Protein AF-A0AAC8QGE7-F1 (afdb_monomer_lite)

Sequence (666 aa):
MPLGLLLVLALAGGTPELRTRLAERAEALLPDEDDAAAVMDLATGELVLAHHPAILTRAFPPGSVLKLATAYAALDTHRLPEEPLRCTGRAEIGGRERTCWLRPGHGRIELTRALALSCNLYFHALGDVLEGEALLRALRDFGLGRPTGALPGEEGGVLPQALSREDRIRVAAGDSERVQTTPLQLLQMAAVVAGRGQARSLGEVGGRQGPRLGNVAAVEVLREAMRQAAESGTLEATRLGTLEGAGKTGTARWDKGWHTHGWFIGFAPFRAPRFAVVAFAREGRGAHQAAQPGTELLSLALGGDAPKATPWERPPGHLRVRVLEKLRPVRATVMTNGERLRCDGKTLDLTGATAEIDQGLLDLGRPDWRCRELHAPGEGVVVRVGATTRRYRGALRATVLDGQIALFNELSVEEYLRGVVGSELAGKPEALKAQAVVSRTYALAGRNRHEKAGYDVCDLTHCQLYRGRQDERAEVDKAVEATRGKVLRGRNAREPLAPAYFHSSCGGATSTAASVFGASEASSAVEDRVGTSGPLCAASPHHRWHFEVSRAELARALGIPAEGPAFEVLRKDSGGRALEVRTFGVPLSGEAFHARVGRVLGYQTLKSLAVSAREAGGKVRFEGRGLGHGVGLCQYGATELERRGYKYEKILKHYFPERTIGEPPP

InterPro domains:
  IPR001460 Penicillin-binding protein, transpeptidase [PF00905] (37-285)
  IPR012338 Beta-lactamase/transpeptidase-like [G3DSA:3.40.710.10] (18-298)
  IPR012338 Beta-lactamase/transpeptidase-like [SSF56601] (25-295)
  IPR013486 Sporulation stage II protein D, amidase enhancer LytB [TIGR02669] (408-661)
  IPR013693 Sporulation stage II protein D, amidase enhancer LytB N-terminal [PF08486] (403-488)
  IPR050515 Class D beta-lactamase/transpeptidase [PTHR30627] (55-293)

Secondary structure (DSSP, 8-state):
--THHHHTTS--SS-HHHHHHHHHHHHHH--STT-EEEEEETTT--EEEEESHHHHTS-B--GGGGHHHHHHHHHHTT---SS-EEE-SEEEETTEEEE-SSTT--EEE-HHHHHHTT-HHHHHHHHHHS-HHHHHHHHHHTTTTS--SSSTT----B--SS--HHHHHHHHHT--SS-BB-HHHHHHHHHHHHTTTEEEPTT-TT--EEEE-S-HHHHHHHHHHHHHHHHHSTTTTSSGGGGT-EEEEEEEE-SSS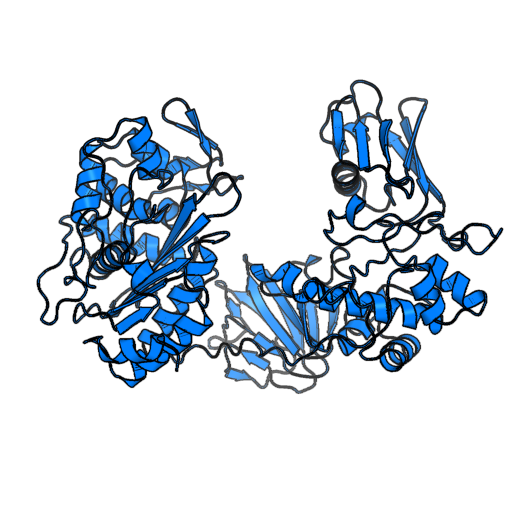S-EEEEEEEEE-SSS--EEEEEEEEEESSTHHHHHHHHHHHHHHTT------------TTEEEEEESGGG--SEEEEE-SSPPEEETTEEE--TTEEEEEETTEEE-SSTT-EESEEEE-SS-EEEEETTEEEEESSEEEEEEETTEEEEEEEEEHHHHHHHHHHHH----HHHHHHHHHHHHHHHHHTTTTBGGGTBSEESSTTT-----TTS--HHHHHHHHHTTT-EEEEEETTEEE----EESB-TTB-B-HHHHH--SS-----BS-STTPPPGGGG-TTSEEEEEEEHHHHHHHHTS---S-S-EEEEE-TTS-EEEEEETTEEEEHHHHHHHHHHHH-TTTS--S-EEEEEETTEEEEEEE-BS--BSEEHHHHHHHHHTT--HHHHHHHH-TT--EEPPP-

Organism: NCBI:txid48

Foldseek 3Di:
DDPLVVCLVVWDDDDSVLLVVLSVLCCVQAVDLLWWKWKAFQVFLTTSYTGNVVQLQDKFLFFQLLLLLLLLLCVVVVPADPFFDAFCQWDQAPNDIDGFPPNRTPGRDDSLQCQLQLGLVRQLNSLQRGAFVSSLVSCVLLVAQQFLPQDPNRDSWADDPGADSVRSSCSSSSADRNTIGRLQSSLSSQSCLLVLFWTFRHNDGPGDTDRGDPDSVSSVSSLSSQLSSCVPHVNVVACQVVQCKGKGWGWYDDDPDQFTKAWMWIFDNSVNTGMIMIIIDRRDNTNVSRSRSRSLSRCSSVVHDSPPPPPVVQDPQKFKAWEPPVLQAQKKKKADPQFWKAASNRTHRDGIFIFGDDSQFTDRPDPVGTGQKIKGAAAWMWMDGPPDIAIAGGMWMWGGDPSGITIIHMDGLLQQQLQQLLVAADFAQQLLLLVLQLLSLQQVLQQCVCVVVPGRYYCDVVRTPGRHPPSGDPSNNVSSVVCPQKYWAADDPVRGGDNRDEFAALLQKFFWCCLQPVDPGTFDIAGQDDDPDGHLLPPPPQSKDKDKDFLVQLCVLLVHPSADAQKDQPDATPSQFRQWMAGNNRIDGLVSSQVSCCVRVNNVHCQGRQWDWDDDDRMIMIMGGGGDDRAFQHSSSSRSVVVVVDGNQVSNCRRGVVIDMDGGDD

Structure (mmCIF, N/CA/C/O backbone):
data_AF-A0AAC8QGE7-F1
#
_entry.id   AF-A0AAC8QGE7-F1
#
loop_
_atom_site.group_PDB
_atom_site.id
_atom_site.type_symbol
_atom_site.label_atom_id
_atom_site.label_alt_id
_atom_site.label_comp_id
_atom_site.label_asym_id
_atom_site.label_entity_id
_atom_site.label_seq_id
_atom_site.pdbx_PDB_ins_code
_atom_site.Cartn_x
_atom_site.Cartn_y
_atom_site.Cartn_z
_atom_site.occupancy
_atom_site.B_iso_or_equiv
_atom_site.auth_seq_id
_atom_site.auth_comp_id
_atom_site.auth_asym_id
_atom_site.auth_atom_id
_atom_site.pdbx_PDB_model_num
ATOM 1 N N . MET A 1 1 ? -8.500 -23.221 25.953 1.00 31.86 1 MET A N 1
ATOM 2 C CA . MET A 1 1 ? -8.977 -21.831 26.122 1.00 31.86 1 MET A CA 1
ATOM 3 C C . MET A 1 1 ? -7.752 -20.935 26.074 1.00 31.86 1 MET A C 1
ATOM 5 O O . MET A 1 1 ? -6.826 -21.242 26.818 1.00 31.86 1 MET A O 1
ATOM 9 N N . PRO A 1 2 ? -7.662 -19.939 25.179 1.00 32.94 2 PRO A N 1
ATOM 10 C CA . PRO A 1 2 ? -6.453 -19.131 25.073 1.00 32.94 2 PRO A CA 1
ATOM 11 C C . PRO A 1 2 ? -6.370 -18.144 26.248 1.00 32.94 2 PRO A C 1
ATOM 13 O O . PRO A 1 2 ? -7.389 -17.624 26.705 1.00 32.94 2 PRO A O 1
ATOM 16 N N . LEU A 1 3 ? -5.151 -17.915 26.746 1.00 37.62 3 LEU A N 1
ATOM 17 C CA . LEU A 1 3 ? -4.840 -17.086 27.920 1.00 37.62 3 LEU A CA 1
ATOM 18 C C . LEU A 1 3 ? -5.368 -15.637 27.831 1.00 37.62 3 LEU A C 1
ATOM 20 O O . LEU A 1 3 ? -5.554 -15.006 28.869 1.00 37.62 3 LEU A O 1
ATOM 24 N N . GLY A 1 4 ? -5.649 -15.120 26.629 1.00 37.03 4 GLY A N 1
ATOM 25 C CA . GLY A 1 4 ? -6.109 -13.741 26.414 1.00 37.03 4 GLY A CA 1
ATOM 26 C C . GLY A 1 4 ? -7.443 -13.395 27.089 1.00 37.03 4 GLY A C 1
ATOM 27 O O . GLY A 1 4 ? -7.626 -12.267 27.541 1.00 37.03 4 GLY A O 1
ATOM 28 N N . LEU A 1 5 ? -8.353 -14.365 27.256 1.00 38.47 5 LEU A N 1
ATOM 29 C CA . LEU A 1 5 ? -9.673 -14.109 27.854 1.00 38.47 5 LEU A CA 1
ATOM 30 C C . LEU A 1 5 ? -9.616 -13.905 29.383 1.00 38.47 5 LEU A C 1
ATOM 32 O O . LEU A 1 5 ? -10.478 -13.239 29.952 1.00 38.47 5 LEU A O 1
ATOM 36 N N . LEU A 1 6 ? -8.591 -14.444 30.055 1.00 37.38 6 LEU A N 1
ATOM 37 C CA . LEU A 1 6 ? -8.421 -14.328 31.511 1.00 37.38 6 LEU A CA 1
ATOM 38 C C . LEU A 1 6 ? -7.972 -12.923 31.947 1.00 37.38 6 LEU A C 1
ATOM 40 O O . LEU A 1 6 ? -8.242 -12.527 33.078 1.00 37.38 6 LEU A O 1
ATOM 44 N N . LEU A 1 7 ? -7.346 -12.144 31.058 1.00 45.81 7 LEU A N 1
ATOM 45 C CA . LEU A 1 7 ? -6.841 -10.803 31.380 1.00 45.81 7 LEU A CA 1
ATOM 46 C C . LEU A 1 7 ? -7.888 -9.687 31.201 1.00 45.81 7 LEU A C 1
ATOM 48 O O . LEU A 1 7 ? -7.759 -8.622 31.802 1.00 45.81 7 LEU A O 1
ATOM 52 N N . VAL A 1 8 ? -8.973 -9.950 30.459 1.00 45.44 8 VAL A N 1
ATOM 53 C CA . VAL A 1 8 ? -10.130 -9.038 30.303 1.00 45.44 8 VAL A CA 1
ATOM 54 C C . VAL A 1 8 ? -10.818 -8.749 31.650 1.00 45.44 8 VAL A C 1
ATOM 56 O O . VAL A 1 8 ? -11.442 -7.700 31.825 1.00 45.44 8 VAL A O 1
ATOM 59 N N . LEU A 1 9 ? -10.663 -9.653 32.625 1.00 40.69 9 LEU A N 1
ATOM 60 C CA . LEU A 1 9 ? -11.236 -9.557 33.971 1.00 40.69 9 LEU A CA 1
ATOM 61 C C . LEU A 1 9 ? -10.368 -8.776 34.977 1.00 40.69 9 LEU A C 1
ATOM 63 O O . LEU A 1 9 ? -10.847 -8.493 36.071 1.00 40.69 9 LEU A O 1
ATOM 67 N N . ALA A 1 10 ? -9.130 -8.401 34.627 1.00 49.47 10 ALA A N 1
ATOM 68 C CA . ALA A 1 10 ? -8.214 -7.674 35.519 1.00 49.47 10 ALA A CA 1
ATOM 69 C C . ALA A 1 10 ? -8.133 -6.155 35.246 1.00 49.47 10 ALA A C 1
ATOM 71 O O . ALA A 1 10 ? -7.487 -5.430 35.999 1.00 49.47 10 ALA A O 1
ATOM 72 N N . LEU A 1 11 ? -8.774 -5.660 34.180 1.00 58.03 11 LEU A N 1
ATOM 73 C CA . LEU A 1 11 ? -8.806 -4.234 33.833 1.00 58.03 11 LEU A CA 1
ATOM 74 C C . LEU A 1 11 ? -9.962 -3.515 34.550 1.00 58.03 11 LEU A C 1
ATOM 76 O O . LEU A 1 11 ? -11.108 -3.958 34.484 1.00 58.03 11 LEU A O 1
ATOM 80 N N . ALA A 1 12 ? -9.666 -2.384 35.200 1.00 56.94 12 ALA A N 1
ATOM 81 C CA . ALA A 1 12 ? -10.630 -1.636 36.016 1.00 56.94 12 ALA A CA 1
ATOM 82 C C . ALA A 1 12 ? -11.574 -0.706 35.217 1.00 56.94 12 ALA A C 1
ATOM 84 O O . ALA A 1 12 ? -12.644 -0.369 35.719 1.00 56.94 12 ALA A O 1
ATOM 85 N N . GLY A 1 13 ? -11.227 -0.327 33.976 1.00 61.00 13 GLY A N 1
ATOM 86 C CA . GLY A 1 13 ? -11.951 0.696 33.203 1.00 61.00 13 GLY A CA 1
ATOM 87 C C . GLY A 1 13 ? -12.885 0.171 32.104 1.00 61.00 13 GLY A C 1
ATOM 88 O O . GLY A 1 13 ? -12.643 -0.879 31.505 1.00 61.00 13 GLY A O 1
ATOM 89 N N . GLY A 1 14 ? -13.938 0.935 31.785 1.00 65.19 14 GLY A N 1
ATOM 90 C CA . GLY A 1 14 ? -14.920 0.631 30.725 1.00 65.19 14 GLY A CA 1
ATOM 91 C C . GLY A 1 14 ? -15.984 -0.410 31.115 1.00 65.19 14 GLY A C 1
ATOM 92 O O . GLY A 1 14 ? -15.939 -0.985 32.203 1.00 65.19 14 GLY A O 1
ATOM 93 N N . THR A 1 15 ? -16.967 -0.668 30.241 1.00 78.94 15 THR A N 1
ATOM 94 C CA . THR A 1 15 ? -17.943 -1.754 30.473 1.00 78.94 15 THR A CA 1
ATOM 95 C C . THR A 1 15 ? -17.353 -3.112 30.062 1.00 78.94 15 THR A C 1
ATOM 97 O O . THR A 1 15 ? -16.510 -3.154 29.157 1.00 78.94 15 THR A O 1
ATOM 100 N N . PRO A 1 16 ? -17.771 -4.236 30.677 1.00 78.06 16 PRO A N 1
ATOM 101 C CA . PRO A 1 16 ? -17.328 -5.575 30.272 1.00 78.06 16 PRO A CA 1
ATOM 102 C C . PRO A 1 16 ? -17.530 -5.862 28.775 1.00 78.06 16 PRO A C 1
ATOM 104 O O . PRO A 1 16 ? -16.671 -6.470 28.132 1.00 78.06 16 PRO A O 1
ATOM 107 N N . GLU A 1 17 ? -18.625 -5.369 28.195 1.00 79.56 17 GLU A N 1
ATOM 108 C CA . GLU A 1 17 ? -18.950 -5.525 26.774 1.00 79.56 17 GLU A CA 1
ATOM 109 C C . GLU A 1 17 ? -17.962 -4.757 25.894 1.00 79.56 17 GLU A C 1
ATOM 111 O O . GLU A 1 17 ? -17.493 -5.279 24.883 1.00 79.56 17 GLU A O 1
ATOM 116 N N . LEU A 1 18 ? -17.611 -3.525 26.284 1.00 82.00 18 LEU A N 1
ATOM 117 C CA . LEU A 1 18 ? -16.625 -2.727 25.562 1.00 82.00 18 LEU A CA 1
ATOM 118 C C . LEU A 1 18 ? -15.245 -3.391 25.597 1.00 82.00 18 LEU A C 1
ATOM 120 O O . LEU A 1 18 ? -14.604 -3.504 24.552 1.00 82.00 18 LEU A O 1
ATOM 124 N N . ARG A 1 19 ? -14.808 -3.862 26.773 1.00 83.88 19 ARG A N 1
ATOM 125 C CA . ARG A 1 19 ? -13.519 -4.555 26.926 1.00 83.88 19 ARG A CA 1
ATOM 126 C C . ARG A 1 19 ? -13.445 -5.804 26.052 1.00 83.88 19 ARG A C 1
ATOM 128 O O . ARG A 1 19 ? -12.449 -6.009 25.366 1.00 83.88 19 ARG A O 1
ATOM 135 N N . THR A 1 20 ? -14.518 -6.593 26.026 1.00 83.56 20 THR A N 1
ATOM 136 C CA . THR A 1 20 ? -14.609 -7.805 25.197 1.00 83.56 20 THR A CA 1
ATOM 137 C C . THR A 1 20 ? -14.507 -7.466 23.709 1.00 83.56 20 THR A C 1
ATOM 139 O O . THR A 1 20 ? -13.656 -8.013 23.014 1.00 83.56 20 THR A O 1
ATOM 142 N N . ARG A 1 21 ? -15.288 -6.486 23.230 1.00 85.06 21 ARG A N 1
ATOM 143 C CA . ARG A 1 21 ? -15.250 -6.037 21.824 1.00 85.06 21 ARG A CA 1
ATOM 144 C C . ARG A 1 21 ? -13.877 -5.511 21.406 1.00 85.06 21 ARG A C 1
ATOM 146 O O . ARG A 1 21 ? -13.443 -5.747 20.280 1.00 85.06 21 ARG A O 1
ATOM 153 N N . LEU A 1 22 ? -13.212 -4.763 22.286 1.00 88.44 22 LEU A N 1
ATOM 154 C CA . LEU A 1 22 ? -11.869 -4.247 22.032 1.00 88.44 22 LEU A CA 1
ATOM 155 C C . LEU A 1 22 ? -10.838 -5.377 21.973 1.00 88.44 22 LEU A C 1
ATOM 157 O O . LEU A 1 22 ? -10.010 -5.364 21.068 1.00 88.44 22 LEU A O 1
ATOM 161 N N . ALA A 1 23 ? -10.908 -6.350 22.884 1.00 87.19 23 ALA A N 1
ATOM 162 C CA . ALA A 1 23 ? -10.002 -7.495 22.907 1.00 87.19 23 ALA A CA 1
ATOM 163 C C . ALA A 1 23 ? -10.150 -8.366 21.649 1.00 87.19 23 ALA A C 1
ATOM 165 O O . ALA A 1 23 ? -9.162 -8.636 20.975 1.00 87.19 23 ALA A O 1
ATOM 166 N N . GLU A 1 24 ? -11.382 -8.722 21.272 1.00 83.88 24 GLU A N 1
ATOM 167 C CA . GLU A 1 24 ? -11.656 -9.491 20.048 1.00 83.88 24 GLU A CA 1
ATOM 168 C C . GLU A 1 24 ? -11.155 -8.770 18.794 1.00 83.88 24 GLU A C 1
ATOM 170 O O . GLU A 1 24 ? -10.590 -9.387 17.888 1.00 83.88 24 GLU A O 1
ATOM 175 N N . ARG A 1 25 ? -11.339 -7.444 18.726 1.00 87.31 25 ARG A N 1
ATOM 176 C CA . ARG A 1 25 ? -10.850 -6.680 17.579 1.00 87.31 25 ARG A CA 1
ATOM 177 C C . ARG A 1 25 ? -9.330 -6.564 17.575 1.00 87.31 25 ARG A C 1
ATOM 179 O O . ARG A 1 25 ? -8.744 -6.630 16.498 1.00 87.31 25 ARG A O 1
ATOM 186 N N . ALA A 1 26 ? -8.704 -6.374 18.732 1.00 87.69 26 ALA A N 1
ATOM 187 C CA . ALA A 1 26 ? -7.254 -6.286 18.843 1.00 87.69 26 ALA A CA 1
ATOM 188 C C . ALA A 1 26 ? -6.586 -7.585 18.383 1.00 87.69 26 ALA A C 1
ATOM 190 O O . ALA A 1 26 ? -5.693 -7.517 17.546 1.00 87.69 26 ALA A O 1
ATOM 191 N N . GLU A 1 27 ? -7.106 -8.739 18.807 1.00 85.62 27 GLU A N 1
ATOM 192 C CA . GLU A 1 27 ? -6.662 -10.063 18.352 1.00 85.62 27 GLU A CA 1
ATOM 193 C C . GLU A 1 27 ? -6.734 -10.196 16.822 1.00 85.62 27 GLU A C 1
ATOM 195 O O . GLU A 1 27 ? -5.793 -10.639 16.173 1.00 85.62 27 GLU A O 1
ATOM 200 N N . ALA A 1 28 ? -7.838 -9.749 16.213 1.00 77.44 28 ALA A N 1
ATOM 201 C CA . ALA A 1 28 ? -8.015 -9.825 14.764 1.00 77.44 28 ALA A CA 1
ATOM 202 C C . ALA A 1 28 ? -7.096 -8.872 13.975 1.00 77.44 28 ALA A C 1
ATOM 204 O O . ALA A 1 28 ? -6.790 -9.134 12.812 1.00 77.44 28 ALA A O 1
ATOM 205 N N . LEU A 1 29 ? -6.719 -7.734 14.563 1.00 82.25 29 LEU A N 1
ATOM 206 C CA . LEU A 1 29 ? -5.934 -6.690 13.898 1.00 82.25 29 LEU A CA 1
ATOM 207 C C . LEU A 1 29 ? -4.427 -6.821 14.133 1.00 82.25 29 LEU A C 1
ATOM 209 O O . LEU A 1 29 ? -3.651 -6.387 13.284 1.00 82.25 29 LEU A O 1
ATOM 213 N N . LEU A 1 30 ? -4.034 -7.376 15.278 1.00 85.50 30 LEU A N 1
ATOM 214 C CA . LEU A 1 30 ? -2.657 -7.558 15.736 1.00 85.50 30 LEU A CA 1
ATOM 215 C C . LEU A 1 30 ? -2.496 -8.998 16.265 1.00 85.50 30 LEU A C 1
ATOM 217 O O . LEU A 1 30 ? -2.347 -9.190 17.474 1.00 85.50 30 LEU A O 1
ATOM 221 N N . PRO A 1 31 ? -2.580 -10.014 15.382 1.00 78.94 31 PRO A N 1
ATOM 222 C CA . PRO A 1 31 ? -2.566 -11.423 15.781 1.00 78.94 31 PRO A CA 1
ATOM 223 C C . PRO A 1 31 ? -1.171 -11.942 16.158 1.00 78.94 31 PRO A C 1
ATOM 225 O O . PRO A 1 31 ? -1.050 -13.060 16.648 1.00 78.94 31 PRO A O 1
ATOM 228 N N . ASP A 1 32 ? -0.111 -11.180 15.875 1.00 84.50 32 ASP A N 1
ATOM 229 C CA . ASP A 1 32 ? 1.256 -11.561 16.225 1.00 84.50 32 ASP A CA 1
ATOM 230 C C . ASP A 1 32 ? 1.495 -11.337 17.728 1.00 84.50 32 ASP A C 1
ATOM 232 O O . ASP A 1 32 ? 1.196 -10.263 18.254 1.00 84.50 32 ASP A O 1
ATOM 236 N N . GLU A 1 33 ? 2.041 -12.339 18.424 1.00 84.31 33 GLU A N 1
ATOM 237 C CA . GLU A 1 33 ? 2.326 -12.292 19.871 1.00 84.31 33 GLU A CA 1
ATOM 238 C C . GLU A 1 33 ? 3.327 -11.187 20.241 1.00 84.31 33 GLU A C 1
ATOM 240 O O . GLU A 1 33 ? 3.397 -10.748 21.392 1.00 84.31 33 GLU A O 1
ATOM 245 N N . ASP A 1 34 ? 4.092 -10.725 19.254 1.00 87.44 34 ASP A N 1
ATOM 246 C CA . ASP A 1 34 ? 5.075 -9.664 19.385 1.00 87.44 34 ASP A CA 1
ATOM 247 C C . ASP A 1 34 ? 4.511 -8.252 19.113 1.00 87.44 34 ASP A C 1
ATOM 249 O O . ASP A 1 34 ? 5.196 -7.261 19.384 1.00 87.44 34 ASP A O 1
ATOM 253 N N . ASP A 1 35 ? 3.272 -8.139 18.630 1.00 92.69 35 ASP A N 1
ATOM 254 C CA . ASP A 1 35 ? 2.556 -6.874 18.447 1.00 92.69 35 ASP A CA 1
ATOM 255 C C . ASP A 1 35 ? 1.728 -6.524 19.690 1.00 92.69 35 ASP A C 1
ATOM 257 O O . ASP A 1 35 ? 1.391 -7.387 20.494 1.00 92.69 35 ASP A O 1
ATOM 261 N N . ALA A 1 36 ? 1.377 -5.251 19.881 1.00 96.31 36 ALA A N 1
ATOM 262 C CA . ALA A 1 36 ? 0.623 -4.826 21.058 1.00 96.31 36 ALA A CA 1
ATOM 263 C C . ALA A 1 36 ? -0.236 -3.589 20.825 1.00 96.31 36 ALA A C 1
ATOM 265 O O . ALA A 1 36 ? 0.070 -2.728 19.998 1.00 96.31 36 ALA A O 1
ATOM 266 N N . ALA A 1 37 ? -1.291 -3.451 21.624 1.00 97.88 37 ALA A N 1
ATOM 267 C CA . ALA A 1 37 ? -2.094 -2.238 21.660 1.00 97.88 37 ALA A CA 1
ATOM 268 C C . ALA A 1 37 ? -2.691 -1.997 23.042 1.00 97.88 37 ALA A C 1
ATOM 270 O O . ALA A 1 37 ? -3.050 -2.928 23.758 1.00 97.88 37 ALA A O 1
ATOM 271 N N . ALA A 1 38 ? -2.848 -0.730 23.402 1.00 97.69 38 ALA A N 1
ATOM 272 C CA . ALA A 1 38 ? -3.529 -0.341 24.624 1.00 97.69 38 ALA A CA 1
ATOM 273 C C . ALA A 1 38 ? -4.416 0.877 24.380 1.00 97.69 38 ALA A C 1
ATOM 275 O O . ALA A 1 38 ? -4.068 1.768 23.601 1.00 97.69 38 ALA A O 1
ATOM 276 N N . VAL A 1 39 ? -5.566 0.907 25.053 1.00 97.06 39 VAL A N 1
ATOM 277 C CA . VAL A 1 39 ? -6.520 2.022 25.001 1.00 97.06 39 VAL A CA 1
ATOM 278 C C . VAL A 1 39 ? -6.769 2.505 26.421 1.00 97.06 39 VAL A C 1
ATOM 280 O O . VAL A 1 39 ? -7.057 1.705 27.311 1.00 97.06 39 VAL A O 1
ATOM 283 N N . MET A 1 40 ? -6.671 3.815 26.612 1.00 94.00 40 MET A N 1
ATOM 284 C CA . MET A 1 40 ? -6.880 4.513 27.877 1.00 94.00 40 MET A CA 1
ATOM 285 C C . MET A 1 40 ? -8.162 5.340 27.813 1.00 94.00 40 MET A C 1
ATOM 287 O O . MET A 1 40 ? -8.352 6.100 26.859 1.00 94.00 40 MET A O 1
ATOM 291 N N . ASP A 1 41 ? -8.997 5.248 28.847 1.00 91.50 41 ASP A N 1
ATOM 292 C CA . ASP A 1 41 ? -10.038 6.241 29.119 1.00 91.50 41 ASP A CA 1
ATOM 293 C C . ASP A 1 41 ? -9.389 7.478 29.758 1.00 91.50 41 ASP A C 1
ATOM 295 O O . ASP A 1 41 ? -8.824 7.422 30.854 1.00 91.50 41 ASP A O 1
ATOM 299 N N . LEU A 1 42 ? -9.440 8.609 29.053 1.00 90.69 42 LEU A N 1
ATOM 300 C CA . LEU A 1 42 ? -8.793 9.848 29.483 1.00 90.69 42 LEU A CA 1
ATOM 301 C C . LEU A 1 42 ? -9.472 10.476 30.704 1.00 90.69 42 LEU A C 1
ATOM 303 O O . LEU A 1 42 ? -8.826 11.228 31.436 1.00 90.69 42 LEU A O 1
ATOM 307 N N . ALA A 1 43 ? -10.756 10.183 30.933 1.00 85.00 43 ALA A N 1
ATOM 308 C CA . ALA A 1 43 ? -11.494 10.718 32.066 1.00 85.00 43 ALA A CA 1
ATOM 309 C C . ALA A 1 43 ? -11.101 10.021 33.371 1.00 85.00 43 ALA A C 1
ATOM 311 O O . ALA A 1 43 ? -11.014 10.687 34.404 1.00 85.00 43 ALA A O 1
ATOM 312 N N . THR A 1 44 ? -10.850 8.707 33.342 1.00 85.62 44 THR A N 1
ATOM 313 C CA . THR A 1 44 ? -10.519 7.938 34.554 1.00 85.62 44 THR A CA 1
ATOM 314 C C . THR A 1 44 ? -9.023 7.739 34.747 1.00 85.62 44 THR A C 1
ATOM 316 O O . THR A 1 44 ? -8.565 7.806 35.888 1.00 85.62 44 THR A O 1
ATOM 319 N N . GLY A 1 45 ? -8.258 7.609 33.661 1.00 87.50 45 GLY A N 1
ATOM 320 C CA . GLY A 1 45 ? -6.858 7.187 33.685 1.00 87.50 45 GLY A CA 1
ATOM 321 C C . GLY A 1 45 ? -6.668 5.692 33.408 1.00 87.50 45 GLY A C 1
ATOM 322 O O . GLY A 1 45 ? -5.540 5.217 33.304 1.00 87.50 45 GLY A O 1
ATOM 323 N N . GLU A 1 46 ? -7.753 4.931 33.292 1.00 89.12 46 GLU A N 1
ATOM 324 C CA . GLU A 1 46 ? -7.711 3.471 33.287 1.00 89.12 46 GLU A CA 1
ATOM 325 C C . GLU A 1 46 ? -7.526 2.891 31.886 1.00 89.12 46 GLU A C 1
ATOM 327 O O . GLU A 1 46 ? -7.975 3.446 30.879 1.00 89.12 46 GLU A O 1
ATOM 332 N N . LEU A 1 47 ? -6.906 1.712 31.836 1.00 92.12 47 LEU A N 1
ATOM 333 C CA . LEU A 1 47 ? -6.844 0.903 30.629 1.00 92.12 47 LEU A CA 1
ATOM 334 C C . LEU A 1 47 ? -8.190 0.209 30.395 1.00 92.12 47 LEU A C 1
ATOM 336 O O . LEU A 1 47 ? -8.674 -0.540 31.243 1.00 92.12 47 LEU A O 1
ATOM 340 N N . VAL A 1 48 ? -8.762 0.433 29.213 1.00 91.62 48 VAL A N 1
ATOM 341 C CA . VAL A 1 48 ? -9.944 -0.289 28.709 1.00 91.62 48 VAL A CA 1
ATOM 342 C C . VAL A 1 48 ? -9.558 -1.409 27.734 1.00 91.62 48 VAL A C 1
ATOM 344 O O . VAL A 1 48 ? -10.380 -2.265 27.418 1.00 91.62 48 VAL A O 1
ATOM 347 N N . LEU A 1 49 ? -8.300 -1.427 27.282 1.00 94.94 49 LEU A N 1
ATOM 348 C CA . LEU A 1 49 ? -7.674 -2.515 26.532 1.00 94.94 49 LEU A CA 1
ATOM 349 C C . LEU A 1 49 ? -6.184 -2.589 26.882 1.00 94.94 49 LEU A C 1
ATOM 351 O O . LEU A 1 49 ? -5.509 -1.559 26.899 1.00 94.94 49 LEU A O 1
ATOM 355 N N . ALA A 1 50 ? -5.678 -3.808 27.069 1.00 95.12 50 ALA A N 1
ATOM 356 C CA . ALA A 1 50 ? -4.255 -4.130 27.130 1.00 95.12 50 ALA A CA 1
ATOM 357 C C . ALA A 1 50 ? -3.998 -5.428 26.342 1.00 95.12 50 ALA A C 1
ATOM 359 O O . ALA A 1 50 ? -4.037 -6.524 26.897 1.00 95.12 50 ALA A O 1
ATOM 360 N N . HIS A 1 51 ? -3.797 -5.296 25.031 1.00 96.06 51 HIS A N 1
ATOM 361 C CA . HIS A 1 51 ? -3.477 -6.396 24.120 1.00 96.06 51 HIS A CA 1
ATOM 362 C C . HIS A 1 51 ? -1.977 -6.695 24.166 1.00 96.06 51 HIS A C 1
ATOM 364 O O . HIS A 1 51 ? -1.168 -5.781 24.005 1.00 96.06 51 HIS A O 1
ATOM 370 N N . HIS A 1 52 ? -1.626 -7.955 24.423 1.00 94.69 52 HIS A N 1
ATOM 371 C CA . HIS A 1 52 ? -0.260 -8.436 24.681 1.00 94.69 52 HIS A CA 1
ATOM 372 C C . HIS A 1 52 ? 0.527 -7.610 25.732 1.00 94.69 52 HIS A C 1
ATOM 374 O O . HIS A 1 52 ? 1.534 -6.963 25.424 1.00 94.69 52 HIS A O 1
ATOM 380 N N . PRO A 1 53 ? 0.121 -7.670 27.022 1.00 93.25 53 PRO A N 1
ATOM 381 C CA . PRO A 1 53 ? 0.767 -6.972 28.143 1.00 93.25 53 PRO A CA 1
ATOM 382 C C . PRO A 1 53 ? 2.288 -7.109 28.219 1.00 93.25 53 PRO A C 1
ATOM 384 O O . PRO A 1 53 ? 2.966 -6.148 28.564 1.00 93.25 53 PRO A O 1
ATOM 387 N N . ALA A 1 54 ? 2.823 -8.285 27.878 1.00 92.81 54 ALA A N 1
ATOM 388 C CA . ALA A 1 54 ? 4.257 -8.567 27.924 1.00 92.81 54 ALA A CA 1
ATOM 389 C C . ALA A 1 54 ? 5.076 -7.702 26.952 1.00 92.81 54 ALA A C 1
ATOM 391 O O . ALA A 1 54 ? 6.258 -7.474 27.185 1.00 92.81 54 ALA A O 1
ATOM 392 N N . ILE A 1 55 ? 4.462 -7.221 25.870 1.00 95.44 55 ILE A N 1
ATOM 393 C CA . ILE A 1 55 ? 5.087 -6.294 24.924 1.00 95.44 55 ILE A CA 1
ATOM 394 C C . ILE A 1 55 ? 4.830 -4.844 25.352 1.00 95.44 55 ILE A C 1
ATOM 396 O O . ILE A 1 55 ? 5.730 -4.010 25.261 1.00 95.44 55 ILE A O 1
ATOM 400 N N . LEU A 1 56 ? 3.643 -4.544 25.898 1.00 96.31 56 LEU A N 1
ATOM 401 C CA . LEU A 1 56 ? 3.298 -3.217 26.432 1.00 96.31 56 LEU A CA 1
ATOM 402 C C . LEU A 1 56 ? 4.240 -2.742 27.549 1.00 96.31 56 LEU A C 1
ATOM 404 O O . LEU A 1 56 ? 4.402 -1.535 27.730 1.00 96.31 56 LEU A O 1
ATOM 408 N N . THR A 1 57 ? 4.859 -3.667 28.283 1.00 96.12 57 THR A N 1
ATOM 409 C CA . THR A 1 57 ? 5.764 -3.383 29.404 1.00 96.12 57 THR A CA 1
ATOM 410 C C . THR A 1 57 ? 7.242 -3.297 29.024 1.00 96.12 57 THR A C 1
ATOM 412 O O . THR A 1 57 ? 8.048 -2.940 29.882 1.00 96.12 57 THR A O 1
ATOM 415 N N . ARG A 1 58 ? 7.622 -3.577 27.770 1.00 96.50 58 ARG A N 1
ATOM 416 C CA . ARG A 1 58 ? 9.027 -3.593 27.321 1.00 96.50 58 ARG A CA 1
ATOM 417 C C . ARG A 1 58 ? 9.422 -2.325 26.581 1.00 96.50 58 ARG A C 1
ATOM 419 O O . ARG A 1 58 ? 8.612 -1.737 25.865 1.00 96.50 58 ARG A O 1
ATOM 426 N N . ALA A 1 59 ? 10.673 -1.903 26.744 1.00 95.56 59 ALA A N 1
ATOM 427 C CA . ALA A 1 59 ? 11.193 -0.699 26.123 1.00 95.56 59 ALA A CA 1
ATOM 428 C C . ALA A 1 59 ? 11.723 -0.960 24.708 1.00 95.56 59 ALA A C 1
ATOM 430 O O . ALA A 1 59 ? 12.499 -1.881 24.457 1.00 95.56 59 ALA A O 1
ATOM 431 N N . PHE A 1 60 ? 11.338 -0.084 23.783 1.00 94.69 60 PHE A N 1
ATOM 432 C CA . PHE A 1 60 ? 11.748 -0.129 22.383 1.00 94.69 60 PHE A CA 1
ATOM 433 C C . PHE A 1 60 ? 12.063 1.285 21.878 1.00 94.69 60 PHE A C 1
ATOM 435 O O . PHE A 1 60 ? 11.538 2.263 22.418 1.00 94.69 60 PHE A O 1
ATOM 442 N N . PRO A 1 61 ? 12.878 1.441 20.822 1.00 94.44 61 PRO A N 1
ATOM 443 C CA . PRO A 1 61 ? 13.063 2.733 20.174 1.00 94.44 61 PRO A CA 1
ATOM 444 C C . PRO A 1 61 ? 11.722 3.302 19.640 1.00 94.44 61 PRO A C 1
ATOM 446 O O . PRO A 1 61 ? 11.104 2.691 18.763 1.00 94.44 61 PRO A O 1
ATOM 449 N N . PRO A 1 62 ? 11.266 4.483 20.101 1.00 93.81 62 PRO A N 1
ATOM 450 C CA . PRO A 1 62 ? 9.954 5.072 19.755 1.00 93.81 62 PRO A CA 1
ATOM 451 C C . PRO A 1 62 ? 9.867 5.690 18.350 1.00 93.81 62 PRO A C 1
ATOM 453 O O . PRO A 1 62 ? 8.800 6.112 17.888 1.00 93.81 62 PRO A O 1
ATOM 456 N N . GLY A 1 63 ? 10.998 5.811 17.657 1.00 93.62 63 GLY A N 1
ATOM 457 C CA . GLY A 1 63 ? 11.043 6.390 16.323 1.00 93.62 63 GLY A CA 1
ATOM 458 C C . GLY A 1 63 ? 10.531 7.834 16.280 1.00 93.62 63 GLY A C 1
ATOM 459 O O . GLY A 1 63 ? 10.674 8.625 17.214 1.00 93.62 63 GLY A O 1
ATOM 460 N N . SER A 1 64 ? 9.868 8.177 15.176 1.00 95.81 64 SER A N 1
ATOM 461 C CA . SER A 1 64 ? 9.329 9.522 14.919 1.00 95.81 64 SER A CA 1
ATOM 462 C C . SER A 1 64 ? 8.239 10.014 15.887 1.00 95.81 64 SER A C 1
ATOM 464 O O . SER A 1 64 ? 7.827 11.169 15.751 1.00 95.81 64 SER A O 1
ATOM 466 N N . VAL A 1 65 ? 7.780 9.210 16.853 1.00 97.06 65 VAL A N 1
ATOM 467 C CA . VAL A 1 65 ? 6.893 9.698 17.925 1.00 97.06 65 VAL A CA 1
ATOM 468 C C . VAL A 1 65 ? 7.613 10.745 18.793 1.00 97.06 65 VAL A C 1
ATOM 470 O O . VAL A 1 65 ? 7.004 11.746 19.169 1.00 97.06 65 VAL A O 1
ATOM 473 N N . LEU A 1 66 ? 8.938 10.620 18.984 1.00 96.75 66 LEU A N 1
ATOM 474 C CA . LEU A 1 66 ? 9.759 11.580 19.752 1.00 96.75 66 LEU A CA 1
ATOM 475 C C . LEU A 1 66 ? 9.745 13.009 19.211 1.00 96.75 66 LEU A C 1
ATOM 477 O O . LEU A 1 66 ? 10.025 13.957 19.949 1.00 96.75 66 LEU A O 1
ATOM 481 N N . LYS A 1 67 ? 9.388 13.184 17.937 1.00 98.38 67 LYS A N 1
ATOM 482 C CA . LYS A 1 67 ? 9.279 14.502 17.305 1.00 98.38 67 LYS A CA 1
ATOM 483 C C . LYS A 1 67 ? 8.283 15.409 18.033 1.00 98.38 67 LYS A C 1
ATOM 485 O O . LYS A 1 67 ? 8.448 16.622 17.991 1.00 98.38 67 LYS A O 1
ATOM 490 N N . LEU A 1 68 ? 7.297 14.848 18.741 1.00 98.50 68 LEU A N 1
ATOM 491 C CA . LEU A 1 68 ? 6.399 15.611 19.614 1.00 98.50 68 LEU A CA 1
ATOM 492 C C . LEU A 1 68 ? 7.156 16.266 20.781 1.00 98.50 68 LEU A C 1
ATOM 494 O O . LEU A 1 68 ? 7.006 17.464 21.005 1.00 98.50 68 LEU A O 1
ATOM 498 N N . ALA A 1 69 ? 8.027 15.518 21.466 1.00 98.12 69 ALA A N 1
ATOM 499 C CA . ALA A 1 69 ? 8.856 16.052 22.547 1.00 98.12 69 ALA A CA 1
ATOM 500 C C . ALA A 1 69 ? 9.895 17.056 22.038 1.00 98.12 69 ALA A C 1
ATOM 502 O O . ALA A 1 69 ? 10.150 18.072 22.677 1.00 98.12 69 ALA A O 1
ATOM 503 N N . THR A 1 70 ? 10.448 16.820 20.846 1.00 98.31 70 THR A N 1
ATOM 504 C CA . THR A 1 70 ? 11.366 17.774 20.205 1.00 98.31 70 THR A CA 1
ATOM 505 C C . THR A 1 70 ? 10.666 19.072 19.812 1.00 98.31 70 THR A C 1
ATOM 507 O O . THR A 1 70 ? 11.195 20.152 20.063 1.00 98.31 70 THR A O 1
ATOM 510 N N . ALA A 1 71 ? 9.473 18.981 19.218 1.00 98.44 71 ALA A N 1
ATOM 511 C CA . ALA A 1 71 ? 8.667 20.148 18.883 1.00 98.44 71 ALA A CA 1
ATOM 512 C C . ALA A 1 71 ? 8.291 20.937 20.145 1.00 98.44 71 ALA A C 1
ATOM 514 O O . ALA A 1 71 ? 8.438 22.157 20.150 1.00 98.44 71 ALA A O 1
ATOM 515 N N . TYR A 1 72 ? 7.891 20.248 21.222 1.00 98.56 72 TYR A N 1
ATOM 516 C CA . TYR A 1 72 ? 7.635 20.877 22.518 1.00 98.56 72 TYR A CA 1
ATOM 517 C C . TYR A 1 72 ? 8.870 21.618 23.038 1.00 98.56 72 TYR A C 1
ATOM 519 O O . TYR A 1 72 ? 8.777 22.804 23.315 1.00 98.56 72 TYR A O 1
ATOM 527 N N . ALA A 1 73 ? 10.036 20.962 23.091 1.00 98.25 73 ALA A N 1
ATOM 528 C CA . ALA A 1 73 ? 11.279 21.580 23.558 1.00 98.25 73 ALA A CA 1
ATOM 529 C C . ALA A 1 73 ? 11.645 22.843 22.760 1.00 98.25 73 ALA A C 1
ATOM 531 O O . ALA A 1 73 ? 12.087 23.835 23.335 1.00 98.25 73 ALA A O 1
ATOM 532 N N . ALA A 1 74 ? 11.449 22.824 21.438 1.00 97.69 74 ALA A N 1
ATOM 533 C CA . ALA A 1 74 ? 11.720 23.974 20.580 1.00 97.69 74 ALA A CA 1
ATOM 534 C C . ALA A 1 74 ? 10.749 25.135 20.806 1.00 97.69 74 ALA A C 1
ATOM 536 O O . ALA A 1 74 ? 11.177 26.286 20.851 1.00 97.69 74 ALA A O 1
ATOM 537 N N . LEU A 1 75 ? 9.461 24.838 20.984 1.00 97.50 75 LEU A N 1
ATOM 538 C CA . LEU A 1 75 ? 8.447 25.839 21.312 1.00 97.50 75 LEU A CA 1
ATOM 539 C C . LEU A 1 75 ? 8.671 26.429 22.710 1.00 97.50 75 LEU A C 1
ATOM 541 O O . LEU A 1 75 ? 8.572 27.639 22.883 1.00 97.50 75 LEU A O 1
ATOM 545 N N . ASP A 1 76 ? 9.015 25.585 23.681 1.00 96.38 76 ASP A N 1
ATOM 546 C CA . ASP A 1 76 ? 9.194 25.960 25.085 1.00 96.38 76 ASP A CA 1
ATOM 547 C C . ASP A 1 76 ? 10.450 26.802 25.325 1.00 96.38 76 ASP A C 1
ATOM 549 O O . ASP A 1 76 ? 10.455 27.720 26.137 1.00 96.38 76 ASP A O 1
ATOM 553 N N . THR A 1 77 ? 11.509 26.543 24.557 1.00 96.25 77 THR A N 1
ATOM 554 C CA . THR A 1 77 ? 12.751 27.329 24.613 1.00 96.25 77 THR A CA 1
ATOM 555 C C . THR A 1 77 ? 12.799 28.472 23.599 1.00 96.25 77 THR A C 1
ATOM 557 O O . THR A 1 77 ? 13.825 29.144 23.492 1.00 96.25 77 THR A O 1
ATOM 560 N N . HIS A 1 78 ? 11.717 28.694 22.840 1.00 94.31 78 HIS A N 1
ATOM 561 C CA . HIS A 1 78 ? 11.651 29.663 21.741 1.00 94.31 78 HIS A CA 1
ATOM 562 C C . HIS A 1 78 ? 12.791 29.501 20.711 1.00 94.31 78 HIS A C 1
ATOM 564 O O . HIS A 1 78 ? 13.318 30.475 20.179 1.00 94.31 78 HIS A O 1
ATOM 570 N N . ARG A 1 79 ? 13.187 28.254 20.423 1.00 92.94 79 ARG A N 1
ATOM 571 C CA . ARG A 1 79 ? 14.252 27.888 19.471 1.00 92.94 79 ARG A CA 1
ATOM 572 C C . ARG A 1 79 ? 13.674 27.273 18.199 1.00 92.94 79 ARG A C 1
ATOM 574 O O . ARG A 1 79 ? 13.928 26.111 17.880 1.00 92.94 79 ARG A O 1
ATOM 581 N N . LEU A 1 80 ? 12.885 28.061 17.477 1.00 90.75 80 LEU A N 1
ATOM 582 C CA . LEU A 1 80 ? 12.385 27.709 16.148 1.00 90.75 80 LEU A CA 1
ATOM 583 C C . LEU A 1 80 ? 13.221 28.384 15.050 1.00 90.75 80 LEU A C 1
ATOM 585 O O . LEU A 1 80 ? 13.813 29.431 15.305 1.00 90.75 80 LEU A O 1
ATOM 589 N N . PRO A 1 81 ? 13.275 27.811 13.835 1.00 84.88 81 PRO A N 1
ATOM 590 C CA . PRO A 1 81 ? 13.800 28.513 12.670 1.00 84.88 81 PRO A CA 1
ATOM 591 C C . PRO A 1 81 ? 13.020 29.813 12.424 1.00 84.88 81 PRO A C 1
ATOM 593 O O . PRO A 1 81 ? 11.794 29.809 12.514 1.00 84.88 81 PRO A O 1
ATOM 596 N N . GLU A 1 82 ? 13.719 30.901 12.095 1.00 78.69 82 GLU A N 1
ATOM 597 C CA . GLU A 1 82 ? 13.091 32.195 11.766 1.00 78.69 82 GLU A CA 1
ATOM 598 C C . GLU A 1 82 ? 12.327 32.152 10.433 1.00 78.69 82 GLU A C 1
ATOM 600 O O . GLU A 1 82 ? 11.322 32.839 10.267 1.00 78.69 82 GLU A O 1
ATOM 605 N N . GLU A 1 83 ? 12.780 31.312 9.498 1.00 81.00 83 GLU A N 1
ATOM 606 C CA . GLU A 1 83 ? 12.122 31.066 8.216 1.00 81.00 83 GLU A CA 1
ATOM 607 C C . GLU A 1 83 ? 11.749 29.584 8.038 1.00 81.00 83 GLU A C 1
ATOM 609 O O . GLU A 1 83 ? 12.475 28.702 8.521 1.00 81.00 83 GLU A O 1
ATOM 614 N N . PRO A 1 84 ? 10.691 29.279 7.254 1.00 82.56 84 PRO A N 1
ATOM 615 C CA . PRO A 1 84 ? 10.364 27.912 6.865 1.00 82.56 84 PRO A CA 1
ATOM 616 C C . PRO A 1 84 ? 11.568 27.195 6.261 1.00 82.56 84 PRO A C 1
ATOM 618 O O . PRO A 1 84 ? 12.105 27.591 5.219 1.00 82.56 84 PRO A O 1
ATOM 621 N N . LEU A 1 85 ? 11.934 26.062 6.857 1.00 88.38 85 LEU A N 1
ATOM 622 C CA . LEU A 1 85 ? 13.014 25.231 6.344 1.00 88.38 85 LEU A CA 1
ATOM 623 C C . LEU A 1 85 ? 12.610 24.590 5.015 1.00 88.38 85 LEU A C 1
ATOM 625 O O . LEU A 1 85 ? 11.472 24.160 4.819 1.00 88.38 85 LEU A O 1
ATOM 629 N N . ARG A 1 86 ? 13.563 24.460 4.091 1.00 89.69 86 ARG A N 1
ATOM 630 C CA . ARG A 1 86 ? 13.341 23.774 2.815 1.00 89.69 86 ARG A CA 1
ATOM 631 C C . ARG A 1 86 ? 13.809 22.324 2.893 1.00 89.69 86 ARG A C 1
ATOM 633 O O . ARG A 1 86 ? 15.000 22.038 2.909 1.00 89.69 86 ARG A O 1
ATOM 640 N N . CYS A 1 87 ? 12.869 21.388 2.876 1.00 89.94 87 CYS A N 1
ATOM 641 C CA . CYS A 1 87 ? 13.148 19.964 2.776 1.00 89.94 87 CYS A CA 1
ATOM 642 C C . CYS A 1 87 ? 13.328 19.548 1.308 1.00 89.94 87 CYS A C 1
ATOM 644 O O . CYS A 1 87 ? 12.357 19.460 0.558 1.00 89.94 87 CYS A O 1
ATOM 646 N N . THR A 1 88 ? 14.561 19.228 0.922 1.00 89.00 88 THR A N 1
ATOM 647 C CA . THR A 1 88 ? 14.955 18.721 -0.411 1.00 89.00 88 THR A CA 1
ATOM 648 C C . THR A 1 88 ? 15.147 17.201 -0.447 1.00 89.00 88 THR A C 1
ATOM 650 O O . THR A 1 88 ? 15.773 16.669 -1.358 1.00 89.00 88 THR A O 1
ATOM 653 N N . GLY A 1 89 ? 14.685 16.489 0.586 1.00 89.31 89 GLY A N 1
ATOM 654 C CA . GLY A 1 89 ? 14.841 15.035 0.724 1.00 89.31 89 GLY A CA 1
ATOM 655 C C . GLY A 1 89 ? 16.209 14.596 1.255 1.00 89.31 89 GLY A C 1
ATOM 656 O O . GLY A 1 89 ? 16.303 13.566 1.914 1.00 89.31 89 GLY A O 1
ATOM 657 N N . ARG A 1 90 ? 17.247 15.413 1.071 1.00 93.75 90 ARG A N 1
ATOM 658 C CA . ARG A 1 90 ? 18.572 15.278 1.695 1.00 93.75 90 ARG A CA 1
ATOM 659 C C . ARG A 1 90 ? 19.169 16.649 1.999 1.00 93.75 90 ARG A C 1
ATOM 661 O O . ARG A 1 90 ? 18.893 17.590 1.254 1.00 93.75 90 ARG A O 1
ATOM 668 N N . ALA A 1 91 ? 19.952 16.752 3.066 1.00 93.50 91 ALA A N 1
ATOM 669 C CA . ALA A 1 91 ? 20.677 17.965 3.447 1.00 93.50 91 ALA A CA 1
ATOM 670 C C . ALA A 1 91 ? 21.876 17.617 4.339 1.00 93.50 91 ALA A C 1
ATOM 672 O O . ALA A 1 91 ? 21.854 16.599 5.030 1.00 93.50 91 ALA A O 1
ATOM 673 N N . GLU A 1 92 ? 22.896 18.471 4.356 1.00 95.69 92 GLU A N 1
ATOM 674 C CA . GLU A 1 92 ? 23.990 18.373 5.321 1.00 95.69 92 GLU A CA 1
ATOM 675 C C . GLU A 1 92 ? 23.586 19.060 6.632 1.00 95.69 92 GLU A C 1
ATOM 677 O O . GLU A 1 92 ? 23.257 20.243 6.642 1.00 95.69 92 GLU A O 1
ATOM 682 N N . ILE A 1 93 ? 23.555 18.305 7.734 1.00 94.25 93 ILE A N 1
ATOM 683 C CA . ILE A 1 93 ? 23.164 18.796 9.064 1.00 94.25 93 ILE A CA 1
ATOM 684 C C . ILE A 1 93 ? 24.104 18.180 10.102 1.00 94.25 93 ILE A C 1
ATOM 686 O O . ILE A 1 93 ? 24.281 16.955 10.146 1.00 94.25 93 ILE A O 1
ATOM 690 N N . GLY A 1 94 ? 24.715 19.023 10.939 1.00 92.00 94 GLY A N 1
ATOM 691 C CA . GLY A 1 94 ? 25.739 18.590 11.892 1.00 92.00 94 GLY A CA 1
ATOM 692 C C . GLY A 1 94 ? 27.015 18.052 11.231 1.00 92.00 94 GLY A C 1
ATOM 693 O O . GLY A 1 94 ? 27.653 17.166 11.792 1.00 92.00 94 GLY A O 1
ATOM 694 N N . GLY A 1 95 ? 27.358 18.532 10.028 1.00 92.19 95 GLY A N 1
ATOM 695 C CA . GLY A 1 95 ? 28.542 18.093 9.269 1.00 92.19 95 GLY A CA 1
ATOM 696 C C . GLY A 1 95 ? 28.425 16.694 8.653 1.00 92.19 95 GLY A C 1
ATOM 697 O O . GLY A 1 95 ? 29.435 16.053 8.370 1.00 92.19 95 GLY A O 1
ATOM 698 N N . ARG A 1 96 ? 27.201 16.171 8.499 1.00 94.00 96 ARG A N 1
ATOM 699 C CA . ARG A 1 96 ? 26.916 14.867 7.881 1.00 94.00 96 ARG A CA 1
ATOM 700 C C . ARG A 1 96 ? 25.695 14.957 6.978 1.00 94.00 96 ARG A C 1
ATOM 702 O O . ARG A 1 96 ? 24.742 15.670 7.294 1.00 94.00 96 ARG A O 1
ATOM 709 N N . GLU A 1 97 ? 25.689 14.185 5.895 1.00 94.81 97 GLU A N 1
ATOM 710 C CA . GLU A 1 97 ? 24.496 14.045 5.059 1.00 94.81 97 GLU A CA 1
ATOM 711 C C . GLU A 1 97 ? 23.381 13.341 5.844 1.00 94.81 97 GLU A C 1
ATOM 713 O O . GLU A 1 97 ? 23.581 12.298 6.471 1.00 94.81 97 GLU A O 1
ATOM 718 N N . ARG A 1 98 ? 22.185 13.923 5.798 1.00 93.94 98 ARG A N 1
ATOM 719 C CA . ARG A 1 98 ? 20.959 13.372 6.368 1.00 93.94 98 ARG A CA 1
ATOM 720 C C . ARG A 1 98 ? 19.907 13.229 5.289 1.00 93.94 98 ARG A C 1
ATOM 722 O O . ARG A 1 98 ? 19.844 14.030 4.358 1.00 93.94 98 ARG A O 1
ATOM 729 N N . THR A 1 99 ? 19.020 12.258 5.468 1.00 92.50 99 THR A N 1
ATOM 730 C CA . THR A 1 99 ? 17.937 11.970 4.528 1.00 92.50 99 THR A CA 1
ATOM 731 C C . THR A 1 99 ? 16.563 12.103 5.179 1.00 92.50 99 THR A C 1
ATOM 733 O O . THR A 1 99 ? 16.355 11.862 6.372 1.00 92.50 99 THR A O 1
ATOM 736 N N . CYS A 1 100 ? 15.600 12.524 4.369 1.00 90.31 100 CYS A N 1
ATOM 737 C CA . CYS A 1 100 ? 14.182 12.435 4.660 1.00 90.31 100 CYS A CA 1
ATOM 738 C C . CYS A 1 100 ? 13.621 11.131 4.095 1.00 90.31 100 CYS A C 1
ATOM 740 O O . CYS A 1 100 ? 14.112 10.623 3.087 1.00 90.31 100 CYS A O 1
ATOM 742 N N . TRP A 1 101 ? 12.543 10.631 4.697 1.00 82.56 101 TRP A N 1
ATOM 743 C CA . TRP A 1 101 ? 11.821 9.480 4.156 1.00 82.56 101 TRP A CA 1
ATOM 744 C C . TRP A 1 101 ? 11.204 9.794 2.778 1.00 82.56 101 TRP A C 1
ATOM 746 O O . TRP A 1 101 ? 11.192 8.937 1.894 1.00 82.56 101 TRP A O 1
ATOM 756 N N . LEU A 1 102 ? 10.768 11.042 2.556 1.00 76.25 102 LEU A N 1
ATOM 757 C CA . LEU A 1 102 ? 10.291 11.509 1.256 1.00 76.25 102 LEU A CA 1
ATOM 758 C C . LEU A 1 102 ? 11.472 11.982 0.397 1.00 76.25 102 LEU A C 1
ATOM 760 O O . LEU A 1 102 ? 11.990 13.083 0.595 1.00 76.25 102 LEU A O 1
ATOM 764 N N . ARG A 1 103 ? 11.882 11.158 -0.578 1.00 79.81 103 ARG A N 1
ATOM 765 C CA . ARG A 1 103 ? 13.055 11.427 -1.436 1.00 79.81 103 ARG A CA 1
ATOM 766 C C . ARG A 1 103 ? 12.971 12.735 -2.238 1.00 79.81 103 ARG A C 1
ATOM 768 O O . ARG A 1 103 ? 13.990 13.414 -2.300 1.00 79.81 103 ARG A O 1
ATOM 775 N N . PRO A 1 104 ? 11.820 13.127 -2.821 1.00 73.69 104 PRO A N 1
ATOM 776 C CA . PRO A 1 104 ? 11.689 14.442 -3.460 1.00 73.69 104 PRO A CA 1
ATOM 777 C C . PRO A 1 104 ? 11.780 15.630 -2.486 1.00 73.69 104 PRO A C 1
ATOM 779 O O . PRO A 1 104 ? 12.005 16.758 -2.917 1.00 73.69 104 PRO A O 1
ATOM 782 N N . GLY A 1 105 ? 11.625 15.384 -1.181 1.00 76.00 105 GLY A N 1
ATOM 783 C CA . GLY A 1 105 ? 11.528 16.414 -0.154 1.00 76.00 105 GLY A CA 1
ATOM 784 C C . GLY A 1 105 ? 10.121 16.991 0.004 1.00 76.00 105 GLY A C 1
ATOM 785 O O . GLY A 1 105 ? 9.272 16.861 -0.873 1.00 76.00 105 GLY A O 1
ATOM 786 N N . HIS A 1 106 ? 9.869 17.621 1.152 1.00 75.56 106 HIS A N 1
ATOM 787 C CA . HIS A 1 106 ? 8.576 18.232 1.483 1.00 75.56 106 HIS A CA 1
ATOM 788 C C . HIS A 1 106 ? 8.447 19.697 1.027 1.00 75.56 106 HIS A C 1
ATOM 790 O O . HIS A 1 106 ? 7.430 20.328 1.296 1.00 75.56 106 HIS A O 1
ATOM 796 N N . GLY A 1 107 ? 9.465 20.261 0.367 1.00 88.75 107 GLY A N 1
ATOM 797 C CA . GLY A 1 107 ? 9.483 21.681 0.009 1.00 88.75 107 GLY A CA 1
ATOM 798 C C . GLY A 1 107 ? 9.695 22.588 1.226 1.00 88.75 107 GLY A C 1
ATOM 799 O O . GLY A 1 107 ? 10.297 22.166 2.213 1.00 88.75 107 GLY A O 1
ATOM 800 N N . ARG A 1 108 ? 9.252 23.849 1.141 1.00 89.31 108 ARG A N 1
ATOM 801 C CA . ARG A 1 108 ? 9.237 24.768 2.293 1.00 89.31 108 ARG A CA 1
ATOM 802 C C . ARG A 1 108 ? 8.221 24.262 3.316 1.00 89.31 108 ARG A C 1
ATOM 804 O O . ARG A 1 108 ? 7.083 23.987 2.946 1.00 89.31 108 ARG A O 1
ATOM 811 N N . ILE A 1 109 ? 8.640 24.104 4.566 1.00 89.06 109 ILE A N 1
ATOM 812 C CA . ILE A 1 109 ? 7.823 23.467 5.593 1.00 89.06 109 ILE A CA 1
ATOM 813 C C . ILE A 1 109 ? 8.035 24.106 6.967 1.00 89.06 109 ILE A C 1
ATOM 815 O O . ILE A 1 109 ? 9.166 24.311 7.400 1.00 89.06 109 ILE A O 1
ATOM 819 N N . GLU A 1 110 ? 6.920 24.376 7.639 1.00 92.06 110 GLU A N 1
ATOM 820 C CA . GLU A 1 110 ? 6.845 24.902 9.007 1.00 92.06 110 GLU A CA 1
ATOM 821 C C . GLU A 1 110 ? 6.660 23.784 10.031 1.00 92.06 110 GLU A C 1
ATOM 823 O O . GLU A 1 110 ? 6.198 22.700 9.669 1.00 92.06 110 GLU A O 1
ATOM 828 N N . LEU A 1 111 ? 6.927 24.059 11.314 1.00 95.38 111 LEU A N 1
ATOM 829 C CA . LEU A 1 111 ? 6.879 23.078 12.410 1.00 95.38 111 LEU A CA 1
ATOM 830 C C . LEU A 1 111 ? 5.636 22.177 12.382 1.00 95.38 111 LEU A C 1
ATOM 832 O O . LEU A 1 111 ? 5.773 20.953 12.352 1.00 95.38 111 LEU A O 1
ATOM 836 N N . THR A 1 112 ? 4.435 22.766 12.374 1.00 91.44 112 THR A N 1
ATOM 837 C CA . THR A 1 112 ? 3.162 22.026 12.424 1.00 91.44 112 THR A CA 1
ATOM 838 C C . THR A 1 112 ? 3.057 21.036 11.265 1.00 91.44 112 THR A C 1
ATOM 840 O O . THR A 1 112 ? 2.786 19.849 11.462 1.00 91.44 112 THR A O 1
ATOM 843 N N . ARG A 1 113 ? 3.379 21.495 10.049 1.00 91.31 113 ARG A N 1
ATOM 844 C CA . ARG A 1 113 ? 3.356 20.666 8.840 1.00 91.31 113 ARG A CA 1
ATOM 845 C C . ARG A 1 113 ? 4.490 19.639 8.838 1.00 91.31 113 ARG A C 1
ATOM 847 O O . ARG A 1 113 ? 4.282 18.503 8.415 1.00 91.31 113 ARG A O 1
ATOM 854 N N . ALA A 1 114 ? 5.674 19.999 9.336 1.00 95.25 114 ALA A N 1
ATOM 855 C CA . ALA A 1 114 ? 6.822 19.104 9.459 1.00 95.25 114 ALA A CA 1
ATOM 856 C C . ALA A 1 114 ? 6.536 17.959 10.426 1.00 95.25 114 ALA A C 1
ATOM 858 O O . ALA A 1 114 ? 6.939 16.826 10.163 1.00 95.25 114 ALA A O 1
ATOM 859 N N . LEU A 1 115 ? 5.820 18.226 11.514 1.00 96.44 115 LEU A N 1
ATOM 860 C CA . LEU A 1 115 ? 5.388 17.217 12.467 1.00 96.44 115 LEU A CA 1
ATOM 861 C C . LEU A 1 115 ? 4.295 16.313 11.860 1.00 96.44 115 LEU A C 1
ATOM 863 O O . LEU A 1 115 ? 4.430 15.088 11.939 1.00 96.44 115 LEU A O 1
ATOM 867 N N . ALA A 1 116 ? 3.309 16.888 11.155 1.00 89.44 116 ALA A N 1
ATOM 868 C CA . ALA A 1 116 ? 2.226 16.161 10.474 1.00 89.44 116 ALA A CA 1
ATOM 869 C C . ALA A 1 116 ? 2.713 15.215 9.351 1.00 89.44 116 ALA A C 1
ATOM 871 O O . ALA A 1 116 ? 2.277 14.062 9.257 1.00 89.44 116 ALA A O 1
ATOM 872 N N . LEU A 1 117 ? 3.662 15.683 8.528 1.00 86.62 117 LEU A N 1
ATOM 873 C CA . LEU A 1 117 ? 4.335 14.912 7.466 1.00 86.62 117 LEU A CA 1
ATOM 874 C C . LEU A 1 117 ? 5.572 14.147 7.965 1.00 86.62 117 LEU A C 1
ATOM 876 O O . LEU A 1 117 ? 6.238 13.436 7.218 1.00 86.62 117 LEU A O 1
ATOM 880 N N . SER A 1 118 ? 5.907 14.291 9.245 1.00 94.69 118 SER A N 1
ATOM 881 C CA . SER A 1 118 ? 7.060 13.664 9.884 1.00 94.69 118 SER A CA 1
ATOM 882 C C . SER A 1 118 ? 8.407 13.895 9.169 1.00 94.69 118 SER A C 1
ATOM 884 O O . SER A 1 118 ? 9.219 12.982 9.028 1.00 94.69 118 SER A O 1
ATOM 886 N N . CYS A 1 119 ? 8.688 15.126 8.748 1.00 96.06 119 CYS A N 1
ATOM 887 C CA . CYS A 1 119 ? 9.896 15.516 8.015 1.00 96.06 119 CYS A CA 1
ATOM 888 C C . CYS A 1 119 ? 11.195 15.329 8.829 1.00 96.06 119 CYS A C 1
ATOM 890 O O . CYS A 1 119 ? 11.492 16.135 9.703 1.00 96.06 119 CYS A O 1
ATOM 892 N N . ASN A 1 120 ? 12.022 14.321 8.520 1.00 96.31 120 ASN A N 1
ATOM 893 C CA . ASN A 1 120 ? 13.261 14.066 9.281 1.00 96.31 120 ASN A CA 1
ATOM 894 C C . ASN A 1 120 ? 14.230 15.252 9.264 1.00 96.31 120 ASN A C 1
ATOM 896 O O . ASN A 1 120 ? 14.796 15.576 10.298 1.00 96.31 120 ASN A O 1
ATOM 900 N N . LEU A 1 121 ? 14.402 15.921 8.117 1.00 96.19 121 LEU A N 1
ATOM 901 C CA . LEU A 1 121 ? 15.366 17.022 7.999 1.00 96.19 121 LEU A CA 1
ATOM 902 C C . LEU A 1 121 ? 15.009 18.215 8.886 1.00 96.19 121 LEU A C 1
ATOM 904 O O . LEU A 1 121 ? 15.906 18.810 9.471 1.00 96.19 121 LEU A O 1
ATOM 908 N N . TYR A 1 122 ? 13.717 18.523 9.032 1.00 97.44 122 TYR A N 1
ATOM 909 C CA . TYR A 1 122 ? 13.268 19.592 9.926 1.00 97.44 122 TYR A CA 1
ATOM 910 C C . TYR A 1 122 ? 13.666 19.287 11.376 1.00 97.44 122 TYR A C 1
ATOM 912 O O . TYR A 1 122 ? 14.229 20.127 12.069 1.00 97.44 122 TYR A O 1
ATOM 920 N N . PHE A 1 123 ? 13.442 18.048 11.820 1.00 98.00 123 PHE A N 1
ATOM 921 C CA . PHE A 1 123 ? 13.766 17.634 13.185 1.00 98.00 123 PHE A CA 1
ATOM 922 C C . PHE A 1 123 ? 15.262 17.399 13.417 1.00 98.00 123 PHE A C 1
ATOM 924 O O . PHE A 1 123 ? 15.739 17.663 14.514 1.00 98.00 123 PHE A O 1
ATOM 931 N N . HIS A 1 124 ? 16.026 16.993 12.400 1.00 97.38 124 HIS A N 1
ATOM 932 C CA . HIS A 1 124 ? 17.489 17.010 12.467 1.00 97.38 124 HIS A CA 1
ATOM 933 C C . HIS A 1 124 ? 18.016 18.437 12.660 1.00 97.38 124 HIS A C 1
ATOM 935 O O . HIS A 1 124 ? 18.900 18.640 13.484 1.00 97.38 124 HIS A O 1
ATOM 941 N N . ALA A 1 125 ? 17.464 19.418 11.937 1.00 96.06 125 ALA A N 1
ATOM 942 C CA . ALA A 1 125 ? 17.853 20.821 12.072 1.00 96.06 125 ALA A CA 1
ATOM 943 C C . ALA A 1 125 ? 17.501 21.377 13.462 1.00 96.06 125 ALA A C 1
ATOM 945 O O . ALA A 1 125 ? 18.349 22.002 14.093 1.00 96.06 125 ALA A O 1
ATOM 946 N N . LEU A 1 126 ? 16.307 21.072 13.990 1.00 96.50 126 LEU A N 1
ATOM 947 C CA . LEU A 1 126 ? 15.964 21.398 15.381 1.00 96.50 126 LEU A CA 1
ATOM 948 C C . LEU A 1 126 ? 16.937 20.752 16.372 1.00 96.50 126 LEU A C 1
ATOM 950 O O . LEU A 1 126 ? 17.446 21.415 17.271 1.00 96.50 126 LEU A O 1
ATOM 954 N N . GLY A 1 127 ? 17.240 19.466 16.192 1.00 96.25 127 GLY A N 1
ATOM 955 C CA . GLY A 1 127 ? 18.209 18.765 17.025 1.00 96.25 127 GLY A CA 1
ATOM 956 C C . GLY A 1 127 ? 19.622 19.337 16.930 1.00 96.25 127 GLY A C 1
ATOM 957 O O . GLY A 1 127 ? 20.410 19.142 17.846 1.00 96.25 127 GLY A O 1
ATOM 958 N N . ASP A 1 128 ? 19.963 20.070 15.874 1.00 95.25 128 ASP A N 1
ATOM 959 C CA . ASP A 1 128 ? 21.263 20.726 15.773 1.00 95.25 128 ASP A CA 1
ATOM 960 C C . ASP A 1 128 ? 21.346 21.970 16.673 1.00 95.25 128 ASP A C 1
ATOM 962 O O . ASP A 1 128 ? 22.361 22.188 17.337 1.00 95.25 128 ASP A O 1
ATOM 966 N N . VAL A 1 129 ? 20.251 22.733 16.767 1.00 92.75 129 VAL A N 1
ATOM 967 C CA . VAL A 1 129 ? 20.202 24.032 17.463 1.00 92.75 129 VAL A CA 1
ATOM 968 C C . VAL A 1 129 ? 19.696 23.972 18.906 1.00 92.75 129 VAL A C 1
ATOM 970 O O . VAL A 1 129 ? 19.999 24.869 19.692 1.00 92.75 129 VAL A O 1
ATOM 973 N N . LEU A 1 130 ? 18.925 22.944 19.273 1.00 95.31 130 LEU A N 1
ATOM 974 C CA . LEU A 1 130 ? 18.416 22.780 20.638 1.00 95.31 130 LEU A CA 1
ATOM 975 C C . LEU A 1 130 ? 19.538 22.455 21.626 1.00 95.31 130 LEU A C 1
ATOM 977 O O . LEU A 1 130 ? 20.558 21.884 21.262 1.00 95.31 130 LEU A O 1
ATOM 981 N N . GLU A 1 131 ? 19.343 22.748 22.907 1.00 95.44 131 GLU A N 1
ATOM 982 C CA . GLU A 1 131 ? 20.228 22.230 23.953 1.00 95.44 131 GLU A CA 1
ATOM 983 C C . GLU A 1 131 ? 19.872 20.776 24.287 1.00 95.44 131 GLU A C 1
ATOM 985 O O . GLU A 1 131 ? 18.703 20.388 24.280 1.00 95.44 131 GLU A O 1
ATOM 990 N N . GLY A 1 132 ? 20.880 19.953 24.601 1.00 95.69 132 GLY A N 1
ATOM 991 C CA . GLY A 1 132 ? 20.655 18.540 24.937 1.00 95.69 132 GLY A CA 1
ATOM 992 C C . GLY A 1 132 ? 19.751 18.370 26.159 1.00 95.69 132 GLY A C 1
ATOM 993 O O . GLY A 1 132 ? 18.832 17.555 26.135 1.00 95.69 132 GLY A O 1
ATOM 994 N N . GLU A 1 133 ? 19.956 19.198 27.186 1.00 96.94 133 GLU A N 1
ATOM 995 C CA . GLU A 1 133 ? 19.133 19.158 28.396 1.00 96.94 133 GLU A CA 1
ATOM 996 C C . GLU A 1 133 ? 17.703 19.649 28.140 1.00 96.94 133 GLU A C 1
ATOM 998 O O . GLU A 1 133 ? 16.776 19.109 28.727 1.00 96.94 133 GLU A O 1
ATOM 1003 N N . ALA A 1 134 ? 17.478 20.598 27.224 1.00 97.00 134 ALA A N 1
ATOM 1004 C CA . ALA A 1 134 ? 16.118 21.005 26.859 1.00 97.00 134 ALA A CA 1
ATOM 1005 C C . ALA A 1 134 ? 15.320 19.842 26.249 1.00 97.00 134 ALA A C 1
ATOM 1007 O O . ALA A 1 134 ? 14.171 19.614 26.624 1.00 97.00 134 ALA A O 1
ATOM 1008 N N . LEU A 1 135 ? 15.950 19.063 25.362 1.00 97.00 135 LEU A N 1
ATOM 1009 C CA . LEU A 1 135 ? 15.331 17.872 24.782 1.00 97.00 135 LEU A CA 1
ATOM 1010 C C . LEU A 1 135 ? 15.093 16.779 25.837 1.00 97.00 135 LEU A C 1
ATOM 1012 O O . LEU A 1 135 ? 14.011 16.201 25.878 1.00 97.00 135 LEU A O 1
ATOM 1016 N N . LEU A 1 136 ? 16.071 16.512 26.712 1.00 97.88 136 LEU A N 1
ATOM 1017 C CA . LEU A 1 136 ? 15.927 15.520 27.785 1.00 97.88 136 LEU A CA 1
ATOM 1018 C C . LEU A 1 136 ? 14.859 15.914 28.812 1.00 97.88 136 LEU A C 1
ATOM 1020 O O . LEU A 1 136 ? 14.087 15.051 29.225 1.00 97.88 136 LEU A O 1
ATOM 1024 N N . ARG A 1 137 ? 14.775 17.195 29.196 1.00 97.56 137 ARG A N 1
ATOM 1025 C CA . ARG A 1 137 ? 13.706 17.713 30.063 1.00 97.56 137 ARG A CA 1
ATOM 1026 C C . ARG A 1 137 ? 12.339 17.487 29.436 1.00 97.56 137 ARG A C 1
ATOM 1028 O O . ARG A 1 137 ? 11.519 16.836 30.066 1.00 97.56 137 ARG A O 1
ATOM 1035 N N . ALA A 1 138 ? 12.143 17.873 28.173 1.00 97.81 138 ALA A N 1
ATOM 1036 C CA . ALA A 1 138 ? 10.873 17.642 27.486 1.00 97.81 138 ALA A CA 1
ATOM 1037 C C . ALA A 1 138 ? 10.469 16.156 27.479 1.00 97.81 138 ALA A C 1
ATOM 1039 O O . ALA A 1 138 ? 9.319 15.835 27.758 1.00 97.81 138 ALA A O 1
ATOM 1040 N N . LEU A 1 139 ? 11.405 15.232 27.219 1.00 97.38 139 LEU A N 1
ATOM 1041 C CA . LEU A 1 139 ? 11.130 13.788 27.291 1.00 97.38 139 LEU A CA 1
ATOM 1042 C C . LEU A 1 139 ? 10.662 13.361 28.694 1.00 97.38 139 LEU A C 1
ATOM 1044 O O . LEU A 1 139 ? 9.680 12.627 28.808 1.00 97.38 139 LEU A O 1
ATOM 1048 N N . ARG A 1 140 ? 11.324 13.842 29.754 1.00 96.94 140 ARG A N 1
ATOM 1049 C CA . ARG A 1 140 ? 10.939 13.556 31.148 1.00 96.94 140 ARG A CA 1
ATOM 1050 C C . ARG A 1 140 ? 9.593 14.184 31.518 1.00 96.94 140 ARG A C 1
ATOM 1052 O O . ARG A 1 140 ? 8.818 13.542 32.219 1.00 96.94 140 ARG A O 1
ATOM 1059 N N . ASP A 1 141 ? 9.294 15.385 31.030 1.00 96.06 141 ASP A N 1
ATOM 1060 C CA . ASP A 1 141 ? 8.035 16.092 31.308 1.00 96.06 141 ASP A CA 1
ATOM 1061 C C . ASP A 1 141 ? 6.827 15.391 30.664 1.00 96.06 141 ASP A C 1
ATOM 1063 O O . ASP A 1 141 ? 5.724 15.418 31.208 1.00 96.06 141 ASP A O 1
ATOM 1067 N N . PHE A 1 142 ? 7.036 14.682 29.548 1.00 96.69 142 PHE A N 1
ATOM 1068 C CA . PHE A 1 142 ? 6.053 13.749 28.983 1.00 96.69 142 PHE A CA 1
ATOM 1069 C C . PHE A 1 142 ? 5.906 12.439 29.781 1.00 96.69 142 PHE A C 1
ATOM 1071 O O . PHE A 1 142 ? 5.022 11.641 29.475 1.00 96.69 142 PHE A O 1
ATOM 1078 N N . GLY A 1 143 ? 6.744 12.210 30.795 1.00 93.75 143 GLY A N 1
ATOM 1079 C CA . GLY A 1 143 ? 6.764 10.993 31.608 1.00 93.75 143 GLY A CA 1
ATOM 1080 C C . GLY A 1 143 ? 7.655 9.874 31.063 1.00 93.75 143 GLY A C 1
ATOM 1081 O O . GLY A 1 143 ? 7.609 8.762 31.580 1.00 93.75 143 GLY A O 1
ATOM 1082 N N . LEU A 1 144 ? 8.471 10.130 30.034 1.00 96.31 144 LEU A N 1
ATOM 1083 C CA . LEU A 1 144 ? 9.359 9.112 29.465 1.00 96.31 144 LEU A CA 1
ATOM 1084 C C . LEU A 1 144 ? 10.570 8.871 30.380 1.00 96.31 144 LEU A C 1
ATOM 1086 O O . LEU A 1 144 ? 11.064 9.788 31.041 1.00 96.31 144 LEU A O 1
ATOM 1090 N N . GLY A 1 145 ? 11.083 7.638 30.396 1.00 94.50 145 GLY A N 1
ATOM 1091 C CA . GLY A 1 145 ? 12.222 7.256 31.242 1.00 94.50 145 GLY A CA 1
ATOM 1092 C C . GLY A 1 145 ? 11.850 6.832 32.670 1.00 94.50 145 GLY A C 1
ATOM 1093 O O . GLY A 1 145 ? 12.741 6.641 33.499 1.00 94.50 145 GLY A O 1
ATOM 1094 N N . ARG A 1 146 ? 10.552 6.697 32.974 1.00 92.81 146 ARG A N 1
ATOM 1095 C CA . ARG A 1 146 ? 10.025 6.127 34.224 1.00 92.81 146 ARG A CA 1
ATOM 1096 C C . ARG A 1 146 ? 8.811 5.246 33.915 1.00 92.81 146 ARG A C 1
ATOM 1098 O O . ARG A 1 146 ? 8.051 5.604 33.017 1.00 92.81 146 ARG A O 1
ATOM 1105 N N . PRO A 1 147 ? 8.613 4.111 34.604 1.00 93.00 147 PRO A N 1
ATOM 1106 C CA . PRO A 1 147 ? 7.432 3.286 34.370 1.00 93.00 147 PRO A CA 1
ATOM 1107 C C . PRO A 1 147 ? 6.167 4.086 34.703 1.00 93.00 147 PRO A C 1
ATOM 1109 O O . PRO A 1 147 ? 6.158 4.859 35.664 1.00 93.00 147 PRO A O 1
ATOM 1112 N N . THR A 1 148 ? 5.109 3.905 33.915 1.00 92.38 148 THR A N 1
ATOM 1113 C CA . THR A 1 148 ? 3.791 4.494 34.199 1.00 92.38 148 THR A CA 1
ATOM 1114 C C . THR A 1 148 ? 3.136 3.860 35.424 1.00 92.38 148 THR A C 1
ATOM 1116 O O . THR A 1 148 ? 2.350 4.510 36.106 1.00 92.38 148 THR A O 1
ATOM 1119 N N . GLY A 1 149 ? 3.480 2.599 35.711 1.00 87.94 149 GLY A N 1
ATOM 1120 C CA . GLY A 1 149 ? 2.875 1.812 36.785 1.00 87.94 149 GLY A CA 1
ATOM 1121 C C . GLY A 1 149 ? 1.561 1.147 36.379 1.00 87.94 149 GLY A C 1
ATOM 1122 O O . GLY A 1 149 ? 0.928 0.505 37.213 1.00 87.94 149 GLY A O 1
ATOM 1123 N N . ALA A 1 150 ? 1.162 1.258 35.107 1.00 88.88 150 ALA A N 1
ATOM 1124 C CA . ALA A 1 150 ? -0.122 0.756 34.637 1.00 88.88 150 ALA A CA 1
ATOM 1125 C C . ALA A 1 150 ? -0.217 -0.774 34.622 1.00 88.88 150 ALA A C 1
ATOM 1127 O O . ALA A 1 150 ? -1.309 -1.320 34.766 1.00 88.88 150 ALA A O 1
ATOM 1128 N N . LEU A 1 151 ? 0.913 -1.463 34.434 1.00 90.75 151 LEU A N 1
ATOM 1129 C CA . LEU A 1 151 ? 1.004 -2.920 34.448 1.00 90.75 151 LEU A CA 1
ATOM 1130 C C . LEU A 1 151 ? 2.224 -3.379 35.269 1.00 90.75 151 LEU A C 1
ATOM 1132 O O . LEU A 1 151 ? 3.268 -2.719 35.240 1.00 90.75 151 LEU A O 1
ATOM 1136 N N . PRO A 1 152 ? 2.132 -4.515 35.987 1.00 89.50 152 PRO A N 1
ATOM 1137 C CA . PRO A 1 152 ? 3.262 -5.067 36.728 1.00 89.50 152 PRO A CA 1
ATOM 1138 C C . PRO A 1 152 ? 4.460 -5.366 35.820 1.00 89.50 152 PRO A C 1
ATOM 1140 O O . PRO A 1 152 ? 4.304 -5.930 34.739 1.00 89.50 152 PRO A O 1
ATOM 1143 N N . GLY A 1 153 ? 5.664 -5.037 36.291 1.00 90.94 153 GLY A N 1
ATOM 1144 C CA . GLY A 1 153 ? 6.904 -5.329 35.566 1.00 90.94 153 GLY A CA 1
ATOM 1145 C C . GLY A 1 153 ? 7.192 -4.404 34.381 1.00 90.94 153 GLY A C 1
ATOM 1146 O O . GLY A 1 153 ? 8.045 -4.740 33.567 1.00 90.94 153 GLY A O 1
ATOM 1147 N N . GLU A 1 154 ? 6.509 -3.258 34.271 1.00 95.25 154 GLU A N 1
ATOM 1148 C CA . GLU A 1 154 ? 6.832 -2.238 33.270 1.00 95.25 154 GLU A CA 1
ATOM 1149 C C . GLU A 1 154 ? 8.275 -1.730 33.410 1.00 95.25 154 GLU A C 1
ATOM 1151 O O . GLU A 1 154 ? 8.697 -1.266 34.473 1.00 95.25 154 GLU A O 1
ATOM 1156 N N . GLU A 1 155 ? 9.031 -1.789 32.314 1.00 97.12 155 GLU A N 1
ATOM 1157 C CA . GLU A 1 155 ? 10.365 -1.211 32.223 1.00 97.12 155 GLU A CA 1
ATOM 1158 C C . GLU A 1 155 ? 10.315 0.325 32.289 1.00 97.12 155 GLU A C 1
ATOM 1160 O O . GLU A 1 155 ? 9.397 0.980 31.801 1.00 97.12 155 GLU A O 1
ATOM 1165 N N . GLY A 1 156 ? 11.362 0.941 32.843 1.00 93.12 156 GLY A N 1
ATOM 1166 C CA . GLY A 1 156 ? 11.466 2.401 32.902 1.00 93.12 156 GLY A CA 1
ATOM 1167 C C . GLY A 1 156 ? 11.782 3.070 31.563 1.00 93.12 156 GLY A C 1
ATOM 1168 O O . GLY A 1 156 ? 11.716 4.290 31.471 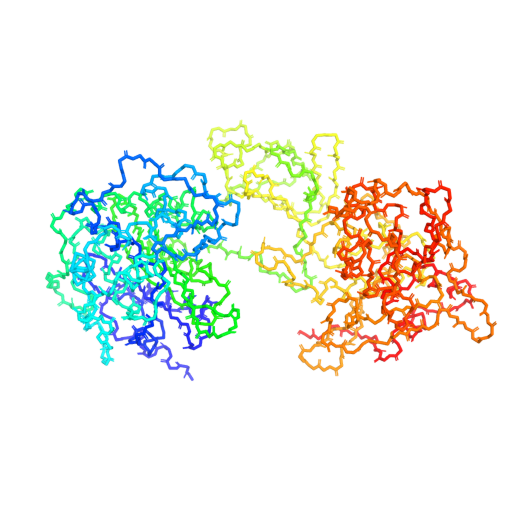1.00 93.12 156 GLY A O 1
ATOM 1169 N N . GLY A 1 157 ? 12.112 2.321 30.511 1.00 94.81 157 GLY A N 1
ATOM 1170 C CA . GLY A 1 157 ? 12.715 2.893 29.308 1.00 94.81 157 GLY A CA 1
ATOM 1171 C C . GLY A 1 157 ? 14.160 3.352 29.536 1.00 94.81 157 GLY A C 1
ATOM 1172 O O . GLY A 1 157 ? 14.736 3.183 30.611 1.00 94.81 157 GLY A O 1
ATOM 1173 N N . VAL A 1 158 ? 14.765 3.938 28.504 1.00 96.44 158 VAL A N 1
ATOM 1174 C CA . VAL A 1 158 ? 16.161 4.394 28.513 1.00 96.44 158 VAL A CA 1
ATOM 1175 C C . VAL A 1 158 ? 16.211 5.845 28.060 1.00 96.44 158 VAL A C 1
ATOM 1177 O O . VAL A 1 158 ? 15.826 6.154 26.935 1.00 96.44 158 VAL A O 1
ATOM 1180 N N . LEU A 1 159 ? 16.722 6.728 28.923 1.00 96.50 159 LEU A N 1
ATOM 1181 C CA . LEU A 1 159 ? 17.097 8.100 28.577 1.00 96.50 159 LEU A CA 1
ATOM 1182 C C . LEU A 1 159 ? 18.582 8.318 28.902 1.00 96.50 159 LEU A C 1
ATOM 1184 O O . LEU A 1 159 ? 19.008 8.005 30.016 1.00 96.50 159 LEU A O 1
ATOM 1188 N N . PRO A 1 160 ? 19.387 8.866 27.977 1.00 94.56 160 PRO A N 1
ATOM 1189 C CA . PRO A 1 160 ? 20.790 9.138 28.252 1.00 94.56 160 PRO A CA 1
ATOM 1190 C C . PRO A 1 160 ? 20.936 10.309 29.234 1.00 94.56 160 PRO A C 1
ATOM 1192 O O . PRO A 1 160 ? 20.123 11.233 29.243 1.00 94.56 160 PRO A O 1
ATOM 1195 N N . GLN A 1 161 ? 22.003 10.295 30.038 1.00 93.56 161 GLN A N 1
ATOM 1196 C CA . GLN A 1 161 ? 22.291 11.372 30.998 1.00 93.56 161 GLN A CA 1
ATOM 1197 C C . GLN A 1 161 ? 22.624 12.701 30.308 1.00 93.56 161 GLN A C 1
ATOM 1199 O O . GLN A 1 161 ? 22.273 13.762 30.809 1.00 93.56 161 GLN A O 1
ATOM 1204 N N . ALA A 1 162 ? 23.284 12.635 29.151 1.00 95.62 162 ALA A N 1
ATOM 1205 C CA . ALA A 1 162 ? 23.612 13.779 28.316 1.00 95.62 162 ALA A CA 1
ATOM 1206 C C . ALA A 1 162 ? 23.574 13.377 26.836 1.00 95.62 162 ALA A C 1
ATOM 1208 O O . ALA A 1 162 ? 23.788 12.213 26.483 1.00 95.62 162 ALA A O 1
ATOM 1209 N N . LEU A 1 163 ? 23.323 14.351 25.963 1.00 95.75 163 LEU A N 1
ATOM 1210 C CA . LEU A 1 163 ? 23.310 14.165 24.514 1.00 95.75 163 LEU A CA 1
ATOM 1211 C C . LEU A 1 163 ? 24.466 14.940 23.885 1.00 95.75 163 LEU A C 1
ATOM 1213 O O . LEU A 1 163 ? 24.535 16.164 24.010 1.00 95.75 163 LEU A O 1
ATOM 1217 N N . SER A 1 164 ? 25.345 14.236 23.166 1.00 95.31 164 SER A N 1
ATOM 1218 C CA . SER A 1 164 ? 26.273 14.896 22.244 1.00 95.31 164 SER A CA 1
ATOM 1219 C C . SER A 1 164 ? 25.491 15.612 21.133 1.00 95.31 164 SER A C 1
ATOM 1221 O O . SER A 1 164 ? 24.316 15.315 20.902 1.00 95.31 164 SER A O 1
ATOM 1223 N N . ARG A 1 165 ? 26.132 16.531 20.400 1.00 95.19 165 ARG A N 1
ATOM 1224 C CA . ARG A 1 165 ? 25.500 17.201 19.246 1.00 95.19 165 ARG A CA 1
ATOM 1225 C C . ARG A 1 165 ? 24.942 16.188 18.234 1.00 95.19 165 ARG A C 1
ATOM 1227 O O . ARG A 1 165 ? 23.807 16.331 17.795 1.00 95.19 165 ARG A O 1
ATOM 1234 N N . GLU A 1 166 ? 25.701 15.134 17.927 1.00 95.25 166 GLU A N 1
ATOM 1235 C CA . GLU A 1 166 ? 25.269 14.059 17.019 1.00 95.25 166 GLU A CA 1
ATOM 1236 C C . GLU A 1 166 ? 24.066 13.286 17.571 1.00 95.25 166 GLU A C 1
ATOM 1238 O O . GLU A 1 166 ? 23.098 13.036 16.848 1.00 95.25 166 GLU A O 1
ATOM 1243 N N . ASP A 1 167 ? 24.107 12.917 18.854 1.00 95.00 167 ASP A N 1
ATOM 1244 C CA . ASP A 1 167 ? 23.011 12.176 19.478 1.00 95.00 167 ASP A CA 1
ATOM 1245 C C . ASP A 1 167 ? 21.740 13.016 19.519 1.00 95.00 167 ASP A C 1
ATOM 1247 O O . ASP A 1 167 ? 20.662 12.504 19.236 1.00 95.00 167 ASP A O 1
ATOM 1251 N N . ARG A 1 168 ? 21.861 14.311 19.815 1.00 95.56 168 ARG A N 1
ATOM 1252 C CA . ARG A 1 168 ? 20.735 15.241 19.850 1.00 95.56 168 ARG A CA 1
ATOM 1253 C C . ARG A 1 168 ? 20.060 15.368 18.488 1.00 95.56 168 ARG A C 1
ATOM 1255 O O . ARG A 1 168 ? 18.841 15.251 18.429 1.00 95.56 168 ARG A O 1
ATOM 1262 N N . ILE A 1 169 ? 20.830 15.519 17.406 1.00 97.00 169 ILE A N 1
ATOM 1263 C CA . ILE A 1 169 ? 20.305 15.539 16.029 1.00 97.00 169 ILE A CA 1
ATOM 1264 C C . ILE A 1 169 ? 19.496 14.268 15.756 1.00 97.00 169 ILE A C 1
ATOM 1266 O O . ILE A 1 169 ? 18.349 14.342 15.316 1.00 97.00 169 ILE A O 1
ATOM 1270 N N . ARG A 1 170 ? 20.062 13.094 16.053 1.00 95.81 170 ARG A N 1
ATOM 1271 C CA . ARG A 1 170 ? 19.413 11.806 15.777 1.00 95.81 170 ARG A CA 1
ATOM 1272 C C . ARG A 1 170 ? 18.189 11.552 16.658 1.00 95.81 170 ARG A C 1
ATOM 1274 O O . ARG A 1 170 ? 17.156 11.123 16.148 1.00 95.81 170 ARG A O 1
ATOM 1281 N N . VAL A 1 171 ? 18.276 11.830 17.960 1.00 96.06 171 VAL A N 1
ATOM 1282 C CA . VAL A 1 171 ? 17.160 11.685 18.913 1.00 96.06 171 VAL A CA 1
ATOM 1283 C C . VAL A 1 171 ? 16.012 12.622 18.540 1.00 96.06 171 VAL A C 1
ATOM 1285 O O . VAL A 1 171 ? 14.865 12.183 18.534 1.00 96.06 171 VAL A O 1
ATOM 1288 N N . ALA A 1 172 ? 16.309 13.861 18.139 1.00 97.19 172 ALA A N 1
ATOM 1289 C CA . ALA A 1 172 ? 15.306 14.847 17.743 1.00 97.19 172 ALA A CA 1
ATOM 1290 C C . ALA A 1 172 ? 14.415 14.375 16.576 1.00 97.19 172 ALA A C 1
ATOM 1292 O O . ALA A 1 172 ? 13.207 14.611 16.556 1.00 97.19 172 ALA A O 1
ATOM 1293 N N . ALA A 1 173 ? 14.991 13.660 15.605 1.00 95.81 173 ALA A N 1
ATOM 1294 C CA . ALA A 1 173 ? 14.240 13.068 14.497 1.00 95.81 173 ALA A CA 1
ATOM 1295 C C . ALA A 1 173 ? 13.673 11.669 14.794 1.00 95.81 173 ALA A C 1
ATOM 1297 O O . ALA A 1 173 ? 12.945 11.123 13.959 1.00 95.81 173 ALA A O 1
ATOM 1298 N N . GLY A 1 174 ? 13.982 11.090 15.955 1.00 93.19 174 GLY A N 1
ATOM 1299 C CA . GLY A 1 174 ? 13.614 9.716 16.282 1.00 93.19 174 GLY A CA 1
ATOM 1300 C C . GLY A 1 174 ? 14.425 8.658 15.527 1.00 93.19 174 GLY A C 1
ATOM 1301 O O . GLY A 1 174 ? 13.943 7.549 15.342 1.00 93.19 174 GLY A O 1
ATOM 1302 N N . ASP A 1 175 ? 15.635 8.983 15.068 1.00 90.44 175 ASP A N 1
ATOM 1303 C CA . ASP A 1 175 ? 16.556 8.062 14.382 1.00 90.44 175 ASP A CA 1
ATOM 1304 C C . ASP A 1 175 ? 17.712 7.627 15.305 1.00 90.44 175 ASP A C 1
ATOM 1306 O O . ASP A 1 175 ? 18.894 7.635 14.938 1.00 90.44 175 ASP A O 1
ATOM 1310 N N . SER A 1 176 ? 17.387 7.288 16.553 1.00 89.25 176 SER A N 1
ATOM 1311 C CA . SER A 1 176 ? 18.354 6.878 17.573 1.00 89.25 176 SER A CA 1
ATOM 1312 C C . SER A 1 176 ? 17.793 5.772 18.458 1.00 89.25 176 SER A C 1
ATOM 1314 O O . SER A 1 176 ? 16.651 5.846 18.895 1.00 89.25 176 SER A O 1
ATOM 1316 N N . GLU A 1 177 ? 18.632 4.788 18.769 1.00 88.69 177 GLU A N 1
ATOM 1317 C CA . GLU A 1 177 ? 18.343 3.706 19.722 1.00 88.69 177 GLU A CA 1
ATOM 1318 C C . GLU A 1 177 ? 18.715 4.086 21.163 1.00 88.69 177 GLU A C 1
ATOM 1320 O O . GLU A 1 177 ? 18.448 3.331 22.093 1.00 88.69 177 GLU A O 1
ATOM 1325 N N . ARG A 1 178 ? 19.332 5.263 21.364 1.00 90.69 178 ARG A N 1
ATOM 1326 C CA . ARG A 1 178 ? 19.729 5.752 22.697 1.00 90.69 178 ARG A CA 1
ATOM 1327 C C . ARG A 1 178 ? 18.547 6.130 23.581 1.00 90.69 178 ARG A C 1
ATOM 1329 O O . ARG A 1 178 ? 18.728 6.280 24.784 1.00 90.69 178 ARG A O 1
ATOM 1336 N N . VAL A 1 179 ? 17.382 6.342 22.975 1.00 95.06 179 VAL A N 1
ATOM 1337 C CA . VAL A 1 179 ? 16.125 6.557 23.683 1.00 95.06 179 VAL A CA 1
ATOM 1338 C C . VAL A 1 179 ? 15.235 5.356 23.423 1.00 95.06 179 VAL A C 1
ATOM 1340 O O . VAL A 1 179 ? 14.989 5.015 22.267 1.00 95.06 179 VAL A O 1
ATOM 1343 N N . GLN A 1 180 ? 14.757 4.734 24.494 1.00 96.06 180 GLN A N 1
ATOM 1344 C CA . GLN A 1 180 ? 13.803 3.631 24.436 1.00 96.06 180 GLN A CA 1
ATOM 1345 C C . GLN A 1 180 ? 12.651 3.913 25.391 1.00 96.06 180 GLN A C 1
ATOM 1347 O O . GLN A 1 180 ? 12.861 4.468 26.469 1.00 96.06 180 GLN A O 1
ATOM 1352 N N . THR A 1 181 ? 11.443 3.539 24.996 1.00 96.88 181 THR A N 1
ATOM 1353 C CA . THR A 1 181 ? 10.220 3.772 25.769 1.00 96.88 181 THR A CA 1
ATOM 1354 C C . THR A 1 181 ? 9.313 2.560 25.682 1.00 96.88 181 THR A C 1
ATOM 1356 O O . THR A 1 181 ? 9.312 1.870 24.660 1.00 96.88 181 THR A O 1
ATOM 1359 N N . THR A 1 182 ? 8.499 2.334 26.705 1.00 97.62 182 THR A N 1
ATOM 1360 C CA . THR A 1 182 ? 7.421 1.342 26.625 1.00 97.62 182 THR A CA 1
ATOM 1361 C C . THR A 1 182 ? 6.249 1.887 25.794 1.00 97.62 182 THR A C 1
ATOM 1363 O O . THR A 1 182 ? 6.051 3.108 25.730 1.00 97.62 182 THR A O 1
ATOM 1366 N N . PRO A 1 183 ? 5.429 1.029 25.159 1.00 97.69 183 PRO A N 1
ATOM 1367 C CA . PRO A 1 183 ? 4.158 1.462 24.581 1.00 97.69 183 PRO A CA 1
ATOM 1368 C C . PRO A 1 183 ? 3.263 2.224 25.574 1.00 97.69 183 PRO A C 1
ATOM 1370 O O . PRO A 1 183 ? 2.629 3.207 25.191 1.00 97.69 183 PRO A O 1
ATOM 1373 N N . LEU A 1 184 ? 3.256 1.834 26.854 1.00 97.69 184 LEU A N 1
ATOM 1374 C CA . LEU A 1 184 ? 2.487 2.508 27.908 1.00 97.69 184 LEU A CA 1
ATOM 1375 C C . LEU A 1 184 ? 2.968 3.944 28.168 1.00 97.69 184 LEU A C 1
ATOM 1377 O O . LEU A 1 184 ? 2.146 4.854 28.280 1.00 97.69 184 LEU A O 1
ATOM 1381 N N . GLN A 1 185 ? 4.281 4.188 28.165 1.00 97.81 185 GLN A N 1
ATOM 1382 C CA . GLN A 1 185 ? 4.834 5.545 28.243 1.00 97.81 185 GLN A CA 1
ATOM 1383 C C . GLN A 1 185 ? 4.383 6.420 27.065 1.00 97.81 185 GLN A C 1
ATOM 1385 O O . GLN A 1 185 ? 4.047 7.591 27.248 1.00 97.81 185 GLN A O 1
ATOM 1390 N N . LEU A 1 186 ? 4.326 5.864 25.849 1.00 98.25 186 LEU A N 1
ATOM 1391 C CA . LEU A 1 186 ? 3.840 6.601 24.679 1.00 98.25 186 LEU A CA 1
ATOM 1392 C C . LEU A 1 186 ? 2.316 6.817 24.708 1.00 98.25 186 LEU A C 1
ATOM 1394 O O . LEU A 1 186 ? 1.837 7.848 24.232 1.00 98.25 186 LEU A O 1
ATOM 1398 N N . LEU A 1 187 ? 1.550 5.902 25.309 1.00 98.25 187 LEU A N 1
ATOM 1399 C CA . LEU A 1 187 ? 0.124 6.105 25.584 1.00 98.25 187 LEU A CA 1
ATOM 1400 C C . LEU A 1 187 ? -0.094 7.255 26.578 1.00 98.25 187 LEU A C 1
ATOM 1402 O O . LEU A 1 187 ? -0.916 8.137 26.325 1.00 98.25 187 LEU A O 1
ATOM 1406 N N . GLN A 1 188 ? 0.691 7.304 27.658 1.00 97.06 188 GLN A N 1
ATOM 1407 C CA . GLN A 1 188 ? 0.674 8.414 28.614 1.00 97.06 188 GLN A CA 1
ATOM 1408 C C . GLN A 1 188 ? 1.042 9.742 27.935 1.00 97.06 188 GLN A C 1
ATOM 1410 O O . GLN A 1 188 ? 0.375 10.753 28.158 1.00 97.06 188 GLN A O 1
ATOM 1415 N N . MET A 1 189 ? 2.049 9.739 27.056 1.00 98.06 189 MET A N 1
ATOM 1416 C CA . MET A 1 189 ? 2.419 10.898 26.240 1.00 98.06 189 MET A CA 1
ATOM 1417 C C . MET A 1 189 ? 1.240 11.387 25.382 1.00 98.06 189 MET A C 1
ATOM 1419 O O . MET A 1 189 ? 0.955 12.586 25.350 1.00 98.06 189 MET A O 1
ATOM 1423 N N . ALA A 1 190 ? 0.520 10.475 24.720 1.00 98.31 190 ALA A N 1
ATOM 1424 C CA . ALA A 1 190 ? -0.672 10.810 23.942 1.00 98.31 190 ALA A CA 1
ATOM 1425 C C . ALA A 1 190 ? -1.766 11.439 24.816 1.00 98.31 190 ALA A C 1
ATOM 1427 O O . ALA A 1 190 ? -2.371 12.435 24.416 1.00 98.31 190 ALA A O 1
ATOM 1428 N N . ALA A 1 191 ? -1.975 10.905 26.023 1.00 97.31 191 ALA A N 1
ATOM 1429 C CA . ALA A 1 191 ? -2.937 11.430 26.985 1.00 97.31 191 ALA A CA 1
ATOM 1430 C C . ALA A 1 191 ? -2.598 12.856 27.442 1.00 97.31 191 ALA A C 1
ATOM 1432 O O . ALA A 1 191 ? -3.493 13.695 27.531 1.00 97.31 191 ALA A O 1
ATOM 1433 N N . VAL A 1 192 ? -1.316 13.169 27.662 1.00 97.50 192 VAL A N 1
ATOM 1434 C CA . VAL A 1 192 ? -0.862 14.527 28.020 1.00 97.50 192 VAL A CA 1
ATOM 1435 C C . VAL A 1 192 ? -1.180 15.524 26.904 1.00 97.50 192 VAL A C 1
ATOM 1437 O O . VAL A 1 192 ? -1.687 16.615 27.173 1.00 97.50 192 VAL A O 1
ATOM 1440 N N . VAL A 1 193 ? -0.943 15.157 25.640 1.00 98.25 193 VAL A N 1
ATOM 1441 C CA . VAL A 1 193 ? -1.295 16.012 24.492 1.00 98.25 193 VAL A CA 1
ATOM 1442 C C . VAL A 1 193 ? -2.820 16.134 24.345 1.00 98.25 193 VAL A C 1
ATOM 1444 O O . VAL A 1 193 ? -3.345 17.224 24.094 1.00 98.25 193 VAL A O 1
ATOM 1447 N N . ALA A 1 194 ? -3.557 15.043 24.557 1.00 97.00 194 ALA A N 1
ATOM 1448 C CA . ALA A 1 194 ? -5.017 15.023 24.520 1.00 97.00 194 ALA A CA 1
ATOM 1449 C C . ALA A 1 194 ? -5.635 15.948 25.585 1.00 97.00 194 ALA A C 1
ATOM 1451 O O . ALA A 1 194 ? -6.528 16.737 25.278 1.00 97.00 194 ALA A O 1
ATOM 1452 N N . GLY A 1 195 ? -5.118 15.930 26.811 1.00 94.69 195 GLY A N 1
ATOM 1453 C CA . GLY A 1 195 ? -5.582 16.773 27.913 1.00 94.69 195 GLY A CA 1
ATOM 1454 C C . GLY A 1 195 ? -4.926 18.157 27.977 1.00 94.69 195 GLY A C 1
ATOM 1455 O O . GLY A 1 195 ? -4.884 18.771 29.040 1.00 94.69 195 GLY A O 1
ATOM 1456 N N . ARG A 1 196 ? -4.413 18.667 26.846 1.00 94.62 196 ARG A N 1
ATOM 1457 C CA . ARG A 1 196 ? -3.863 20.034 26.713 1.00 94.62 196 ARG A CA 1
ATOM 1458 C C . ARG A 1 196 ? -2.734 20.331 27.711 1.00 94.62 196 ARG A C 1
ATOM 1460 O O . ARG A 1 196 ? -2.652 21.411 28.289 1.00 94.62 196 ARG A O 1
ATOM 1467 N N . GLY A 1 197 ? -1.857 19.349 27.908 1.00 95.31 197 GLY A N 1
ATOM 1468 C CA . GLY A 1 197 ? -0.690 19.433 28.782 1.00 95.31 197 GLY A CA 1
ATOM 1469 C C . GLY A 1 197 ? -0.921 18.849 30.169 1.00 95.31 197 GLY A C 1
ATOM 1470 O O . GLY A 1 197 ? -0.029 18.938 31.003 1.00 95.31 197 GLY A O 1
ATOM 1471 N N . GLN A 1 198 ? -2.083 18.256 30.441 1.00 90.94 198 GLN A N 1
ATOM 1472 C CA . GLN A 1 198 ? -2.381 17.578 31.700 1.00 90.94 198 GLN A CA 1
ATOM 1473 C C . GLN A 1 198 ? -3.027 16.227 31.412 1.00 90.94 198 GLN A C 1
ATOM 1475 O O . GLN A 1 198 ? -3.896 16.129 30.554 1.00 90.94 198 GLN A O 1
ATOM 1480 N N . ALA A 1 199 ? -2.639 15.190 32.145 1.00 90.88 199 ALA A N 1
ATOM 1481 C CA . ALA A 1 199 ? -3.291 13.888 32.080 1.00 90.88 199 ALA A CA 1
ATOM 1482 C C . ALA A 1 199 ? -3.388 13.266 33.471 1.00 90.88 199 ALA A C 1
ATOM 1484 O O . ALA A 1 199 ? -2.645 13.628 34.384 1.00 90.88 199 ALA A O 1
ATOM 1485 N N . ARG A 1 200 ? -4.296 12.303 33.629 1.00 90.38 200 ARG A N 1
ATOM 1486 C CA . ARG A 1 200 ? -4.243 11.366 34.755 1.00 90.38 200 ARG A CA 1
ATOM 1487 C C . ARG A 1 200 ? -3.113 10.365 34.540 1.00 90.38 200 ARG A C 1
ATOM 1489 O O . ARG A 1 200 ? -2.733 10.112 33.393 1.00 90.38 200 ARG A O 1
ATOM 1496 N N . SER A 1 201 ? -2.584 9.823 35.632 1.00 88.88 201 SER A N 1
ATOM 1497 C CA . SER A 1 201 ? -1.638 8.710 35.552 1.00 88.88 201 SER A CA 1
ATOM 1498 C C . SER A 1 201 ? -2.326 7.473 34.973 1.00 88.88 201 SER A C 1
ATOM 1500 O O . SER A 1 201 ? -3.463 7.166 35.339 1.00 88.88 201 SER A O 1
ATOM 1502 N N . LEU A 1 202 ? -1.650 6.784 34.060 1.00 86.94 202 LEU A N 1
ATOM 1503 C CA . LEU A 1 202 ? -2.146 5.578 33.413 1.00 86.94 202 LEU A CA 1
ATOM 1504 C C . LEU A 1 202 ? -2.237 4.416 34.416 1.00 86.94 202 LEU A C 1
ATOM 1506 O O . LEU A 1 202 ? -1.270 4.105 35.103 1.00 86.94 202 LEU A O 1
ATOM 1510 N N . GLY A 1 203 ? -3.394 3.752 34.464 1.00 68.31 203 GLY A N 1
ATOM 1511 C CA . GLY A 1 203 ? -3.627 2.517 35.223 1.00 68.31 203 GLY A CA 1
ATOM 1512 C C . GLY A 1 203 ? -3.902 2.676 36.723 1.00 68.31 203 GLY A C 1
ATOM 1513 O O . GLY A 1 203 ? -4.200 1.680 37.378 1.00 68.31 203 GLY A O 1
ATOM 1514 N N . GLU A 1 204 ? -3.885 3.893 37.276 1.00 64.44 204 GLU A N 1
ATOM 1515 C CA . GLU A 1 204 ? -4.261 4.128 38.677 1.00 64.44 204 GLU A CA 1
ATOM 1516 C C . GLU A 1 204 ? -5.754 4.480 38.825 1.00 64.44 204 GLU A C 1
ATOM 1518 O O . GLU A 1 204 ? -6.218 5.537 38.386 1.00 64.44 204 GLU A O 1
ATOM 1523 N N . VAL A 1 205 ? -6.504 3.612 39.514 1.00 53.28 205 VAL A N 1
ATOM 1524 C CA . VAL A 1 205 ? -7.909 3.848 39.891 1.00 53.28 205 VAL A CA 1
ATOM 1525 C C . VAL A 1 205 ? -7.977 5.038 40.856 1.00 53.28 205 VAL A C 1
ATOM 1527 O O . VAL A 1 205 ? -7.391 5.006 41.936 1.00 53.28 205 VAL A O 1
ATOM 1530 N N . GLY A 1 206 ? -8.701 6.099 40.486 1.00 53.75 206 GLY A N 1
ATOM 1531 C CA . GLY A 1 206 ? -8.928 7.265 41.357 1.00 53.75 206 GLY A CA 1
ATOM 1532 C C . GLY A 1 206 ? -8.124 8.529 41.026 1.00 53.75 206 GLY A C 1
ATOM 1533 O O . GLY A 1 206 ? -8.294 9.536 41.707 1.00 53.75 206 GLY A O 1
ATOM 1534 N N . GLY A 1 207 ? -7.329 8.537 39.949 1.00 52.88 207 GLY A N 1
ATOM 1535 C CA . GLY A 1 207 ? -6.920 9.780 39.283 1.00 52.88 207 GLY A CA 1
ATOM 1536 C C . GLY A 1 207 ? -5.864 10.630 39.993 1.00 52.88 207 GLY A C 1
ATOM 1537 O O . GLY A 1 207 ? -6.052 11.840 40.142 1.00 52.88 207 GLY A O 1
ATOM 1538 N N . ARG A 1 208 ? -4.711 10.050 40.353 1.00 70.25 208 ARG A N 1
ATOM 1539 C CA . ARG A 1 208 ? -3.524 10.875 40.635 1.00 70.25 208 ARG A CA 1
ATOM 1540 C C . ARG A 1 208 ? -3.121 11.670 39.392 1.00 70.25 208 ARG A C 1
ATOM 1542 O O . ARG A 1 208 ? -3.271 11.216 38.253 1.00 70.25 208 ARG A O 1
ATOM 1549 N N . GLN A 1 209 ? -2.622 12.882 39.627 1.00 76.56 209 GLN A N 1
ATOM 1550 C CA . GLN A 1 209 ? -2.141 13.760 38.567 1.00 76.56 209 GLN A CA 1
ATOM 1551 C C . GLN A 1 209 ? -0.927 13.107 37.893 1.00 76.56 209 GLN A C 1
ATOM 1553 O O . GLN A 1 209 ? 0.066 12.813 38.555 1.00 76.56 209 GLN A O 1
ATOM 1558 N N . GLY A 1 210 ? -1.046 12.836 36.593 1.00 83.50 210 GLY A N 1
ATOM 1559 C CA . GLY A 1 210 ? 0.028 12.302 35.764 1.00 83.50 210 GLY A CA 1
ATOM 1560 C C . GLY A 1 210 ? 0.993 13.402 35.307 1.00 83.50 210 GLY A C 1
ATOM 1561 O O . GLY A 1 210 ? 1.002 14.501 35.874 1.00 83.50 210 GLY A O 1
ATOM 1562 N N . PRO A 1 211 ? 1.805 13.137 34.269 1.00 89.12 211 PRO A N 1
ATOM 1563 C CA . PRO A 1 211 ? 2.736 14.124 33.737 1.00 89.12 211 PRO A CA 1
ATOM 1564 C C . PRO A 1 211 ? 2.027 15.409 33.281 1.00 89.12 211 PRO A C 1
ATOM 1566 O O . PRO A 1 211 ? 0.877 15.387 32.823 1.00 89.12 211 PRO A O 1
ATOM 1569 N N . ARG A 1 212 ? 2.726 16.542 33.416 1.00 92.50 212 ARG A N 1
ATOM 1570 C CA . ARG A 1 212 ? 2.209 17.873 33.090 1.00 92.50 212 ARG A CA 1
ATOM 1571 C C . ARG A 1 212 ? 3.229 18.679 32.298 1.00 92.50 212 ARG A C 1
ATOM 1573 O O . ARG A 1 212 ? 4.391 18.761 32.676 1.00 92.50 212 ARG A O 1
ATOM 1580 N N . LEU A 1 213 ? 2.744 19.359 31.268 1.00 95.12 213 LEU A N 1
ATOM 1581 C CA . LEU A 1 213 ? 3.488 20.327 30.472 1.00 95.12 213 LEU A CA 1
ATOM 1582 C C . LEU A 1 213 ? 3.043 21.742 30.839 1.00 95.12 213 LEU A C 1
ATOM 1584 O O . LEU A 1 213 ? 1.847 22.038 30.879 1.00 95.12 213 LEU A O 1
ATOM 1588 N N . GLY A 1 214 ? 4.007 22.616 31.129 1.00 91.00 214 GLY A N 1
ATOM 1589 C CA . GLY A 1 214 ? 3.737 23.998 31.534 1.00 91.00 214 GLY A CA 1
ATOM 1590 C C . GLY A 1 214 ? 3.253 24.886 30.386 1.00 91.00 214 GLY A C 1
ATOM 1591 O O . GLY A 1 214 ? 2.397 25.747 30.588 1.00 91.00 214 GLY A O 1
ATOM 1592 N N . ASN A 1 215 ? 3.756 24.659 29.172 1.00 95.94 215 ASN A N 1
ATOM 1593 C CA . ASN A 1 215 ? 3.490 25.512 28.020 1.00 95.94 215 ASN A CA 1
ATOM 1594 C C . ASN A 1 215 ? 2.306 24.996 27.192 1.00 95.94 215 ASN A C 1
ATOM 1596 O O . ASN A 1 215 ? 2.462 24.273 26.208 1.00 95.94 215 ASN A O 1
ATOM 1600 N N . VAL A 1 216 ? 1.096 25.384 27.597 1.00 94.75 216 VAL A N 1
ATOM 1601 C CA . VAL A 1 216 ? -0.155 24.959 26.943 1.00 94.75 216 VAL A CA 1
ATOM 1602 C C . VAL A 1 216 ? -0.211 25.394 25.474 1.00 94.75 216 VAL A C 1
ATOM 1604 O O . VAL A 1 216 ? -0.675 24.628 24.633 1.00 94.75 216 VAL A O 1
ATOM 1607 N N . ALA A 1 217 ? 0.314 26.577 25.134 1.00 95.69 217 ALA A N 1
ATOM 1608 C CA . ALA A 1 217 ? 0.359 27.054 23.750 1.00 95.69 217 ALA A CA 1
ATOM 1609 C C . ALA A 1 217 ? 1.207 26.131 22.861 1.00 95.69 217 ALA A C 1
ATOM 1611 O O . ALA A 1 217 ? 0.794 25.789 21.752 1.00 95.69 217 ALA A O 1
ATOM 1612 N N . ALA A 1 218 ? 2.348 25.656 23.373 1.00 97.50 218 ALA A N 1
ATOM 1613 C CA . ALA A 1 218 ? 3.151 24.657 22.681 1.00 97.50 218 ALA A CA 1
ATOM 1614 C C . ALA A 1 218 ? 2.377 23.346 22.484 1.00 97.50 218 ALA A C 1
ATOM 1616 O O . ALA A 1 218 ? 2.418 22.764 21.401 1.00 97.50 218 ALA A O 1
ATOM 1617 N N . VAL A 1 219 ? 1.620 22.899 23.493 1.00 98.06 219 VAL A N 1
ATOM 1618 C CA . VAL A 1 219 ? 0.798 21.684 23.386 1.00 98.06 219 VAL A CA 1
ATOM 1619 C C . VAL A 1 219 ? -0.300 21.824 22.331 1.00 98.06 219 VAL A C 1
ATOM 1621 O O . VAL A 1 219 ? -0.527 20.877 21.582 1.00 98.06 219 VAL A O 1
ATOM 1624 N N . GLU A 1 220 ? -0.949 22.983 22.199 1.00 96.81 220 GLU A N 1
ATOM 1625 C CA . GLU A 1 220 ? -1.947 23.205 21.140 1.00 96.81 220 GLU A CA 1
ATOM 1626 C C . GLU A 1 220 ? -1.343 23.100 19.732 1.00 96.81 220 GLU A C 1
ATOM 1628 O O . GLU A 1 220 ? -1.972 22.528 18.842 1.00 96.81 220 GLU A O 1
ATOM 1633 N N . VAL A 1 221 ? -0.094 23.538 19.534 1.00 97.62 221 VAL A N 1
ATOM 1634 C CA . VAL A 1 221 ? 0.628 23.332 18.264 1.00 97.62 221 VAL A CA 1
ATOM 1635 C C . VAL A 1 221 ? 0.843 21.840 17.989 1.00 97.62 221 VAL A C 1
ATOM 1637 O O . VAL A 1 221 ? 0.654 21.388 16.857 1.00 97.62 221 VAL A O 1
ATOM 1640 N N . LEU A 1 222 ? 1.193 21.048 19.011 1.00 98.56 222 LEU A N 1
ATOM 1641 C CA . LEU A 1 222 ? 1.332 19.593 18.864 1.00 98.56 222 LEU A CA 1
ATOM 1642 C C . LEU A 1 222 ? -0.001 18.928 18.521 1.00 98.56 222 LEU A C 1
ATOM 1644 O O . LEU A 1 222 ? -0.053 18.093 17.618 1.00 98.56 222 LEU A O 1
ATOM 1648 N N . ARG A 1 223 ? -1.073 19.306 19.227 1.00 97.75 223 ARG A N 1
ATOM 1649 C CA . ARG A 1 223 ? -2.434 18.811 18.993 1.00 97.75 223 ARG A CA 1
ATOM 1650 C C . ARG A 1 223 ? -2.851 19.080 17.554 1.00 97.75 223 ARG A C 1
ATOM 1652 O O . ARG A 1 223 ? -3.288 18.165 16.861 1.00 97.75 223 ARG A O 1
ATOM 1659 N N . GLU A 1 224 ? -2.663 20.310 17.092 1.00 93.81 224 GLU A N 1
ATOM 1660 C CA . GLU A 1 224 ? -2.996 20.716 15.732 1.00 93.81 224 GLU A CA 1
ATOM 1661 C C . GLU A 1 224 ? -2.164 19.964 14.686 1.00 93.81 224 GLU A C 1
ATOM 1663 O O . GLU A 1 224 ? -2.707 19.473 13.701 1.00 93.81 224 GLU A O 1
ATOM 1668 N N . ALA A 1 225 ? -0.865 19.769 14.920 1.00 95.81 225 ALA A N 1
ATOM 1669 C CA . ALA A 1 225 ? -0.035 18.954 14.037 1.00 95.81 225 ALA A CA 1
ATOM 1670 C C . ALA A 1 225 ? -0.488 17.484 13.982 1.00 95.81 225 ALA A C 1
ATOM 1672 O O . ALA A 1 225 ? -0.476 16.868 12.914 1.00 95.81 225 ALA A O 1
ATOM 1673 N N . MET A 1 226 ? -0.901 16.916 15.118 1.00 98.31 226 MET A N 1
ATOM 1674 C CA . MET A 1 226 ? -1.449 15.561 15.196 1.00 98.31 226 MET A CA 1
ATOM 1675 C C . MET A 1 226 ? -2.807 15.443 14.484 1.00 98.31 226 MET A C 1
ATOM 1677 O O . MET A 1 226 ? -3.079 14.410 13.872 1.00 98.31 226 MET A O 1
ATOM 1681 N N . ARG A 1 227 ? -3.641 16.493 14.507 1.00 93.06 227 ARG A N 1
ATOM 1682 C CA . ARG A 1 227 ? -4.880 16.578 13.714 1.00 93.06 227 ARG A CA 1
ATOM 1683 C C . ARG A 1 227 ? -4.572 16.667 12.219 1.00 93.06 227 ARG A C 1
ATOM 1685 O O . ARG A 1 227 ? -5.087 15.876 11.435 1.00 93.06 227 ARG A O 1
ATOM 1692 N N . GLN A 1 228 ? -3.647 17.543 11.821 1.00 84.44 228 GLN A N 1
ATOM 1693 C CA . GLN A 1 228 ? -3.213 17.668 10.425 1.00 84.44 228 GLN A CA 1
ATOM 1694 C C . GLN A 1 228 ? -2.598 16.380 9.877 1.00 84.44 228 GLN A C 1
ATOM 1696 O O . GLN A 1 228 ? -2.741 16.098 8.688 1.00 84.44 228 GLN A O 1
ATOM 1701 N N . ALA A 1 229 ? -1.938 15.579 10.721 1.00 84.50 229 ALA A N 1
ATOM 1702 C CA . ALA A 1 229 ? -1.449 14.266 10.320 1.00 84.50 229 ALA A CA 1
ATOM 1703 C C . ALA A 1 229 ? -2.591 13.363 9.829 1.00 84.50 229 ALA A C 1
ATOM 1705 O O . ALA A 1 229 ? -2.393 12.644 8.853 1.00 84.50 229 ALA A O 1
ATOM 1706 N N . ALA A 1 230 ? -3.756 13.423 10.483 1.00 77.56 230 ALA A N 1
ATOM 1707 C CA . ALA A 1 230 ? -4.951 12.648 10.154 1.00 77.56 230 ALA A CA 1
ATOM 1708 C C . ALA A 1 230 ? -5.732 13.201 8.952 1.00 77.56 230 ALA A C 1
ATOM 1710 O O . ALA A 1 230 ? -6.374 12.433 8.248 1.00 77.56 230 ALA A O 1
ATOM 1711 N N . GLU A 1 231 ? -5.680 14.513 8.714 1.00 71.94 231 GLU A N 1
ATOM 1712 C CA . GLU A 1 231 ? -6.441 15.166 7.638 1.00 71.94 231 GLU A CA 1
ATOM 1713 C C . GLU A 1 231 ? -5.691 15.232 6.305 1.00 71.94 231 GLU A C 1
ATOM 1715 O O . GLU A 1 231 ? -6.309 15.189 5.250 1.00 71.94 231 GLU A O 1
ATOM 1720 N N . SER A 1 232 ? -4.369 15.404 6.337 1.00 66.88 232 SER A N 1
ATOM 1721 C CA . SER A 1 232 ? -3.573 15.663 5.125 1.00 66.88 232 SER A CA 1
ATOM 1722 C C . SER A 1 232 ? -2.091 15.306 5.293 1.00 66.88 232 SER A C 1
ATOM 1724 O O . SER A 1 232 ? -1.210 15.951 4.706 1.00 66.88 232 SER A O 1
ATOM 1726 N N . GLY A 1 233 ? -1.792 14.352 6.179 1.00 73.12 233 GLY A N 1
ATOM 1727 C CA . GLY A 1 233 ? -0.431 13.959 6.527 1.00 73.12 233 GLY A CA 1
ATOM 1728 C C . GLY A 1 233 ? -0.242 12.449 6.617 1.00 73.12 233 GLY A C 1
ATOM 1729 O O . GLY A 1 233 ? -0.879 11.678 5.910 1.00 73.12 233 GLY A O 1
ATOM 1730 N N . THR A 1 234 ? 0.668 11.999 7.484 1.00 73.75 234 THR A N 1
ATOM 1731 C CA . THR A 1 234 ? 1.059 10.570 7.542 1.00 73.75 234 THR A CA 1
ATOM 1732 C C . THR A 1 234 ? -0.061 9.593 7.929 1.00 73.75 234 THR A C 1
ATOM 1734 O O . THR A 1 234 ? 0.143 8.384 7.832 1.00 73.75 234 THR A O 1
ATOM 1737 N N . LEU A 1 235 ? -1.213 10.093 8.377 1.00 78.00 235 LEU A N 1
ATOM 1738 C CA . LEU A 1 235 ? -2.389 9.324 8.783 1.00 78.00 235 LEU A CA 1
ATOM 1739 C C . LEU A 1 235 ? -3.604 9.581 7.876 1.00 78.00 235 LEU A C 1
ATOM 1741 O O . LEU A 1 235 ? -4.674 9.073 8.181 1.00 78.00 235 LEU A O 1
ATOM 1745 N N . GLU A 1 236 ? -3.457 10.313 6.765 1.00 71.81 236 GLU A N 1
ATOM 1746 C CA . GLU A 1 236 ? -4.555 10.617 5.825 1.00 71.81 236 GLU A CA 1
ATOM 1747 C C . GLU A 1 236 ? -5.235 9.348 5.290 1.00 71.81 236 GLU A C 1
ATOM 1749 O O . GLU A 1 236 ? -6.451 9.292 5.139 1.00 71.81 236 GLU A O 1
ATOM 1754 N N . ALA A 1 237 ? -4.453 8.291 5.060 1.00 66.75 237 ALA A N 1
ATOM 1755 C CA . ALA A 1 237 ? -4.971 7.004 4.606 1.00 66.75 237 ALA A CA 1
ATOM 1756 C C . ALA A 1 237 ? -5.728 6.220 5.700 1.00 66.75 237 ALA A C 1
ATOM 1758 O O . ALA A 1 237 ? -6.337 5.192 5.398 1.00 66.75 237 ALA A O 1
ATOM 1759 N N . THR A 1 238 ? -5.689 6.654 6.967 1.00 74.00 238 THR A N 1
ATOM 1760 C CA . THR A 1 238 ? -6.473 6.036 8.046 1.00 74.00 238 THR A CA 1
ATOM 1761 C C . THR A 1 238 ? -7.820 6.737 8.211 1.00 74.00 238 THR A C 1
ATOM 1763 O O . THR A 1 238 ? -8.066 7.832 7.716 1.00 74.00 238 THR A O 1
ATOM 1766 N N . ARG A 1 239 ? -8.736 6.119 8.962 1.00 69.94 239 ARG A N 1
ATOM 1767 C CA . ARG A 1 239 ? -10.034 6.732 9.294 1.00 69.94 239 ARG A CA 1
ATOM 1768 C C . ARG A 1 239 ? -9.954 7.726 10.456 1.00 69.94 239 ARG A C 1
ATOM 1770 O O . ARG A 1 239 ? -10.997 8.162 10.937 1.00 69.94 239 ARG A O 1
ATOM 1777 N N . LEU A 1 240 ? -8.759 8.096 10.920 1.00 76.00 240 LEU A N 1
ATOM 1778 C CA . LEU A 1 240 ? -8.607 8.863 12.154 1.00 76.00 240 LEU A CA 1
ATOM 1779 C C . LEU A 1 240 ? -9.234 10.253 12.044 1.00 76.00 240 LEU A C 1
ATOM 1781 O O . LEU A 1 240 ? -9.970 10.637 12.946 1.00 76.00 240 LEU A O 1
ATOM 1785 N N . GLY A 1 241 ? -9.056 10.957 10.919 1.00 68.44 241 GLY A N 1
ATOM 1786 C CA . GLY A 1 241 ? -9.671 12.277 10.708 1.00 68.44 241 GLY A CA 1
ATOM 1787 C C . GLY A 1 241 ? -11.202 12.239 10.769 1.00 68.44 241 GLY A C 1
ATOM 1788 O O . GLY A 1 241 ? -11.857 13.212 11.120 1.00 68.44 241 GLY A O 1
ATOM 1789 N N . THR A 1 242 ? -11.785 11.069 10.520 1.00 74.00 242 THR A N 1
ATOM 1790 C CA . THR A 1 242 ? -13.233 10.855 10.501 1.00 74.00 242 THR A CA 1
ATOM 1791 C C . THR A 1 242 ? -13.829 10.602 11.881 1.00 74.00 242 THR A C 1
ATOM 1793 O O . THR A 1 242 ? -15.035 10.730 12.061 1.00 74.00 242 THR A O 1
ATOM 1796 N N . LEU A 1 243 ? -12.969 10.285 12.851 1.00 70.62 243 LEU A N 1
ATOM 1797 C CA . LEU A 1 243 ? -13.274 10.271 14.281 1.00 70.62 243 LEU A CA 1
ATOM 1798 C C . LEU A 1 243 ? -13.032 11.649 14.913 1.00 70.62 243 LEU A C 1
ATOM 1800 O O . LEU A 1 243 ? -12.956 11.758 16.136 1.00 70.62 243 LEU A O 1
ATOM 1804 N N . GLU A 1 244 ? -12.793 12.669 14.079 1.00 79.88 244 GLU A N 1
ATOM 1805 C CA . GLU A 1 244 ? -12.160 13.923 14.477 1.00 79.88 244 GLU A CA 1
ATOM 1806 C C . GLU A 1 244 ? -10.879 13.654 15.280 1.00 79.88 244 GLU A C 1
ATOM 1808 O O . GLU A 1 244 ? -10.609 14.330 16.256 1.00 79.88 244 GLU A O 1
ATOM 1813 N N . GLY A 1 245 ? -10.125 12.602 14.966 1.00 87.00 245 GLY A N 1
ATOM 1814 C CA . GLY A 1 245 ? -8.989 12.167 15.769 1.00 87.00 245 GLY A CA 1
ATOM 1815 C C . GLY A 1 245 ? -7.697 12.908 15.441 1.00 87.00 245 GLY A C 1
ATOM 1816 O O . GLY A 1 245 ? -7.529 13.489 14.370 1.00 87.00 245 GLY A O 1
ATOM 1817 N N . ALA A 1 246 ? -6.747 12.833 16.366 1.00 95.00 246 ALA A N 1
ATOM 1818 C CA . ALA A 1 246 ? -5.402 13.364 16.206 1.00 95.00 246 ALA A CA 1
ATOM 1819 C C . ALA A 1 246 ? -4.380 12.291 16.585 1.00 95.00 246 ALA A C 1
ATOM 1821 O O . ALA A 1 246 ? -4.550 11.586 17.580 1.00 95.00 246 ALA A O 1
ATOM 1822 N N . GLY A 1 247 ? -3.317 12.142 15.793 1.00 97.69 247 GLY A N 1
ATOM 1823 C CA . GLY A 1 247 ? -2.337 11.082 16.015 1.00 97.69 247 GLY A CA 1
ATOM 1824 C C . GLY A 1 247 ? -0.942 11.372 15.483 1.00 97.69 247 GLY A C 1
ATOM 1825 O O . GLY A 1 247 ? -0.698 12.344 14.768 1.00 97.69 247 GLY A O 1
ATOM 1826 N N . LYS A 1 248 ? -0.007 10.488 15.828 1.00 97.75 248 LYS A N 1
ATOM 1827 C CA . LYS A 1 248 ? 1.368 10.507 15.341 1.00 97.75 248 LYS A CA 1
ATOM 1828 C C . LYS A 1 248 ? 1.850 9.091 15.040 1.00 97.75 248 LYS A C 1
ATOM 1830 O O . LYS A 1 248 ? 1.799 8.198 15.878 1.00 97.75 248 LYS A O 1
ATOM 1835 N N . THR A 1 249 ? 2.371 8.919 13.832 1.00 93.50 249 THR A N 1
ATOM 1836 C CA . THR A 1 249 ? 3.078 7.714 13.384 1.00 93.50 249 THR A CA 1
ATOM 1837 C C . THR A 1 249 ? 4.529 7.690 13.858 1.00 93.50 249 THR A C 1
ATOM 1839 O O . THR A 1 249 ? 5.182 8.735 13.960 1.00 93.50 249 THR A O 1
ATOM 1842 N N . GLY A 1 250 ? 5.078 6.498 14.058 1.00 88.69 250 GLY A N 1
ATOM 1843 C CA . GLY A 1 250 ? 6.505 6.294 14.263 1.00 88.69 250 GLY A CA 1
ATOM 1844 C C . GLY A 1 250 ? 7.021 5.093 13.489 1.00 88.69 250 GLY A C 1
ATOM 1845 O O . GLY A 1 250 ? 6.317 4.116 13.248 1.00 88.69 250 GLY A O 1
ATOM 1846 N N . THR A 1 251 ? 8.271 5.190 13.061 1.00 84.50 251 THR A N 1
ATOM 1847 C CA . THR A 1 251 ? 9.017 4.072 12.495 1.00 84.50 251 THR A CA 1
ATOM 1848 C C . THR A 1 251 ? 10.402 4.107 13.110 1.00 84.50 251 THR A C 1
ATOM 1850 O O . THR A 1 251 ? 11.050 5.155 13.056 1.00 84.50 251 THR A O 1
ATOM 1853 N N . ALA A 1 252 ? 10.821 3.012 13.738 1.00 79.44 252 ALA A N 1
ATOM 1854 C CA . ALA A 1 252 ? 12.154 2.875 14.316 1.00 79.44 252 ALA A CA 1
ATOM 1855 C C . ALA A 1 252 ? 12.858 1.648 13.737 1.00 79.44 252 ALA A C 1
ATOM 1857 O O . ALA A 1 252 ? 12.204 0.681 13.353 1.00 79.44 252 ALA A O 1
ATOM 1858 N N . ARG A 1 253 ? 14.186 1.694 13.623 1.00 70.62 253 ARG A N 1
ATOM 1859 C CA . ARG A 1 253 ? 14.958 0.572 13.074 1.00 70.62 253 ARG A CA 1
ATOM 1860 C C . ARG A 1 253 ? 14.991 -0.585 14.076 1.00 70.62 253 ARG A C 1
ATOM 1862 O O . ARG A 1 253 ? 15.144 -0.339 15.266 1.00 70.62 253 ARG A O 1
ATOM 1869 N N . TRP A 1 254 ? 14.817 -1.806 13.570 1.00 57.56 254 TRP A N 1
ATOM 1870 C CA . TRP A 1 254 ? 14.857 -3.053 14.344 1.00 57.56 254 TRP A CA 1
ATOM 1871 C C . TRP A 1 254 ? 16.180 -3.805 14.137 1.00 57.56 254 TRP A C 1
ATOM 1873 O O . TRP A 1 254 ? 16.789 -4.244 15.107 1.00 57.56 254 TRP A O 1
ATOM 1883 N N . ASP A 1 255 ? 16.671 -3.906 12.892 1.00 46.50 255 ASP A N 1
ATOM 1884 C CA . ASP A 1 255 ? 17.909 -4.621 12.553 1.00 46.50 255 ASP A CA 1
ATOM 1885 C C . ASP A 1 255 ? 18.662 -4.023 11.337 1.00 46.50 255 ASP A C 1
ATOM 1887 O O . ASP A 1 255 ? 18.285 -2.988 10.782 1.00 46.50 255 ASP A O 1
ATOM 1891 N N . LYS A 1 256 ? 19.756 -4.678 10.903 1.00 40.66 256 LYS A N 1
ATOM 1892 C CA . LYS A 1 256 ? 20.532 -4.336 9.686 1.00 40.66 256 LYS A CA 1
ATOM 1893 C C . LYS A 1 256 ? 19.819 -4.741 8.370 1.00 40.66 256 LYS A C 1
ATOM 1895 O O . LYS A 1 256 ? 20.494 -4.959 7.363 1.00 40.66 256 LYS A O 1
ATOM 1900 N N . GLY A 1 257 ? 18.488 -4.850 8.370 1.00 47.69 257 GLY A N 1
ATOM 1901 C CA . GLY A 1 257 ? 17.628 -5.233 7.247 1.00 47.69 257 GLY A CA 1
ATOM 1902 C C . GLY A 1 257 ? 16.524 -4.204 6.940 1.00 47.69 257 GLY A C 1
ATOM 1903 O O . GLY A 1 257 ? 16.692 -3.003 7.142 1.00 47.69 257 GLY A O 1
ATOM 1904 N N . TRP A 1 258 ? 15.396 -4.668 6.382 1.00 47.06 258 TRP A N 1
ATOM 1905 C CA . TRP A 1 258 ? 14.249 -3.826 5.979 1.00 47.06 258 TRP A CA 1
ATOM 1906 C C . TRP A 1 258 ? 13.122 -3.769 7.028 1.00 47.06 258 TRP A C 1
ATOM 1908 O O . TRP A 1 258 ? 12.069 -3.191 6.751 1.00 47.06 258 TRP A O 1
ATOM 1918 N N . HIS A 1 259 ? 13.312 -4.394 8.194 1.00 55.66 259 HIS A N 1
ATOM 1919 C CA . HIS A 1 259 ? 12.308 -4.471 9.253 1.00 55.66 259 HIS A CA 1
ATOM 1920 C C . HIS A 1 259 ? 12.403 -3.263 10.193 1.00 55.66 259 HIS A C 1
ATOM 1922 O O . HIS A 1 259 ? 13.482 -2.761 10.517 1.00 55.66 259 HIS A O 1
ATOM 1928 N N . THR A 1 260 ? 11.244 -2.768 10.614 1.00 72.12 260 THR A N 1
ATOM 1929 C CA . THR A 1 260 ? 11.109 -1.580 11.457 1.00 72.12 260 THR A CA 1
ATOM 1930 C C . THR A 1 260 ? 10.004 -1.772 12.480 1.00 72.12 260 THR A C 1
ATOM 1932 O O . THR A 1 260 ? 8.951 -2.302 12.145 1.00 72.12 260 THR A O 1
ATOM 1935 N N . HIS A 1 261 ? 10.174 -1.220 13.672 1.00 83.31 261 HIS A N 1
ATOM 1936 C CA . HIS A 1 261 ? 9.071 -1.039 14.603 1.00 83.31 261 HIS A CA 1
ATOM 1937 C C . HIS A 1 261 ? 8.058 -0.039 14.050 1.00 83.31 261 HIS A C 1
ATOM 1939 O O . HIS A 1 261 ? 8.410 1.116 13.781 1.00 83.31 261 HIS A O 1
ATOM 1945 N N . GLY A 1 262 ? 6.811 -0.471 13.889 1.00 90.06 262 GLY A N 1
ATOM 1946 C CA . GLY A 1 262 ? 5.679 0.382 13.558 1.00 90.06 262 GLY A CA 1
ATOM 1947 C C . GLY A 1 262 ? 5.035 0.927 14.826 1.00 90.06 262 GLY A C 1
ATOM 1948 O O . GLY A 1 262 ? 4.624 0.162 15.688 1.00 90.06 262 GLY A O 1
ATOM 1949 N N . TRP A 1 263 ? 4.911 2.248 14.924 1.00 94.81 263 TRP A N 1
ATOM 1950 C CA . TRP A 1 263 ? 4.261 2.911 16.051 1.00 94.81 263 TRP A CA 1
ATOM 1951 C C . TRP A 1 263 ? 3.091 3.763 15.597 1.00 94.81 263 TRP A C 1
ATOM 1953 O O . TRP A 1 263 ? 3.159 4.463 14.579 1.00 94.81 263 TRP A O 1
ATOM 1963 N N . PHE A 1 264 ? 2.067 3.794 16.434 1.00 97.31 264 PHE A N 1
ATOM 1964 C CA . PHE A 1 264 ? 1.010 4.780 16.370 1.00 97.31 264 PHE A CA 1
ATOM 1965 C C . PHE A 1 264 ? 0.570 5.166 17.773 1.00 97.31 264 PHE A C 1
ATOM 1967 O O . PHE A 1 264 ? 0.291 4.301 18.597 1.00 97.31 264 PHE A O 1
ATOM 1974 N N . ILE A 1 265 ? 0.463 6.470 18.007 1.00 98.56 265 ILE A N 1
ATOM 1975 C CA . ILE A 1 265 ? -0.280 7.015 19.138 1.00 98.56 265 ILE A CA 1
ATOM 1976 C C . ILE A 1 265 ? -1.340 7.988 18.647 1.00 98.56 265 ILE A C 1
ATOM 1978 O O . ILE A 1 265 ? -1.129 8.694 17.656 1.00 98.56 265 ILE A O 1
ATOM 1982 N N . GLY A 1 266 ? -2.461 8.074 19.350 1.00 98.12 266 GLY A N 1
ATOM 1983 C CA . GLY A 1 266 ? -3.499 9.040 19.020 1.00 98.12 266 GLY A CA 1
ATOM 1984 C C . GLY A 1 266 ? -4.582 9.153 20.075 1.00 98.12 266 GLY A C 1
ATOM 1985 O O . GLY A 1 266 ? -4.603 8.405 21.048 1.00 98.12 266 GLY A O 1
ATOM 1986 N N . PHE A 1 267 ? -5.478 10.110 19.875 1.00 98.19 267 PHE A N 1
ATOM 1987 C CA . PHE A 1 267 ? -6.650 10.329 20.712 1.00 98.19 267 PHE A CA 1
ATOM 1988 C C . PHE A 1 267 ? -7.809 10.871 19.881 1.00 98.19 267 PHE A C 1
ATOM 1990 O O . PHE A 1 267 ? -7.613 11.457 18.812 1.00 98.19 267 PHE A O 1
ATOM 1997 N N . ALA A 1 268 ? -9.025 10.671 20.379 1.00 92.94 268 ALA A N 1
ATOM 1998 C CA . ALA A 1 268 ? -10.231 11.183 19.746 1.00 92.94 268 ALA A CA 1
ATOM 1999 C C . ALA A 1 268 ? -11.383 11.341 20.756 1.00 92.94 268 ALA A C 1
ATOM 2001 O O . ALA A 1 268 ? -11.394 10.670 21.799 1.00 92.94 268 ALA A O 1
ATOM 2002 N N . PRO A 1 269 ? -12.371 12.200 20.443 1.00 90.44 269 PRO A N 1
ATOM 2003 C CA . PRO A 1 269 ? -12.355 13.231 19.392 1.00 90.44 269 PRO A CA 1
ATOM 2004 C C . PRO A 1 269 ? -11.371 14.369 19.706 1.00 90.44 269 PRO A C 1
ATOM 2006 O O . PRO A 1 269 ? -10.934 14.530 20.839 1.00 90.44 269 PRO A O 1
ATOM 2009 N N . PHE A 1 270 ? -11.016 15.195 18.727 1.00 85.44 270 PHE A N 1
ATOM 2010 C CA . PHE A 1 270 ? -9.986 16.228 18.869 1.00 85.44 270 PHE A CA 1
ATOM 2011 C C . PHE A 1 270 ? -10.403 17.311 19.862 1.00 85.44 270 PHE A C 1
ATOM 2013 O O . PHE A 1 270 ? -9.612 17.711 20.719 1.00 85.44 270 PHE A O 1
ATOM 2020 N N . ARG A 1 271 ? -11.649 17.791 19.758 1.00 76.25 271 ARG A N 1
ATOM 2021 C CA . ARG A 1 271 ? -12.157 18.910 20.569 1.00 76.25 271 ARG A CA 1
ATOM 2022 C C . ARG A 1 271 ? -12.407 18.519 22.023 1.00 76.25 271 ARG A C 1
ATOM 2024 O O . ARG A 1 271 ? -12.061 19.294 22.914 1.00 76.25 271 ARG A O 1
ATOM 2031 N N . ALA A 1 272 ? -12.964 17.330 22.240 1.00 78.06 272 ALA A N 1
ATOM 2032 C CA . ALA A 1 272 ? -13.287 16.782 23.555 1.00 78.06 272 ALA A CA 1
ATOM 2033 C C . ALA A 1 272 ? -12.749 15.344 23.687 1.00 78.06 272 ALA A C 1
ATOM 2035 O O . ALA A 1 272 ? -13.532 14.400 23.591 1.00 78.06 272 ALA A O 1
ATOM 2036 N N . PRO A 1 273 ? -11.425 15.161 23.859 1.00 92.06 273 PRO A N 1
ATOM 2037 C CA . PRO A 1 273 ? -10.812 13.836 23.873 1.00 92.06 273 PRO A CA 1
ATOM 2038 C C . PRO A 1 273 ? -11.376 12.943 24.968 1.00 92.06 273 PRO A C 1
ATOM 2040 O O . PRO A 1 273 ? -11.437 13.338 26.130 1.00 92.06 273 PRO A O 1
ATOM 2043 N N . ARG A 1 274 ? -11.752 11.722 24.584 1.00 90.25 274 ARG A N 1
ATOM 2044 C CA . ARG A 1 274 ? -12.303 10.720 25.500 1.00 90.25 274 ARG A CA 1
ATOM 2045 C C . ARG A 1 274 ? -11.383 9.521 25.663 1.00 90.25 274 ARG A C 1
ATOM 2047 O O . ARG A 1 274 ? -11.167 9.074 26.781 1.00 90.25 274 ARG A O 1
ATOM 2054 N N . PHE A 1 275 ? -10.819 9.032 24.563 1.00 95.94 275 PHE A N 1
ATOM 2055 C CA . PHE A 1 275 ? -9.894 7.905 24.584 1.00 95.94 275 PHE A CA 1
ATOM 2056 C C . PHE A 1 275 ? -8.565 8.281 23.944 1.00 95.94 275 PHE A C 1
ATOM 2058 O O . PHE A 1 275 ? -8.524 9.058 22.984 1.00 95.94 275 PHE A O 1
ATOM 2065 N N . ALA A 1 276 ? -7.492 7.694 24.464 1.00 97.81 276 ALA A N 1
ATOM 2066 C CA . ALA A 1 276 ? -6.188 7.647 23.820 1.00 97.81 276 ALA A CA 1
ATOM 2067 C C . ALA A 1 276 ? -5.809 6.197 23.519 1.00 97.81 276 ALA A C 1
ATOM 2069 O O . ALA A 1 276 ? -6.261 5.271 24.190 1.00 97.81 276 ALA A O 1
ATOM 2070 N N . VAL A 1 277 ? -4.985 6.002 22.497 1.00 98.31 277 VAL A N 1
ATOM 2071 C CA . VAL A 1 277 ? -4.561 4.686 22.021 1.00 98.31 277 VAL A CA 1
ATOM 2072 C C . VAL A 1 277 ? -3.075 4.689 21.692 1.00 98.31 277 VAL A C 1
ATOM 2074 O O . VAL A 1 277 ? -2.538 5.677 21.183 1.00 98.31 277 VAL A O 1
ATOM 2077 N N . VAL A 1 278 ? -2.436 3.552 21.947 1.00 98.44 278 VAL A N 1
ATOM 2078 C CA . VAL A 1 278 ? -1.147 3.171 21.376 1.00 98.44 278 VAL A CA 1
ATOM 2079 C C . VAL A 1 278 ? -1.317 1.851 20.636 1.00 98.44 278 VAL A C 1
ATOM 2081 O O . VAL A 1 278 ? -2.008 0.950 21.111 1.00 98.44 278 VAL A O 1
ATOM 2084 N N . ALA A 1 279 ? -0.683 1.742 19.476 1.00 97.38 279 ALA A N 1
ATOM 2085 C CA . ALA A 1 279 ? -0.491 0.490 18.766 1.00 97.38 279 ALA A CA 1
ATOM 2086 C C . ALA A 1 279 ? 0.984 0.361 18.378 1.00 97.38 279 ALA A C 1
ATOM 2088 O O . ALA A 1 279 ? 1.630 1.340 17.978 1.00 97.38 279 ALA A O 1
ATOM 2089 N N . PHE A 1 280 ? 1.505 -0.849 18.511 1.00 95.62 280 PHE A N 1
ATOM 2090 C CA . PHE A 1 280 ? 2.889 -1.209 18.274 1.00 95.62 280 PHE A CA 1
ATOM 2091 C C . PHE A 1 280 ? 2.934 -2.492 17.453 1.00 95.62 280 PHE A C 1
ATOM 2093 O O . PHE A 1 280 ? 2.335 -3.490 17.840 1.00 95.62 280 PHE A O 1
ATOM 2100 N N . ALA A 1 281 ? 3.646 -2.443 16.331 1.00 90.12 281 ALA A N 1
ATOM 2101 C CA . ALA A 1 281 ? 3.928 -3.602 15.501 1.00 90.12 281 ALA A CA 1
ATOM 2102 C C . ALA A 1 281 ? 5.441 -3.848 15.494 1.00 90.12 281 ALA A C 1
ATOM 2104 O O . ALA A 1 281 ? 6.198 -2.992 15.012 1.00 90.12 281 ALA A O 1
ATOM 2105 N N . ARG A 1 282 ? 5.907 -4.969 16.052 1.00 79.31 282 ARG A N 1
ATOM 2106 C CA . ARG A 1 282 ? 7.340 -5.173 16.326 1.00 79.31 282 ARG A CA 1
ATOM 2107 C C . ARG A 1 282 ? 8.135 -5.423 15.051 1.00 79.31 282 ARG A C 1
ATOM 2109 O O . ARG A 1 282 ? 9.127 -4.727 14.832 1.00 79.31 282 ARG A O 1
ATOM 2116 N N . GLU A 1 283 ? 7.682 -6.333 14.190 1.00 74.19 283 GLU A N 1
ATOM 2117 C CA . GLU A 1 283 ? 8.328 -6.676 12.909 1.00 74.19 283 GLU A CA 1
ATOM 2118 C C . GLU A 1 283 ? 7.638 -6.028 11.696 1.00 74.19 283 GLU A C 1
ATOM 2120 O O . GLU A 1 283 ? 7.327 -6.655 10.679 1.00 74.19 283 GLU A O 1
ATOM 2125 N N . GLY A 1 284 ? 7.409 -4.720 11.777 1.00 56.72 284 GLY A N 1
ATOM 2126 C CA . GLY A 1 284 ? 6.709 -3.975 10.738 1.00 56.72 284 GLY A CA 1
ATOM 2127 C C . GLY A 1 284 ? 7.545 -3.625 9.494 1.00 56.72 284 GLY A C 1
ATOM 2128 O O . GLY A 1 284 ? 8.774 -3.570 9.496 1.00 56.72 284 GLY A O 1
ATOM 2129 N N . ARG A 1 285 ? 6.853 -3.284 8.402 1.00 56.75 285 ARG A N 1
ATOM 2130 C CA . ARG A 1 285 ? 7.370 -2.648 7.173 1.00 56.75 285 ARG A CA 1
ATOM 2131 C C . ARG A 1 285 ? 6.999 -1.155 7.095 1.00 56.75 285 ARG A C 1
ATOM 2133 O O . ARG A 1 285 ? 6.991 -0.583 6.002 1.00 56.75 285 ARG A O 1
ATOM 2140 N N . GLY A 1 286 ? 6.620 -0.544 8.222 1.00 64.81 286 GLY A N 1
ATOM 2141 C CA . GLY A 1 286 ? 6.325 0.887 8.371 1.00 64.81 286 GLY A CA 1
ATOM 2142 C C . GLY A 1 286 ? 5.169 1.188 9.336 1.00 64.81 286 GLY A C 1
ATOM 2143 O O . GLY A 1 286 ? 4.425 0.300 9.735 1.00 64.81 286 GLY A O 1
ATOM 2144 N N . ALA A 1 287 ? 4.972 2.468 9.670 1.00 76.56 287 ALA A N 1
ATOM 2145 C CA . ALA A 1 287 ? 4.005 2.905 10.691 1.00 76.56 287 ALA A CA 1
ATOM 2146 C C . ALA A 1 287 ? 2.523 2.559 10.417 1.00 76.56 287 ALA A C 1
ATOM 2148 O O . ALA A 1 287 ? 1.723 2.525 11.348 1.00 76.56 287 ALA A O 1
ATOM 2149 N N . HIS A 1 288 ? 2.140 2.311 9.158 1.00 75.25 288 HIS A N 1
ATOM 2150 C CA . HIS A 1 288 ? 0.755 2.009 8.767 1.00 75.25 288 HIS A CA 1
ATOM 2151 C C . HIS A 1 288 ? 0.188 0.748 9.440 1.00 75.25 288 HIS A C 1
ATOM 2153 O O . HIS A 1 288 ? -0.998 0.723 9.762 1.00 75.25 288 HIS A O 1
ATOM 2159 N N . GLN A 1 289 ? 1.035 -0.252 9.713 1.00 79.25 289 GLN A N 1
ATOM 2160 C CA . GLN A 1 289 ? 0.634 -1.499 10.375 1.00 79.25 289 GLN A CA 1
ATOM 2161 C C . GLN A 1 289 ? 0.234 -1.305 11.838 1.00 79.25 289 GLN A C 1
ATOM 2163 O O . GLN A 1 289 ? -0.534 -2.097 12.352 1.00 79.25 289 GLN A O 1
ATOM 2168 N N . ALA A 1 290 ? 0.689 -0.234 12.491 1.00 88.50 290 ALA A N 1
ATOM 2169 C CA . ALA A 1 290 ? 0.197 0.161 13.809 1.00 88.50 290 ALA A CA 1
ATOM 2170 C C . ALA A 1 290 ? -0.945 1.188 13.703 1.00 88.50 290 ALA A C 1
ATOM 2172 O O . ALA A 1 290 ? -1.914 1.152 14.460 1.00 88.50 290 ALA A O 1
ATOM 2173 N N . ALA A 1 291 ? -0.858 2.105 12.735 1.00 88.50 291 ALA A N 1
ATOM 2174 C CA . ALA A 1 291 ? -1.793 3.216 12.601 1.00 88.50 291 ALA A CA 1
ATOM 2175 C C . ALA A 1 291 ? -3.228 2.793 12.280 1.00 88.50 291 ALA A C 1
ATOM 2177 O O . ALA A 1 291 ? -4.168 3.346 12.858 1.00 88.50 291 ALA A O 1
ATOM 2178 N N . GLN A 1 292 ? -3.412 1.830 11.373 1.00 86.06 292 GLN A N 1
ATOM 2179 C CA . GLN A 1 292 ? -4.748 1.343 11.046 1.00 86.06 292 GLN A CA 1
ATOM 2180 C C . GLN A 1 292 ? -5.377 0.595 12.236 1.00 86.06 292 GLN A C 1
ATOM 2182 O O . GLN A 1 292 ? -6.467 1.009 12.642 1.00 86.06 292 GLN A O 1
ATOM 2187 N N . PRO A 1 293 ? -4.699 -0.381 12.877 1.00 88.69 293 PRO A N 1
ATOM 2188 C CA . PRO A 1 293 ? -5.230 -1.023 14.073 1.00 88.69 293 PRO A CA 1
ATOM 2189 C C . PRO A 1 293 ? -5.584 -0.058 15.200 1.00 88.69 293 PRO A C 1
ATOM 2191 O O . PRO A 1 293 ? -6.704 -0.085 15.707 1.00 88.69 293 PRO A O 1
ATOM 2194 N N . GLY A 1 294 ? -4.680 0.865 15.542 1.00 94.31 294 GLY A N 1
ATOM 2195 C CA . GLY A 1 294 ? -4.943 1.842 16.597 1.00 94.31 294 GLY A CA 1
ATOM 2196 C C . GLY A 1 294 ? -6.126 2.764 16.283 1.00 94.31 294 GLY A C 1
ATOM 2197 O O . GLY A 1 294 ? -6.921 3.066 17.169 1.00 94.31 294 GLY A O 1
ATOM 2198 N N . THR A 1 295 ? -6.298 3.169 15.020 1.00 90.88 295 THR A N 1
ATOM 2199 C CA . THR A 1 295 ? -7.459 3.971 14.592 1.00 90.88 295 THR A CA 1
ATOM 2200 C C . THR A 1 295 ? -8.772 3.201 14.757 1.00 90.88 295 THR A C 1
ATOM 2202 O O . THR A 1 295 ? -9.773 3.768 15.195 1.00 90.88 295 THR A O 1
ATOM 2205 N N . GLU A 1 296 ? -8.790 1.913 14.416 1.00 86.31 296 GLU A N 1
ATOM 2206 C CA . GLU A 1 296 ? -9.987 1.080 14.542 1.00 86.31 296 GLU A CA 1
ATOM 2207 C C . GLU A 1 296 ? -10.358 0.801 16.002 1.00 86.31 296 GLU A C 1
ATOM 2209 O O . GLU A 1 296 ? -11.533 0.898 16.362 1.00 86.31 296 GLU A O 1
ATOM 2214 N N . LEU A 1 297 ? -9.367 0.535 16.855 1.00 94.12 297 LEU A N 1
ATOM 2215 C CA . LEU A 1 297 ? -9.569 0.382 18.297 1.00 94.12 297 LEU A CA 1
ATOM 2216 C C . LEU A 1 297 ? -10.113 1.670 18.928 1.00 94.12 297 LEU A C 1
ATOM 2218 O O . LEU A 1 297 ? -11.028 1.622 19.748 1.00 94.12 297 LEU A O 1
ATOM 2222 N N . LEU A 1 298 ? -9.619 2.832 18.495 1.00 91.81 298 LEU A N 1
ATOM 2223 C CA . LEU A 1 298 ? -10.118 4.129 18.949 1.00 91.81 298 LEU A CA 1
ATOM 2224 C C . LEU A 1 298 ? -11.562 4.398 18.488 1.00 91.81 298 LEU A C 1
ATOM 2226 O O . LEU A 1 298 ? -12.371 4.902 19.265 1.00 91.81 298 LEU A O 1
ATOM 2230 N N . SER A 1 299 ? -11.908 4.019 17.252 1.00 87.62 299 SER A N 1
ATOM 2231 C CA . SER A 1 299 ? -13.285 4.089 16.734 1.00 87.62 299 SER A CA 1
ATOM 2232 C C . SER A 1 299 ? -14.249 3.249 17.572 1.00 87.62 299 SER A C 1
ATOM 2234 O O . SER A 1 299 ? -15.339 3.707 17.909 1.00 87.62 299 SER A O 1
ATOM 2236 N N . LEU A 1 300 ? -13.840 2.022 17.900 1.00 85.94 300 LEU A N 1
ATOM 2237 C CA . LEU A 1 300 ? -14.596 1.099 18.741 1.00 85.94 300 LEU A CA 1
ATOM 2238 C C . LEU A 1 300 ? -14.797 1.639 20.156 1.00 85.94 300 LEU A C 1
ATOM 2240 O O . LEU A 1 300 ? -15.907 1.577 20.684 1.00 85.94 300 LEU A O 1
ATOM 2244 N N . ALA A 1 301 ? -13.735 2.187 20.753 1.00 88.31 301 ALA A N 1
ATOM 2245 C CA . ALA A 1 301 ? -13.773 2.762 22.092 1.00 88.31 301 ALA A CA 1
ATOM 2246 C C . ALA A 1 301 ? -14.816 3.884 22.206 1.00 88.31 301 ALA A C 1
ATOM 2248 O O . ALA A 1 301 ? -15.559 3.951 23.183 1.00 88.31 301 ALA A O 1
ATOM 2249 N N . LEU A 1 302 ? -14.940 4.721 21.172 1.00 83.94 302 LEU A N 1
ATOM 2250 C CA . LEU A 1 302 ? -15.879 5.845 21.132 1.00 83.94 302 LEU A CA 1
ATOM 2251 C C . LEU A 1 302 ? -17.358 5.456 21.028 1.00 83.94 302 LEU A C 1
ATOM 2253 O O . LEU A 1 302 ? -18.211 6.340 20.957 1.00 83.94 302 LEU A O 1
ATOM 2257 N N . GLY A 1 303 ? -17.684 4.164 21.024 1.00 70.69 303 GLY A N 1
ATOM 2258 C CA . GLY A 1 303 ? -19.053 3.711 20.805 1.00 70.69 303 GLY A CA 1
ATOM 2259 C C . GLY A 1 303 ? -19.503 3.906 19.362 1.00 70.69 303 GLY A C 1
ATOM 2260 O O . GLY A 1 303 ? -20.685 3.741 19.071 1.00 70.69 303 GLY A O 1
ATOM 2261 N N . GLY A 1 304 ? -18.567 4.195 18.449 1.00 55.44 304 GLY A N 1
ATOM 2262 C CA . GLY A 1 304 ? -18.795 3.832 17.068 1.00 55.44 304 GLY A CA 1
ATOM 2263 C C . GLY A 1 304 ? -19.161 2.352 17.045 1.00 55.44 304 GLY A C 1
ATOM 2264 O O . GLY A 1 304 ? -18.601 1.532 17.794 1.00 55.44 304 GLY A O 1
ATOM 2265 N N . ASP A 1 305 ? -20.072 1.976 16.153 1.00 39.75 305 ASP A N 1
ATOM 2266 C CA . ASP A 1 305 ? -19.967 0.629 15.624 1.00 39.75 305 ASP A CA 1
ATOM 2267 C C . ASP A 1 305 ? -18.486 0.448 15.276 1.00 39.75 305 ASP A C 1
ATOM 2269 O O . ASP A 1 305 ? -17.849 1.384 14.761 1.00 39.75 305 ASP A O 1
ATOM 2273 N N . ALA A 1 306 ? -17.915 -0.737 15.558 1.00 34.06 306 ALA A N 1
ATOM 2274 C CA . ALA A 1 306 ? -16.759 -1.133 14.758 1.00 34.06 306 ALA A CA 1
ATOM 2275 C C . ALA A 1 306 ? -17.213 -0.756 13.364 1.00 34.06 306 ALA A C 1
ATOM 2277 O O . ALA A 1 306 ? -18.345 -1.161 13.041 1.00 34.06 306 ALA A O 1
ATOM 2278 N N . PRO A 1 307 ? -16.497 0.077 12.582 1.00 32.56 307 PRO A N 1
ATOM 2279 C CA . PRO A 1 307 ? -16.895 0.148 11.211 1.00 32.56 307 PRO A CA 1
ATOM 2280 C C . PRO A 1 307 ? -17.032 -1.314 10.847 1.00 32.56 307 PRO A C 1
ATOM 2282 O O . PRO A 1 307 ? -16.083 -2.092 10.992 1.00 32.56 307 PRO A O 1
ATOM 2285 N N . LYS A 1 308 ? -18.231 -1.690 10.412 1.00 31.23 308 LYS A N 1
ATOM 2286 C CA . LYS A 1 308 ? -18.271 -2.693 9.402 1.00 31.23 308 LYS A CA 1
ATOM 2287 C C . LYS A 1 308 ? -17.485 -2.023 8.258 1.00 31.23 308 LYS A C 1
ATOM 2289 O O . LYS A 1 308 ? -18.029 -1.610 7.252 1.00 31.23 308 LYS A O 1
ATOM 2294 N N . ALA A 1 309 ? -16.153 -2.025 8.346 1.00 31.73 309 ALA A N 1
ATOM 2295 C CA . ALA A 1 309 ? -15.485 -3.033 7.603 1.00 31.73 309 ALA A CA 1
ATOM 2296 C C . ALA A 1 309 ? -16.346 -4.312 7.803 1.00 31.73 309 ALA A C 1
ATOM 2298 O O . ALA A 1 309 ? -16.146 -5.125 8.685 1.00 31.73 309 ALA A O 1
ATOM 2299 N N . THR A 1 310 ? -17.394 -4.448 7.002 1.00 32.31 310 THR A N 1
ATOM 2300 C CA . THR A 1 310 ? -17.164 -5.361 5.937 1.00 32.31 310 THR A CA 1
ATOM 2301 C C . THR A 1 310 ? -15.892 -4.810 5.271 1.00 32.31 310 THR A C 1
ATOM 2303 O O . THR A 1 310 ? -15.989 -3.927 4.412 1.00 32.31 310 THR A O 1
ATOM 2306 N N . PRO A 1 311 ? -14.669 -5.327 5.606 1.00 38.78 311 PRO A N 1
ATOM 2307 C CA . PRO A 1 311 ? -13.926 -5.794 4.455 1.00 38.78 311 PRO A CA 1
ATOM 2308 C C . PRO A 1 311 ? -15.012 -6.538 3.707 1.00 38.78 311 PRO A C 1
ATOM 2310 O O . PRO A 1 311 ? -15.738 -7.312 4.335 1.00 38.78 311 PRO A O 1
ATOM 2313 N N . TRP A 1 312 ? -15.296 -6.160 2.469 1.00 39.03 312 TRP A N 1
ATOM 2314 C CA . TRP A 1 312 ? -15.994 -7.115 1.642 1.00 39.03 312 TRP A CA 1
ATOM 2315 C C . TRP A 1 312 ? -15.365 -8.468 1.994 1.00 39.03 312 TRP A C 1
ATOM 2317 O O . TRP A 1 312 ? -14.138 -8.603 1.891 1.00 39.03 312 TRP A O 1
ATOM 2327 N N . GLU A 1 313 ? -16.138 -9.304 2.694 1.00 42.31 313 GLU A N 1
ATOM 2328 C CA . GLU A 1 313 ? -15.618 -10.519 3.294 1.00 42.31 313 GLU A CA 1
ATOM 2329 C C . GLU A 1 313 ? -15.421 -11.332 2.059 1.00 42.31 313 GLU A C 1
ATOM 2331 O O . GLU A 1 313 ? -16.410 -11.775 1.481 1.00 42.31 313 GLU A O 1
ATOM 2336 N N . ARG A 1 314 ? -14.179 -11.312 1.568 1.00 54.19 314 ARG A N 1
ATOM 2337 C CA . ARG A 1 314 ? -13.811 -11.779 0.244 1.00 54.19 314 ARG A CA 1
ATOM 2338 C C . ARG A 1 314 ? -14.462 -13.129 0.079 1.00 54.19 314 ARG A C 1
ATOM 2340 O O . ARG A 1 314 ? -13.952 -14.076 0.681 1.00 54.19 314 ARG A O 1
ATOM 2347 N N . PRO A 1 315 ? -15.569 -13.245 -0.684 1.00 58.97 315 PRO A N 1
ATOM 2348 C CA . PRO A 1 315 ? -16.182 -14.526 -0.847 1.00 58.97 315 PRO A CA 1
ATOM 2349 C C . PRO A 1 315 ? -15.098 -15.389 -1.481 1.00 58.97 315 PRO A C 1
ATOM 2351 O O . PRO A 1 315 ? -14.384 -14.912 -2.383 1.00 58.97 315 PRO A O 1
ATOM 2354 N N . PRO A 1 316 ? -14.900 -16.614 -0.978 1.00 59.97 316 PRO A N 1
ATOM 2355 C CA .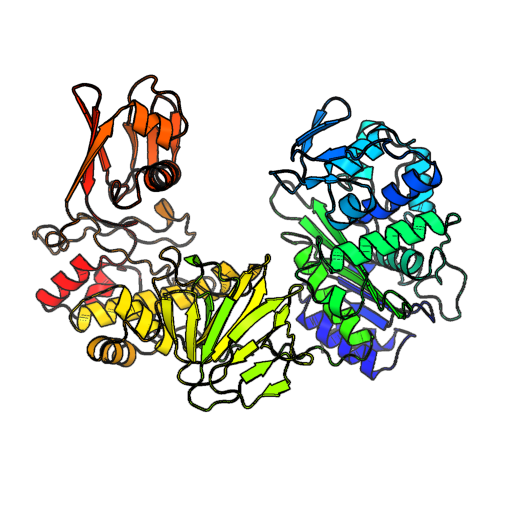 PRO A 1 316 ? -13.873 -17.497 -1.489 1.00 59.97 316 PRO A CA 1
ATOM 2356 C C . PRO A 1 316 ? -13.899 -17.502 -3.017 1.00 59.97 316 PRO A C 1
ATOM 2358 O O . PRO A 1 316 ? -14.953 -17.596 -3.647 1.00 59.97 316 PRO A O 1
ATOM 2361 N N . GLY A 1 317 ? -12.738 -17.298 -3.635 1.00 72.38 317 GLY A N 1
ATOM 2362 C CA . GLY A 1 317 ? -12.655 -17.257 -5.092 1.00 72.38 317 GLY A CA 1
ATOM 2363 C C . GLY A 1 317 ? -12.806 -15.877 -5.742 1.00 72.38 317 GLY A C 1
ATOM 2364 O O . GLY A 1 317 ? -12.598 -15.802 -6.947 1.00 72.38 317 GLY A O 1
ATOM 2365 N N . HIS A 1 318 ? -13.071 -14.794 -5.013 1.00 84.62 318 HIS A N 1
ATOM 2366 C CA . HIS A 1 318 ? -13.162 -13.459 -5.613 1.00 84.62 318 HIS A CA 1
ATOM 2367 C C . HIS A 1 318 ? -11.852 -12.657 -5.590 1.00 84.62 318 HIS A C 1
ATOM 2369 O O . HIS A 1 318 ? -10.900 -12.999 -4.885 1.00 84.62 318 HIS A O 1
ATOM 2375 N N . LEU A 1 319 ? -11.819 -11.599 -6.403 1.00 88.06 319 LEU A N 1
ATOM 2376 C CA . LEU A 1 319 ? -10.716 -10.660 -6.565 1.00 88.06 319 LEU A CA 1
ATOM 2377 C C . LEU A 1 319 ? -11.222 -9.220 -6.476 1.00 88.06 319 LEU A C 1
ATOM 2379 O O . LEU A 1 319 ? -12.301 -8.900 -6.977 1.00 88.06 319 LEU A O 1
ATOM 2383 N N . ARG A 1 320 ? -10.392 -8.343 -5.915 1.00 88.69 320 ARG A N 1
ATOM 2384 C CA . ARG A 1 320 ? -10.506 -6.892 -6.039 1.00 88.69 320 ARG A CA 1
ATOM 2385 C C . ARG A 1 320 ? -9.480 -6.392 -7.048 1.00 88.69 320 ARG A C 1
ATOM 2387 O O . ARG A 1 320 ? -8.278 -6.380 -6.778 1.00 88.69 320 ARG A O 1
ATOM 2394 N N . VAL A 1 321 ? -9.966 -5.939 -8.196 1.00 91.75 321 VAL A N 1
ATOM 2395 C CA . VAL A 1 321 ? -9.142 -5.471 -9.311 1.00 91.75 321 VAL A CA 1
ATOM 2396 C C . VAL A 1 321 ? -9.124 -3.950 -9.346 1.00 91.75 321 VAL A C 1
ATOM 2398 O O . VAL A 1 321 ? -10.179 -3.325 -9.436 1.00 91.75 321 VAL A O 1
ATOM 2401 N N . ARG A 1 322 ? -7.944 -3.328 -9.313 1.00 91.69 322 ARG A N 1
ATOM 2402 C CA . ARG A 1 322 ? -7.816 -1.891 -9.580 1.00 91.69 322 ARG A CA 1
ATOM 2403 C C . ARG A 1 322 ? -8.014 -1.634 -11.071 1.00 91.69 322 ARG A C 1
ATOM 2405 O O . ARG A 1 322 ? -7.285 -2.197 -11.882 1.00 91.69 322 ARG A O 1
ATOM 2412 N N . VAL A 1 323 ? -8.984 -0.794 -11.425 1.00 92.88 323 VAL A N 1
ATOM 2413 C CA . VAL A 1 323 ? -9.355 -0.540 -12.825 1.00 92.88 323 VAL A CA 1
ATOM 2414 C C . VAL A 1 323 ? -9.228 0.930 -13.202 1.00 92.88 323 VAL A C 1
ATOM 2416 O O . VAL A 1 323 ? -9.317 1.820 -12.355 1.00 92.88 323 VAL A O 1
ATOM 2419 N N . LEU A 1 324 ? -9.042 1.184 -14.498 1.00 90.62 324 LEU A N 1
ATOM 2420 C CA . LEU A 1 324 ? -8.795 2.502 -15.081 1.00 90.62 324 LEU A CA 1
ATOM 2421 C C . LEU A 1 324 ? -7.573 3.208 -14.476 1.00 90.62 324 LEU A C 1
ATOM 2423 O O . LEU A 1 324 ? -7.501 4.439 -14.475 1.00 90.62 324 LEU A O 1
ATOM 2427 N N . GLU A 1 325 ? -6.582 2.441 -14.008 1.00 84.00 325 GLU A N 1
ATOM 2428 C CA . GLU A 1 325 ? -5.439 2.972 -13.257 1.00 84.00 325 GLU A CA 1
ATOM 2429 C C . GLU A 1 325 ? -4.627 3.975 -14.088 1.00 84.00 325 GLU A C 1
ATOM 2431 O O . GLU A 1 325 ? -4.192 5.013 -13.589 1.00 84.00 325 GLU A O 1
ATOM 2436 N N . LYS A 1 326 ? -4.493 3.717 -15.395 1.00 83.19 326 LYS A N 1
ATOM 2437 C CA . LYS A 1 326 ? -3.785 4.609 -16.325 1.00 83.19 326 LYS A CA 1
ATOM 2438 C C . LYS A 1 326 ? -4.435 5.993 -16.450 1.00 83.19 326 LYS A C 1
ATOM 2440 O O . LYS A 1 326 ? -3.729 6.951 -16.753 1.00 83.19 326 LYS A O 1
ATOM 2445 N N . LEU A 1 327 ? -5.756 6.099 -16.273 1.00 84.38 327 LEU A N 1
ATOM 2446 C CA . LEU A 1 327 ? -6.500 7.342 -16.512 1.00 84.38 327 LEU A CA 1
ATOM 2447 C C . LEU A 1 327 ? -6.470 8.304 -15.326 1.00 84.38 327 LEU A C 1
ATOM 2449 O O . LEU A 1 327 ? -6.676 9.494 -15.545 1.00 84.38 327 LEU A O 1
ATOM 2453 N N . ARG A 1 328 ? -6.222 7.806 -14.104 1.00 81.50 328 ARG A N 1
ATOM 2454 C CA . ARG A 1 328 ? -6.141 8.621 -12.877 1.00 81.50 328 ARG A CA 1
ATOM 2455 C C . ARG A 1 328 ? -7.301 9.632 -12.749 1.00 81.50 328 ARG A C 1
ATOM 2457 O O . ARG A 1 328 ? -7.059 10.837 -12.679 1.00 81.50 328 ARG A O 1
ATOM 2464 N N . PRO A 1 329 ? -8.565 9.168 -12.801 1.00 84.12 329 PRO A N 1
ATOM 2465 C CA . PRO A 1 329 ? -9.718 10.058 -12.900 1.00 84.12 329 PRO A CA 1
ATOM 2466 C C . PRO A 1 329 ? -9.863 10.955 -11.672 1.00 84.12 329 PRO A C 1
ATOM 2468 O O . PRO A 1 329 ? -9.737 10.483 -10.555 1.00 84.12 329 PRO A O 1
ATOM 2471 N N . VAL A 1 330 ? -10.235 12.218 -11.872 1.00 84.44 330 VAL A N 1
ATOM 2472 C CA . VAL A 1 330 ? -10.779 13.100 -10.811 1.00 84.44 330 VAL A CA 1
ATOM 2473 C C . VAL A 1 330 ? -12.302 13.266 -10.914 1.00 84.44 330 VAL A C 1
ATOM 2475 O O . VAL A 1 330 ? -12.943 13.872 -10.063 1.00 84.44 330 VAL A O 1
ATOM 2478 N N . ARG A 1 331 ? -12.883 12.707 -11.981 1.00 86.00 331 ARG A N 1
ATOM 2479 C CA . ARG A 1 331 ? -14.310 12.689 -12.302 1.00 86.00 331 ARG A CA 1
ATOM 2480 C C . ARG A 1 331 ? -14.633 11.376 -13.007 1.00 86.00 331 ARG A C 1
ATOM 2482 O O . ARG A 1 331 ? -13.917 10.985 -13.935 1.00 86.00 331 ARG A O 1
ATOM 2489 N N . ALA A 1 332 ? -15.706 10.714 -12.590 1.00 86.00 332 ALA A N 1
ATOM 2490 C CA . ALA A 1 332 ? -16.184 9.474 -13.187 1.00 86.00 332 ALA A CA 1
ATOM 2491 C C . ALA A 1 332 ? -17.713 9.388 -13.115 1.00 86.00 332 ALA A C 1
ATOM 2493 O O . ALA A 1 332 ? -18.310 9.626 -12.072 1.00 86.00 332 ALA A O 1
ATOM 2494 N N . THR A 1 333 ? -18.363 8.994 -14.206 1.00 85.75 333 THR A N 1
ATOM 2495 C CA . THR A 1 333 ? -19.798 8.673 -14.191 1.00 85.75 333 THR A CA 1
ATOM 2496 C C . THR A 1 333 ? -19.978 7.177 -13.978 1.00 85.75 333 THR A C 1
ATOM 2498 O O . THR A 1 333 ? -19.380 6.390 -14.714 1.00 85.75 333 THR A O 1
ATOM 2501 N N . VAL A 1 334 ? -20.802 6.789 -13.004 1.00 83.62 334 VAL A N 1
ATOM 2502 C CA . VAL A 1 334 ? -21.117 5.391 -12.686 1.00 83.62 334 VAL A CA 1
ATOM 2503 C C . VAL A 1 334 ? -22.595 5.144 -12.972 1.00 83.62 334 VAL A C 1
ATOM 2505 O O . VAL A 1 334 ? -23.476 5.782 -12.402 1.00 83.62 334 VAL A O 1
ATOM 2508 N N . MET A 1 335 ? -22.872 4.210 -13.875 1.00 81.62 335 MET A N 1
ATOM 2509 C CA . MET A 1 335 ? -24.222 3.805 -14.256 1.00 81.62 335 MET A CA 1
ATOM 2510 C C . MET A 1 335 ? -24.435 2.333 -13.902 1.00 81.62 335 MET A C 1
ATOM 2512 O O . MET A 1 335 ? -23.600 1.487 -14.224 1.00 81.62 335 MET A O 1
ATOM 2516 N N . THR A 1 336 ? -25.561 2.037 -13.264 1.00 75.88 336 THR A N 1
ATOM 2517 C CA . THR A 1 336 ? -26.023 0.692 -12.898 1.00 75.88 336 THR A CA 1
ATOM 2518 C C . THR A 1 336 ? -27.261 0.323 -13.712 1.00 75.88 336 THR A C 1
ATOM 2520 O O . THR A 1 336 ? -27.978 1.197 -14.206 1.00 75.88 336 THR A O 1
ATOM 2523 N N . ASN A 1 337 ? -27.541 -0.973 -13.850 1.00 70.19 337 ASN A N 1
ATOM 2524 C CA . ASN A 1 337 ? -28.716 -1.462 -14.573 1.00 70.19 337 ASN A CA 1
ATOM 2525 C C . ASN A 1 337 ? -29.961 -1.519 -13.664 1.00 70.19 337 ASN A C 1
ATOM 2527 O O . ASN A 1 337 ? -30.508 -2.588 -13.412 1.00 70.19 337 ASN A O 1
ATOM 2531 N N . GLY A 1 338 ? -30.364 -0.368 -13.115 1.00 65.06 338 GLY A N 1
ATOM 2532 C CA . GLY A 1 338 ? -31.500 -0.250 -12.186 1.00 65.06 338 GLY A CA 1
ATOM 2533 C C . GLY A 1 338 ? -31.176 -0.576 -10.722 1.00 65.06 338 GLY A C 1
ATOM 2534 O O . GLY A 1 338 ? -32.035 -0.432 -9.857 1.00 65.06 338 GLY A O 1
ATOM 2535 N N . GLU A 1 339 ? -29.941 -0.978 -10.420 1.00 69.94 339 GLU A N 1
ATOM 2536 C CA . GLU A 1 339 ? -29.491 -1.208 -9.046 1.00 69.94 339 GLU A CA 1
ATOM 2537 C C . GLU A 1 339 ? -29.131 0.098 -8.339 1.00 69.94 339 GLU A C 1
ATOM 2539 O O . GLU A 1 339 ? -28.514 1.000 -8.911 1.00 69.94 339 GLU A O 1
ATOM 2544 N N . ARG A 1 340 ? -29.499 0.188 -7.061 1.00 74.88 340 ARG A N 1
ATOM 2545 C CA . ARG A 1 340 ? -29.278 1.385 -6.251 1.00 74.88 340 ARG A CA 1
ATOM 2546 C C . ARG A 1 340 ? -27.816 1.515 -5.839 1.00 74.88 340 ARG A C 1
ATOM 2548 O O . ARG A 1 340 ? -27.226 0.578 -5.297 1.00 74.88 340 ARG A O 1
ATOM 2555 N N . LEU A 1 341 ? -27.259 2.706 -6.036 1.00 75.69 341 LEU A N 1
ATOM 2556 C CA . LEU A 1 341 ? -25.924 3.054 -5.560 1.00 75.69 341 LEU A CA 1
ATOM 2557 C C . LEU A 1 341 ? -25.925 3.171 -4.034 1.00 75.69 341 LEU A C 1
ATOM 2559 O O . LEU A 1 341 ? -26.921 3.564 -3.427 1.00 75.69 341 LEU A O 1
ATOM 2563 N N . ARG A 1 342 ? -24.800 2.847 -3.402 1.00 74.56 342 ARG A N 1
ATOM 2564 C CA . ARG A 1 342 ? -24.585 3.032 -1.965 1.00 74.56 342 ARG A CA 1
ATOM 2565 C C . ARG A 1 342 ? -23.443 4.014 -1.738 1.00 74.56 342 ARG A C 1
ATOM 2567 O O . ARG A 1 342 ? -22.395 3.858 -2.343 1.00 74.56 342 ARG A O 1
ATOM 2574 N N . CYS A 1 343 ? -23.633 5.001 -0.876 1.00 72.56 343 CYS A N 1
ATOM 2575 C CA . CYS A 1 343 ? -22.677 6.069 -0.580 1.00 72.56 343 CYS A CA 1
ATOM 2576 C C . CYS A 1 343 ? -22.492 6.102 0.942 1.00 72.56 343 CYS A C 1
ATOM 2578 O O . CYS A 1 343 ? -23.452 6.352 1.672 1.00 72.56 343 CYS A O 1
ATOM 2580 N N . ASP A 1 344 ? -21.311 5.700 1.423 1.00 69.31 344 ASP A N 1
ATOM 2581 C CA . ASP A 1 344 ? -21.014 5.445 2.846 1.00 69.31 344 ASP A CA 1
ATOM 2582 C C . ASP A 1 344 ? -22.107 4.614 3.563 1.00 69.31 344 ASP A C 1
ATOM 2584 O O . ASP A 1 344 ? -22.527 4.904 4.681 1.00 69.31 344 ASP A O 1
ATOM 2588 N N . GLY A 1 345 ? -22.620 3.581 2.882 1.00 64.69 345 GLY A N 1
ATOM 2589 C CA . GLY A 1 345 ? -23.669 2.686 3.394 1.00 64.69 345 GLY A CA 1
ATOM 2590 C C . GLY A 1 345 ? -25.109 3.184 3.211 1.00 64.69 345 GLY A C 1
ATOM 2591 O O . GLY A 1 345 ? -26.041 2.383 3.303 1.00 64.69 345 GLY A O 1
ATOM 2592 N N . LYS A 1 346 ? -25.323 4.459 2.868 1.00 67.50 346 LYS A N 1
ATOM 2593 C CA . LYS A 1 346 ? -26.653 4.990 2.531 1.00 67.50 346 LYS A CA 1
ATOM 2594 C C . LYS A 1 346 ? -27.028 4.598 1.105 1.00 67.50 346 LYS A C 1
ATOM 2596 O O . LYS A 1 346 ? -26.215 4.734 0.198 1.00 67.50 346 LYS A O 1
ATOM 2601 N N . THR A 1 347 ? -28.248 4.112 0.893 1.00 71.25 347 THR A N 1
ATOM 2602 C CA . THR A 1 347 ? -28.713 3.650 -0.427 1.00 71.25 347 THR A CA 1
ATOM 2603 C C . THR A 1 347 ? -29.429 4.767 -1.180 1.00 71.25 347 THR A C 1
ATOM 2605 O O . THR A 1 347 ? -30.206 5.512 -0.587 1.00 71.25 347 THR A O 1
ATOM 2608 N N . LEU A 1 348 ? -29.189 4.852 -2.485 1.00 67.50 348 LEU A N 1
ATOM 2609 C CA . LEU A 1 348 ? -29.648 5.924 -3.349 1.00 67.50 348 LEU A CA 1
ATOM 2610 C C . LEU A 1 348 ? -30.240 5.375 -4.652 1.00 67.50 348 LEU A C 1
ATOM 2612 O O . LEU A 1 348 ? -29.610 4.586 -5.357 1.00 67.50 348 LEU A O 1
ATOM 2616 N N . ASP A 1 349 ? -31.440 5.843 -4.990 1.00 67.25 349 ASP A N 1
ATOM 2617 C CA . ASP A 1 349 ? -32.119 5.528 -6.250 1.00 67.25 349 ASP A CA 1
ATOM 2618 C C . ASP A 1 349 ? -31.671 6.512 -7.345 1.00 67.25 349 ASP A C 1
ATOM 2620 O O . ASP A 1 349 ? -32.386 7.438 -7.725 1.00 67.25 349 ASP A O 1
ATOM 2624 N N . LEU A 1 350 ? -30.419 6.375 -7.789 1.00 61.19 350 LEU A N 1
ATOM 2625 C CA . LEU A 1 350 ? -29.878 7.129 -8.920 1.00 61.19 350 LEU A CA 1
ATOM 2626 C C . LEU A 1 350 ? -29.415 6.167 -10.011 1.00 61.19 350 LEU A C 1
ATOM 2628 O O . LEU A 1 350 ? -28.372 5.525 -9.894 1.00 61.19 350 LEU A O 1
ATOM 2632 N N . THR A 1 351 ? -30.144 6.137 -11.120 1.00 61.75 351 THR A N 1
ATOM 2633 C CA . THR A 1 351 ? -29.647 5.568 -12.372 1.00 61.75 351 THR A CA 1
ATOM 2634 C C . THR A 1 351 ? -28.703 6.576 -13.035 1.00 61.75 351 THR A C 1
ATOM 2636 O O . THR A 1 351 ? -29.153 7.588 -13.568 1.00 61.75 351 THR A O 1
ATOM 2639 N N . GLY A 1 352 ? -27.393 6.312 -13.004 1.00 62.06 352 GLY A N 1
ATOM 2640 C CA . GLY A 1 352 ? -26.390 7.087 -13.752 1.00 62.06 352 GLY A CA 1
ATOM 2641 C C . GLY A 1 352 ? -25.806 8.317 -13.055 1.00 62.06 352 GLY A C 1
ATOM 2642 O O . GLY A 1 352 ? -25.616 9.353 -13.692 1.00 62.06 352 GLY A O 1
ATOM 2643 N N . ALA A 1 353 ? -25.486 8.207 -11.764 1.00 68.19 353 ALA A N 1
ATOM 2644 C CA . ALA A 1 353 ? -24.845 9.286 -11.017 1.00 68.19 353 ALA A CA 1
ATOM 2645 C C . ALA A 1 353 ? -23.435 9.614 -11.548 1.00 68.19 353 ALA A C 1
ATOM 2647 O O . ALA A 1 353 ? -22.647 8.731 -11.903 1.00 68.19 353 ALA A O 1
ATOM 2648 N N . THR A 1 354 ? -23.092 10.904 -11.567 1.00 74.50 354 THR A N 1
ATOM 2649 C CA . THR A 1 354 ? -21.712 11.351 -11.795 1.00 74.50 354 THR A CA 1
ATOM 2650 C C . THR A 1 354 ? -21.054 11.625 -10.455 1.00 74.50 354 THR A C 1
ATOM 2652 O O . THR A 1 354 ? -21.601 12.382 -9.667 1.00 74.50 354 THR A O 1
ATOM 2655 N N . ALA A 1 355 ? -19.911 10.986 -10.215 1.00 73.19 355 ALA A N 1
ATOM 2656 C CA . ALA A 1 355 ? -19.069 11.206 -9.052 1.00 73.19 355 ALA A CA 1
ATOM 2657 C C . ALA A 1 355 ? -17.891 12.111 -9.428 1.00 73.19 355 ALA A C 1
ATOM 2659 O O . ALA A 1 355 ? -17.135 11.829 -10.367 1.00 73.19 355 ALA A O 1
ATOM 2660 N N . GLU A 1 356 ? -17.723 13.190 -8.678 1.00 75.69 356 GLU A N 1
ATOM 2661 C CA . GLU A 1 356 ? -16.613 14.131 -8.804 1.00 75.69 356 GLU A CA 1
ATOM 2662 C C . GLU A 1 356 ? -15.861 14.224 -7.485 1.00 75.69 356 GLU A C 1
ATOM 2664 O O . GLU A 1 356 ? -16.445 14.020 -6.427 1.00 75.69 356 GLU A O 1
ATOM 2669 N N . ILE A 1 357 ? -14.561 14.510 -7.532 1.00 63.94 357 ILE A N 1
ATOM 2670 C CA . ILE A 1 357 ? -13.834 14.826 -6.303 1.00 63.94 357 ILE A CA 1
ATOM 2671 C C . ILE A 1 357 ? -14.151 16.268 -5.918 1.00 63.94 357 ILE A C 1
ATOM 2673 O O . ILE A 1 357 ? -13.782 17.190 -6.645 1.00 63.94 357 ILE A O 1
ATOM 2677 N N . ASP A 1 358 ? -14.751 16.455 -4.747 1.00 57.09 358 ASP A N 1
ATOM 2678 C CA . ASP A 1 358 ? -14.895 17.756 -4.100 1.00 57.09 358 ASP A CA 1
ATOM 2679 C C . ASP A 1 358 ? -14.479 17.652 -2.630 1.00 57.09 358 ASP A C 1
ATOM 2681 O O . ASP A 1 358 ? -14.918 16.762 -1.902 1.00 57.09 358 ASP A O 1
ATOM 2685 N N . GLN A 1 359 ? -13.573 18.534 -2.202 1.00 54.84 359 GLN A N 1
ATOM 2686 C CA . GLN A 1 359 ? -12.993 18.540 -0.849 1.00 54.84 359 GLN A CA 1
ATOM 2687 C C . GLN A 1 359 ? -12.493 17.158 -0.366 1.00 54.84 359 GLN A C 1
ATOM 2689 O O . GLN A 1 359 ? -12.586 16.827 0.813 1.00 54.84 359 GLN A O 1
ATOM 2694 N N . GLY A 1 360 ? -11.960 16.340 -1.282 1.00 54.62 360 GLY A N 1
ATOM 2695 C CA . GLY A 1 360 ? -11.436 15.004 -0.971 1.00 54.62 360 GLY A CA 1
ATOM 2696 C C . GLY A 1 360 ? -12.497 13.907 -0.812 1.00 54.62 360 GLY A C 1
ATOM 2697 O O . GLY A 1 360 ? -12.147 12.777 -0.484 1.00 54.62 360 GLY A O 1
ATOM 2698 N N . LEU A 1 361 ? -13.771 14.206 -1.075 1.00 61.97 361 LEU A N 1
ATOM 2699 C CA . LEU A 1 361 ? -14.879 13.250 -1.074 1.00 61.97 361 LEU A CA 1
ATOM 2700 C C . LEU A 1 361 ? -15.451 13.080 -2.485 1.00 61.97 361 LEU A C 1
ATOM 2702 O O . LEU A 1 361 ? -15.258 13.924 -3.357 1.00 61.97 361 LEU A O 1
ATOM 2706 N N . LEU A 1 362 ? -16.161 11.975 -2.703 1.00 72.56 362 LEU A N 1
ATOM 2707 C CA . LEU A 1 362 ? -16.961 11.751 -3.901 1.00 72.56 362 LEU A CA 1
ATOM 2708 C C . LEU A 1 362 ? -18.275 12.523 -3.763 1.00 72.56 362 LEU A C 1
ATOM 2710 O O . LEU A 1 362 ? -19.136 12.132 -2.976 1.00 72.56 362 LEU A O 1
ATOM 2714 N N . ASP A 1 363 ? -18.426 13.600 -4.525 1.00 78.94 363 ASP A N 1
ATOM 2715 C CA . ASP A 1 363 ? -19.657 14.375 -4.646 1.00 78.94 363 ASP A CA 1
ATOM 2716 C C . ASP A 1 363 ? -20.505 13.834 -5.803 1.00 78.94 363 ASP A C 1
ATOM 2718 O O . ASP A 1 363 ? -20.037 13.715 -6.939 1.00 78.94 363 ASP A O 1
ATOM 2722 N N . LEU A 1 364 ? -21.757 13.486 -5.499 1.00 78.81 364 LEU A N 1
ATOM 2723 C CA . LEU A 1 364 ? -22.749 13.004 -6.465 1.00 78.81 364 LEU A CA 1
ATOM 2724 C C . LEU A 1 364 ? -23.689 14.115 -6.977 1.00 78.81 364 LEU A C 1
ATOM 2726 O O . LEU A 1 364 ? -24.744 13.822 -7.545 1.00 78.81 364 LEU A O 1
ATOM 2730 N N . GLY A 1 365 ? -23.343 15.387 -6.760 1.00 72.56 365 GLY A N 1
ATOM 2731 C CA . GLY A 1 365 ? -24.116 16.558 -7.178 1.00 72.56 365 GLY A CA 1
ATOM 2732 C C . GLY A 1 365 ? -25.280 16.906 -6.243 1.00 72.56 365 GLY A C 1
ATOM 2733 O O . GLY A 1 365 ? -26.280 17.475 -6.690 1.00 72.56 365 GLY A O 1
ATOM 2734 N N . ARG A 1 366 ? -25.198 16.534 -4.956 1.00 68.44 366 ARG A N 1
ATOM 2735 C CA . ARG A 1 366 ? -26.222 16.816 -3.928 1.00 68.44 366 ARG A CA 1
ATOM 2736 C C . ARG A 1 366 ? -25.547 17.179 -2.589 1.00 68.44 366 ARG A C 1
ATOM 2738 O O . ARG A 1 366 ? -24.651 16.445 -2.179 1.00 68.44 366 ARG A O 1
ATOM 2745 N N . PRO A 1 367 ? -26.024 18.206 -1.854 1.00 60.19 367 PRO A N 1
ATOM 2746 C CA . PRO A 1 367 ? -25.391 18.679 -0.611 1.00 60.19 367 PRO A CA 1
ATOM 2747 C C . PRO A 1 367 ? -25.178 17.602 0.468 1.00 60.19 367 PRO A C 1
ATOM 2749 O O . PRO A 1 367 ? -24.164 17.622 1.158 1.00 60.19 367 PRO A O 1
ATOM 2752 N N . ASP A 1 368 ? -26.092 16.632 0.577 1.00 63.88 368 ASP A N 1
ATOM 2753 C CA . ASP A 1 368 ? -26.052 15.583 1.612 1.00 63.88 368 ASP A CA 1
ATOM 2754 C C . ASP A 1 368 ? -25.313 14.298 1.185 1.00 63.88 368 ASP A C 1
ATOM 2756 O O . ASP A 1 368 ? -25.300 13.312 1.930 1.00 63.88 368 ASP A O 1
ATOM 2760 N N . TRP A 1 369 ? -24.732 14.272 -0.021 1.00 69.44 369 TRP A N 1
ATOM 2761 C CA . TRP A 1 369 ? -24.200 13.056 -0.654 1.00 69.44 369 TRP A CA 1
ATOM 2762 C C . TRP A 1 369 ? -22.773 13.234 -1.158 1.00 69.44 369 TRP A C 1
ATOM 2764 O O . TRP A 1 369 ? -22.442 12.924 -2.304 1.00 69.44 369 TRP A O 1
ATOM 2774 N N . ARG A 1 370 ? -21.929 13.698 -0.238 1.00 76.31 370 ARG A N 1
ATOM 2775 C CA . ARG A 1 370 ? -20.479 13.566 -0.314 1.00 76.31 370 ARG A CA 1
ATOM 2776 C C . ARG A 1 370 ? -20.069 12.338 0.487 1.00 76.31 370 ARG A C 1
ATOM 2778 O O . ARG A 1 370 ? -20.250 12.328 1.704 1.00 76.31 370 ARG A O 1
ATOM 2785 N N . CYS A 1 371 ? -19.547 11.311 -0.177 1.00 69.00 371 CYS A N 1
ATOM 2786 C CA . CYS A 1 371 ? -19.085 10.096 0.496 1.00 69.00 371 CYS A CA 1
ATOM 2787 C C . CYS A 1 371 ? -17.604 9.832 0.313 1.00 69.00 371 CYS A C 1
ATOM 2789 O O . CYS A 1 371 ? -16.983 10.217 -0.676 1.00 69.00 371 CYS A O 1
ATOM 2791 N N . ARG A 1 372 ? -17.045 9.105 1.276 1.00 69.94 372 ARG A N 1
ATOM 2792 C CA . ARG A 1 372 ? -15.707 8.521 1.153 1.00 69.94 372 ARG A CA 1
ATOM 2793 C C . ARG A 1 372 ? -15.728 7.363 0.171 1.00 69.94 372 ARG A C 1
ATOM 2795 O O . ARG A 1 372 ? -14.774 7.168 -0.573 1.00 69.94 372 ARG A O 1
ATOM 2802 N N . GLU A 1 373 ? -16.830 6.624 0.166 1.00 74.50 373 GLU A N 1
ATOM 2803 C CA . GLU A 1 373 ? -16.988 5.412 -0.605 1.00 74.50 373 GLU A CA 1
ATOM 2804 C C . GLU A 1 373 ? -18.315 5.359 -1.348 1.00 74.50 373 GLU A C 1
ATOM 2806 O O . GLU A 1 373 ? -19.392 5.438 -0.754 1.00 74.50 373 GLU A O 1
ATOM 2811 N N . LEU A 1 374 ? -18.220 5.123 -2.652 1.00 78.94 374 LEU A N 1
ATOM 2812 C CA . LEU A 1 374 ? -19.341 4.762 -3.502 1.00 78.94 374 LEU A CA 1
ATOM 2813 C C . LEU A 1 374 ? -19.259 3.269 -3.820 1.00 78.94 374 LEU A C 1
ATOM 2815 O O . LEU A 1 374 ? -18.234 2.780 -4.287 1.00 78.94 374 LEU A O 1
ATOM 2819 N N . HIS A 1 375 ? -20.350 2.547 -3.627 1.00 80.62 375 HIS A N 1
ATOM 2820 C CA . HIS A 1 375 ? -20.479 1.141 -3.967 1.00 80.62 375 HIS A CA 1
ATOM 2821 C C . HIS A 1 375 ? -21.681 0.939 -4.888 1.00 80.62 375 HIS A C 1
ATOM 2823 O O . HIS A 1 375 ? -22.821 1.234 -4.532 1.00 80.62 375 HIS A O 1
ATOM 2829 N N . ALA A 1 376 ? -21.412 0.421 -6.078 1.00 80.38 376 ALA A N 1
ATOM 2830 C CA . ALA A 1 376 ? -22.399 0.005 -7.055 1.00 80.38 376 ALA A CA 1
ATOM 2831 C C . ALA A 1 376 ? -22.464 -1.532 -7.040 1.00 80.38 376 ALA A C 1
ATOM 2833 O O . ALA A 1 376 ? -21.567 -2.171 -7.598 1.00 80.38 376 ALA A O 1
ATOM 2834 N N . PRO A 1 377 ? -23.454 -2.134 -6.357 1.00 68.06 377 PRO A N 1
ATOM 2835 C CA . PRO A 1 377 ? -23.625 -3.582 -6.380 1.00 68.06 377 PRO A CA 1
ATOM 2836 C C . PRO A 1 377 ? -24.079 -4.063 -7.767 1.00 68.06 377 PRO A C 1
ATOM 2838 O O . PRO A 1 377 ? -24.744 -3.308 -8.469 1.00 68.06 377 PRO A O 1
ATOM 2841 N N . GLY A 1 378 ? -23.747 -5.322 -8.083 1.00 66.81 378 GLY A N 1
ATOM 2842 C CA . GLY A 1 378 ? -24.473 -6.181 -9.027 1.00 66.81 378 GLY A CA 1
ATOM 2843 C C . GLY A 1 378 ? -23.913 -6.377 -10.439 1.00 66.81 378 GLY A C 1
ATOM 2844 O O . GLY A 1 378 ? -22.777 -6.034 -10.745 1.00 66.81 378 GLY A O 1
ATOM 2845 N N . GLU A 1 379 ? -24.685 -7.056 -11.292 1.00 61.47 379 GLU A N 1
ATOM 2846 C CA . GLU A 1 379 ? -24.232 -7.642 -12.566 1.00 61.47 379 GLU A CA 1
ATOM 2847 C C . GLU A 1 379 ? -24.316 -6.634 -13.729 1.00 61.47 379 GLU A C 1
ATOM 2849 O O . GLU A 1 379 ? -25.155 -6.738 -14.626 1.00 61.47 379 GLU A O 1
ATOM 2854 N N . GLY A 1 380 ? -23.416 -5.647 -13.751 1.00 68.62 380 GLY A N 1
ATOM 2855 C CA . GLY A 1 380 ? -23.271 -4.756 -14.907 1.00 68.62 380 GLY A CA 1
ATOM 2856 C C . GLY A 1 380 ? -23.146 -3.288 -14.546 1.00 68.62 380 GLY A C 1
ATOM 2857 O O . GLY A 1 380 ? -24.099 -2.521 -14.686 1.00 68.62 380 GLY A O 1
ATOM 2858 N N . VAL A 1 381 ? -21.934 -2.880 -14.175 1.00 84.69 381 VAL A N 1
ATOM 2859 C CA . VAL A 1 381 ? -21.616 -1.476 -13.902 1.00 84.69 381 VAL A CA 1
ATOM 2860 C C . VAL A 1 381 ? -20.924 -0.855 -15.108 1.00 84.69 381 VAL A C 1
ATOM 2862 O O . VAL A 1 381 ? -19.946 -1.395 -15.630 1.00 84.69 381 VAL A O 1
ATOM 2865 N N . VAL A 1 382 ? -21.407 0.302 -15.557 1.00 86.94 382 VAL A N 1
ATOM 2866 C CA . VAL A 1 382 ? -20.775 1.087 -16.620 1.00 86.94 382 VAL A CA 1
ATOM 2867 C C . VAL A 1 382 ? -20.089 2.302 -16.010 1.00 86.94 382 VAL A C 1
ATOM 2869 O O . VAL A 1 382 ? -20.721 3.112 -15.341 1.00 86.94 382 VAL A O 1
ATOM 2872 N N . VAL A 1 383 ? -18.794 2.446 -16.271 1.00 89.12 383 VAL A N 1
ATOM 2873 C CA . VAL A 1 383 ? -17.975 3.565 -15.802 1.00 89.12 383 VAL A CA 1
ATOM 2874 C C . VAL A 1 383 ? -17.511 4.395 -16.985 1.00 89.12 383 VAL A C 1
ATOM 2876 O O . VAL A 1 383 ? -16.914 3.864 -17.924 1.00 89.12 383 VAL A O 1
ATOM 2879 N N . ARG A 1 384 ? -17.738 5.707 -16.931 1.00 89.31 384 ARG A N 1
ATOM 2880 C CA . ARG A 1 384 ? -17.243 6.662 -17.925 1.00 89.31 384 ARG A CA 1
ATOM 2881 C C . ARG A 1 384 ? -16.233 7.619 -17.302 1.00 89.31 384 ARG A C 1
ATOM 2883 O O . ARG A 1 384 ? -16.546 8.303 -16.334 1.00 89.31 384 ARG A O 1
ATOM 2890 N N . VAL A 1 385 ? -15.048 7.701 -17.902 1.00 88.50 385 VAL A N 1
ATOM 2891 C CA . VAL A 1 385 ? -13.976 8.646 -17.555 1.00 88.50 385 VAL A CA 1
ATOM 2892 C C . VAL A 1 385 ? -13.528 9.344 -18.836 1.00 88.50 385 VAL A C 1
ATOM 2894 O O . VAL A 1 385 ? -12.915 8.726 -19.712 1.00 88.50 385 VAL A O 1
ATOM 2897 N N . GLY A 1 386 ? -13.857 10.631 -18.972 1.00 87.38 386 GLY A N 1
ATOM 2898 C CA . GLY A 1 386 ? -13.642 11.374 -20.218 1.00 87.38 386 GLY A CA 1
ATOM 2899 C C . GLY A 1 386 ? -14.310 10.675 -21.411 1.00 87.38 386 GLY A C 1
ATOM 2900 O O . GLY A 1 386 ? -15.498 10.358 -21.363 1.00 87.38 386 GLY A O 1
ATOM 2901 N N . ALA A 1 387 ? -13.535 10.393 -22.462 1.00 88.50 387 ALA A N 1
ATOM 2902 C CA . ALA A 1 387 ? -13.992 9.647 -23.641 1.00 88.50 387 ALA A CA 1
ATOM 2903 C C . ALA A 1 387 ? -13.999 8.114 -23.452 1.00 88.50 387 ALA A C 1
ATOM 2905 O O . ALA A 1 387 ? -14.516 7.385 -24.297 1.00 88.50 387 ALA A O 1
ATOM 2906 N N . THR A 1 388 ? -13.420 7.596 -22.363 1.00 90.19 388 THR A N 1
ATOM 2907 C CA . THR A 1 388 ? -13.329 6.150 -22.131 1.00 90.19 388 THR A CA 1
ATOM 2908 C C . THR A 1 388 ? -14.569 5.650 -21.406 1.00 90.19 388 THR A C 1
ATOM 2910 O O . THR A 1 388 ? -14.882 6.114 -20.312 1.00 90.19 388 THR A O 1
ATOM 2913 N N . THR A 1 389 ? -15.240 4.652 -21.983 1.00 91.12 389 THR A N 1
ATOM 2914 C CA . THR A 1 389 ? -16.341 3.928 -21.333 1.00 91.12 389 THR A CA 1
ATOM 2915 C C . THR A 1 389 ? -15.931 2.482 -21.083 1.00 91.12 389 THR A C 1
ATOM 2917 O O . THR A 1 389 ? -15.441 1.800 -21.992 1.00 91.12 389 THR A O 1
ATOM 2920 N N . ARG A 1 390 ? -16.127 2.003 -19.850 1.00 91.38 390 ARG A N 1
ATOM 2921 C CA . ARG A 1 390 ? -15.918 0.607 -19.464 1.00 91.38 390 ARG A CA 1
ATOM 2922 C C . ARG A 1 390 ? -17.167 -0.027 -18.863 1.00 91.38 390 ARG A C 1
ATOM 2924 O O . ARG A 1 390 ? -17.946 0.662 -18.226 1.00 91.38 390 ARG A O 1
ATOM 2931 N N . ARG A 1 391 ? -17.362 -1.327 -19.089 1.00 91.44 391 ARG A N 1
ATOM 2932 C CA . ARG A 1 391 ? -18.437 -2.150 -18.528 1.00 91.44 391 ARG A CA 1
ATOM 2933 C C . ARG A 1 391 ? -17.795 -3.262 -17.707 1.00 91.44 391 ARG A C 1
ATOM 2935 O O . ARG A 1 391 ? -16.907 -3.932 -18.228 1.00 91.44 391 ARG A O 1
ATOM 2942 N N . TYR A 1 392 ? -18.245 -3.467 -16.479 1.00 90.94 392 TYR A N 1
ATOM 2943 C CA . TYR A 1 392 ? -17.703 -4.458 -15.550 1.00 90.94 392 TYR A CA 1
ATOM 2944 C C . TYR A 1 392 ? -18.795 -5.419 -15.072 1.00 90.94 392 TYR A C 1
ATOM 2946 O O . TYR A 1 392 ? -19.970 -5.048 -15.030 1.00 90.94 392 TYR A O 1
ATOM 2954 N N . ARG A 1 393 ? -18.394 -6.655 -14.758 1.00 88.06 393 ARG A N 1
ATOM 2955 C CA . ARG A 1 393 ? -19.192 -7.623 -13.984 1.00 88.06 393 ARG A CA 1
ATOM 2956 C C . ARG A 1 393 ? -18.968 -7.418 -12.497 1.00 88.06 393 ARG A C 1
ATOM 2958 O O . ARG A 1 393 ? -17.960 -6.809 -12.135 1.00 88.06 393 ARG A O 1
ATOM 2965 N N . GLY A 1 394 ? -19.844 -7.980 -11.671 1.00 86.25 394 GLY A N 1
ATOM 2966 C CA . GLY A 1 394 ? -19.751 -7.826 -10.228 1.00 86.25 394 GLY A CA 1
ATOM 2967 C C . GLY A 1 394 ? -19.796 -6.365 -9.780 1.00 86.25 394 GLY A C 1
ATOM 2968 O O . GLY A 1 394 ? -20.100 -5.442 -10.539 1.00 86.25 394 GLY A O 1
ATOM 2969 N N . ALA A 1 395 ? -19.456 -6.148 -8.518 1.00 85.44 395 ALA A N 1
ATOM 2970 C CA . ALA A 1 395 ? -19.581 -4.839 -7.911 1.00 85.44 395 ALA A CA 1
ATOM 2971 C C . ALA A 1 395 ? -18.460 -3.884 -8.342 1.00 85.44 395 ALA A C 1
ATOM 2973 O O . ALA A 1 395 ? -17.329 -4.273 -8.662 1.00 85.44 395 ALA A O 1
ATOM 2974 N N . LEU A 1 396 ? -18.768 -2.592 -8.297 1.00 87.94 396 LEU A N 1
ATOM 2975 C CA . LEU A 1 396 ? -17.781 -1.529 -8.401 1.00 87.94 396 LEU A CA 1
ATOM 2976 C C . LEU A 1 396 ? -17.743 -0.746 -7.095 1.00 87.94 396 LEU A C 1
ATOM 2978 O O . LEU A 1 396 ? -18.772 -0.326 -6.570 1.00 87.94 396 LEU A O 1
ATOM 2982 N N . ARG A 1 397 ? -16.537 -0.483 -6.615 1.00 85.69 397 ARG A N 1
ATOM 2983 C CA . ARG A 1 397 ? -16.262 0.373 -5.470 1.00 85.69 397 ARG A CA 1
ATOM 2984 C C . ARG A 1 397 ? -15.398 1.542 -5.918 1.00 85.69 397 ARG A C 1
ATOM 2986 O O . ARG A 1 397 ? -14.404 1.345 -6.612 1.00 85.69 397 ARG A O 1
ATOM 2993 N N . ALA A 1 398 ? -15.766 2.751 -5.527 1.00 85.75 398 ALA A N 1
ATOM 2994 C CA . ALA A 1 398 ? -14.990 3.956 -5.759 1.00 85.75 398 ALA A CA 1
ATOM 2995 C C . ALA A 1 398 ? -14.660 4.634 -4.427 1.00 85.75 398 ALA A C 1
ATOM 2997 O O . ALA A 1 398 ? -15.512 4.707 -3.548 1.00 85.75 398 ALA A O 1
ATOM 2998 N N . THR A 1 399 ? -13.440 5.145 -4.293 1.00 81.88 399 THR A N 1
ATOM 2999 C CA . THR A 1 399 ? -12.986 5.962 -3.153 1.00 81.88 399 THR A CA 1
ATOM 3000 C C . THR A 1 399 ? -12.081 7.079 -3.659 1.00 81.88 399 THR A C 1
ATOM 3002 O O . THR A 1 399 ? -11.712 7.083 -4.833 1.00 81.88 399 THR A O 1
ATOM 3005 N N . VAL A 1 400 ? -11.688 8.015 -2.801 1.00 71.62 400 VAL A N 1
ATOM 3006 C CA . VAL A 1 400 ? -10.612 8.969 -3.103 1.00 71.62 400 VAL A CA 1
ATOM 3007 C C . VAL A 1 400 ? -9.291 8.444 -2.531 1.00 71.62 400 VAL A C 1
ATOM 3009 O O . VAL A 1 400 ? -9.244 8.022 -1.379 1.00 71.62 400 VAL A O 1
ATOM 3012 N N . LEU A 1 401 ? -8.235 8.413 -3.349 1.00 67.88 401 LEU A N 1
ATOM 3013 C CA . LEU A 1 401 ? -6.853 8.092 -2.960 1.00 67.88 401 LEU A CA 1
ATOM 3014 C C . LEU A 1 401 ? -5.897 9.017 -3.722 1.00 67.88 401 LEU A C 1
ATOM 3016 O O . LEU A 1 401 ? -5.997 9.115 -4.945 1.00 67.88 401 LEU A O 1
ATOM 3020 N N . ASP A 1 402 ? -4.982 9.686 -3.014 1.00 66.94 402 ASP A N 1
ATOM 3021 C CA . ASP A 1 402 ? -3.976 10.602 -3.583 1.00 66.94 402 ASP A CA 1
ATOM 3022 C C . ASP A 1 402 ? -4.571 11.676 -4.524 1.00 66.94 402 ASP A C 1
ATOM 3024 O O . ASP A 1 402 ? -4.042 11.958 -5.605 1.00 66.94 402 ASP A O 1
ATOM 3028 N N . GLY A 1 403 ? -5.723 12.246 -4.150 1.00 66.88 403 GLY A N 1
ATOM 3029 C CA . GLY A 1 403 ? -6.430 13.251 -4.956 1.00 66.88 403 GLY A CA 1
ATOM 3030 C C . GLY A 1 403 ? -7.045 12.713 -6.256 1.00 66.88 403 GLY A C 1
ATOM 3031 O O . GLY A 1 403 ? -7.336 13.494 -7.160 1.00 66.88 403 GLY A O 1
ATOM 3032 N N . GLN A 1 404 ? -7.229 11.394 -6.378 1.00 78.81 404 GLN A N 1
ATOM 3033 C CA . GLN A 1 404 ? -7.832 10.725 -7.535 1.00 78.81 404 GLN A CA 1
ATOM 3034 C C . GLN A 1 404 ? -8.954 9.775 -7.109 1.00 78.81 404 GLN A C 1
ATOM 3036 O O . GLN A 1 404 ? -8.936 9.206 -6.019 1.00 78.81 404 GLN A O 1
ATOM 3041 N N . ILE A 1 405 ? -9.910 9.551 -8.008 1.00 85.12 405 ILE A N 1
ATOM 3042 C CA . ILE A 1 405 ? -10.943 8.536 -7.868 1.00 85.12 405 ILE A CA 1
ATOM 3043 C C . ILE A 1 405 ? -10.299 7.179 -8.130 1.00 85.12 405 ILE A C 1
ATOM 3045 O O . ILE A 1 405 ? -9.846 6.833 -9.223 1.00 85.12 405 ILE A O 1
ATOM 3049 N N . ALA A 1 406 ? -10.283 6.395 -7.076 1.00 86.56 406 ALA A N 1
ATOM 3050 C CA . ALA A 1 406 ? -9.823 5.040 -7.020 1.00 86.56 406 ALA A CA 1
ATOM 3051 C C . ALA A 1 406 ? -10.960 4.072 -7.313 1.00 86.56 406 ALA A C 1
ATOM 3053 O O . ALA A 1 406 ? -11.851 3.927 -6.488 1.00 86.56 406 ALA A O 1
ATOM 3054 N N . LEU A 1 407 ? -10.911 3.397 -8.462 1.00 90.88 407 LEU A N 1
ATOM 3055 C CA . LEU A 1 407 ? -11.952 2.466 -8.893 1.00 90.88 407 LEU A CA 1
ATOM 3056 C C . LEU A 1 407 ? -11.493 1.019 -8.724 1.00 90.88 407 LEU A C 1
ATOM 3058 O O . LEU A 1 407 ? -10.467 0.610 -9.270 1.00 90.88 407 LEU A O 1
ATOM 3062 N N . PHE A 1 408 ? -12.279 0.239 -7.999 1.00 90.75 408 PHE A N 1
ATOM 3063 C CA . PHE A 1 408 ? -12.053 -1.172 -7.742 1.00 90.75 408 PHE A CA 1
ATOM 3064 C C . PHE A 1 408 ? -13.230 -1.984 -8.264 1.00 90.75 408 PHE A C 1
ATOM 3066 O O . PHE A 1 408 ? -14.378 -1.712 -7.920 1.00 90.75 408 PHE A O 1
ATOM 3073 N N . ASN A 1 409 ? -12.950 -2.988 -9.083 1.00 92.38 409 ASN A N 1
ATOM 3074 C CA . ASN A 1 409 ? -13.941 -3.952 -9.527 1.00 92.38 409 ASN A CA 1
ATOM 3075 C C . ASN A 1 409 ? -13.819 -5.232 -8.690 1.00 92.38 409 ASN A C 1
ATOM 3077 O O . ASN A 1 409 ? -12.745 -5.828 -8.631 1.00 92.38 409 ASN A O 1
ATOM 3081 N N . GLU A 1 410 ? -14.901 -5.620 -8.021 1.00 87.94 410 GLU A N 1
ATOM 3082 C CA . GLU A 1 410 ? -14.977 -6.785 -7.139 1.00 87.94 410 GLU A CA 1
ATOM 3083 C C . GLU A 1 410 ? -15.841 -7.871 -7.794 1.00 87.94 410 GLU A C 1
ATOM 3085 O O . GLU A 1 410 ? -17.034 -7.673 -8.024 1.00 87.94 410 GLU A O 1
ATOM 3090 N N . LEU A 1 411 ? -15.231 -9.009 -8.126 1.00 90.44 411 LEU A N 1
ATOM 3091 C CA . LEU A 1 411 ? -15.858 -10.084 -8.905 1.00 90.44 411 LEU A CA 1
ATOM 3092 C C . LEU A 1 411 ? -15.193 -11.439 -8.647 1.00 90.44 411 LEU A C 1
ATOM 3094 O O . LEU A 1 411 ? -14.089 -11.505 -8.096 1.00 90.44 411 LEU A O 1
ATOM 3098 N N . SER A 1 412 ? -15.844 -12.532 -9.043 1.00 90.31 412 SER A N 1
ATOM 3099 C CA . SER A 1 412 ? -15.236 -13.860 -8.949 1.00 90.31 412 SER A CA 1
ATOM 3100 C C . SER A 1 412 ? -14.031 -13.983 -9.891 1.00 90.31 412 SER A C 1
ATOM 3102 O O . SER A 1 412 ? -13.971 -13.350 -10.948 1.00 90.31 412 SER A O 1
ATOM 3104 N N . VAL A 1 413 ? -13.061 -14.838 -9.549 1.00 92.00 413 VAL A N 1
ATOM 3105 C CA . VAL A 1 413 ? -11.915 -15.112 -10.432 1.00 92.00 413 VAL A CA 1
ATOM 3106 C C . VAL A 1 413 ? -12.375 -15.618 -11.801 1.00 92.00 413 VAL A C 1
ATOM 3108 O O . VAL A 1 413 ? -11.769 -15.280 -12.809 1.00 92.00 413 VAL A O 1
ATOM 3111 N N . GLU A 1 414 ? -13.470 -16.376 -11.863 1.00 92.31 414 GLU A N 1
ATOM 3112 C CA . GLU A 1 414 ? -13.990 -16.909 -13.123 1.00 92.31 414 GLU A CA 1
ATOM 3113 C C . GLU A 1 414 ? -14.559 -15.802 -14.023 1.00 92.31 414 GLU A C 1
ATOM 3115 O O . GLU A 1 414 ? -14.317 -15.805 -15.227 1.00 92.31 414 GLU A O 1
ATOM 3120 N N . GLU A 1 415 ? -15.247 -14.808 -13.458 1.00 92.00 415 GLU A N 1
ATOM 3121 C CA . GLU A 1 415 ? -15.725 -13.640 -14.213 1.00 92.00 415 GLU A CA 1
ATOM 3122 C C . GLU A 1 415 ? -14.569 -12.750 -14.672 1.00 92.00 415 GLU A C 1
ATOM 3124 O O . GLU A 1 415 ? -14.551 -12.301 -15.818 1.00 92.00 415 GLU A O 1
ATOM 3129 N N . TYR A 1 416 ? -13.566 -12.554 -13.813 1.00 94.25 416 TYR A N 1
ATOM 3130 C CA . TYR A 1 416 ? -12.346 -11.824 -14.152 1.00 94.25 416 TYR A CA 1
ATOM 3131 C C . TYR A 1 416 ? -11.620 -12.436 -15.361 1.00 94.25 416 TYR A C 1
ATOM 3133 O O . TYR A 1 416 ? -11.177 -11.718 -16.264 1.00 94.25 416 TYR A O 1
ATOM 3141 N N . LEU A 1 417 ? -11.549 -13.769 -15.426 1.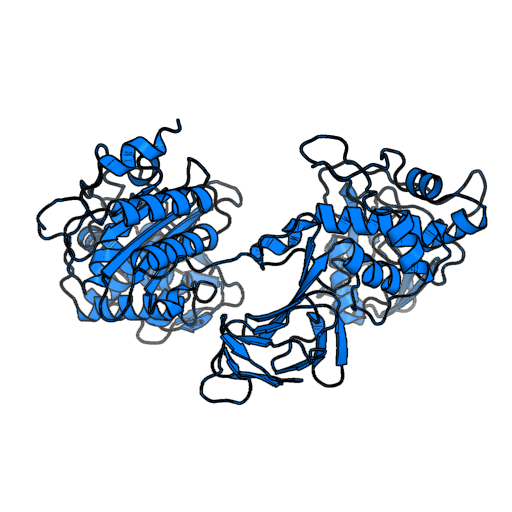00 95.62 417 LEU A N 1
ATOM 3142 C CA . LEU A 1 417 ? -10.872 -14.481 -16.511 1.00 95.62 417 LEU A CA 1
ATOM 3143 C C . LEU A 1 417 ? -11.544 -14.309 -17.869 1.00 95.62 417 LEU A C 1
ATOM 3145 O O . LEU A 1 417 ? -10.835 -14.320 -18.876 1.00 95.62 417 LEU A O 1
ATOM 3149 N N . ARG A 1 418 ? -12.866 -14.107 -17.922 1.00 93.62 418 ARG A N 1
ATOM 3150 C CA . ARG A 1 418 ? -13.569 -13.839 -19.189 1.00 93.62 418 ARG A CA 1
ATOM 3151 C C . ARG A 1 418 ? -13.044 -12.569 -19.856 1.00 93.62 418 ARG A C 1
ATOM 3153 O O . ARG A 1 418 ? -12.807 -12.563 -21.061 1.00 93.62 418 ARG A O 1
ATOM 3160 N N . GLY A 1 419 ? -12.783 -11.534 -19.055 1.00 92.56 419 GLY A N 1
ATOM 3161 C CA . GLY A 1 419 ? -12.154 -10.299 -19.516 1.00 92.56 419 GLY A CA 1
ATOM 3162 C C . GLY A 1 419 ? -10.672 -10.486 -19.842 1.00 92.56 419 GLY A C 1
ATOM 3163 O O . GLY A 1 419 ? -10.244 -10.151 -20.941 1.00 92.56 419 GLY A O 1
ATOM 3164 N N . VAL A 1 420 ? -9.887 -11.061 -18.923 1.00 94.50 420 VAL A N 1
ATOM 3165 C CA . VAL A 1 420 ? -8.428 -11.197 -19.106 1.00 94.50 420 VAL A CA 1
ATOM 3166 C C . VAL A 1 420 ? -8.063 -12.075 -20.294 1.00 94.50 420 VAL A C 1
ATOM 3168 O O . VAL A 1 420 ? -7.297 -11.662 -21.158 1.00 94.50 420 VAL A O 1
ATOM 3171 N N . VAL A 1 421 ? -8.591 -13.298 -20.366 1.00 94.94 421 VAL A N 1
ATOM 3172 C CA . VAL A 1 421 ? -8.268 -14.219 -21.467 1.00 94.94 421 VAL A CA 1
ATOM 3173 C C . VAL A 1 421 ? -8.753 -13.631 -22.796 1.00 94.94 421 VAL A C 1
ATOM 3175 O O . VAL A 1 421 ? -8.064 -13.740 -23.811 1.00 94.94 421 VAL A O 1
ATOM 3178 N N . GLY A 1 422 ? -9.896 -12.941 -22.758 1.00 89.38 422 GLY A N 1
ATOM 3179 C CA . GLY A 1 422 ? -10.442 -12.159 -23.856 1.00 89.38 422 GLY A CA 1
ATOM 3180 C C . GLY A 1 422 ? -9.473 -11.114 -24.403 1.00 89.38 422 GLY A C 1
ATOM 3181 O O . GLY A 1 422 ? -9.246 -11.090 -25.616 1.00 89.38 422 GLY A O 1
ATOM 3182 N N . SER A 1 423 ? -8.883 -10.313 -23.511 1.00 87.56 423 SER A N 1
ATOM 3183 C CA . SER A 1 423 ? -7.927 -9.245 -23.824 1.00 87.56 423 SER A CA 1
ATOM 3184 C C . SER A 1 423 ? -6.546 -9.755 -24.252 1.00 87.56 423 SER A C 1
ATOM 3186 O O . SER A 1 423 ? -5.869 -9.090 -25.035 1.00 87.56 423 SER A O 1
ATOM 3188 N N . GLU A 1 424 ? -6.108 -10.897 -23.719 1.00 85.88 424 GLU A N 1
ATOM 3189 C CA . GLU A 1 424 ? -4.725 -11.376 -23.842 1.00 85.88 424 GLU A CA 1
ATOM 3190 C C . GLU A 1 424 ? -4.496 -12.299 -25.047 1.00 85.88 424 GLU A C 1
ATOM 3192 O O . GLU A 1 424 ? -3.410 -12.283 -25.628 1.00 85.88 424 GLU A O 1
ATOM 3197 N N . LEU A 1 425 ? -5.484 -13.115 -25.437 1.00 87.50 425 LEU A N 1
ATOM 3198 C CA . LEU A 1 425 ? -5.295 -14.131 -26.477 1.00 87.50 425 LEU A CA 1
ATOM 3199 C C . LEU A 1 425 ? -6.495 -14.244 -27.420 1.00 87.50 425 LEU A C 1
ATOM 3201 O O . LEU A 1 425 ? -7.554 -14.759 -27.063 1.00 87.50 425 LEU A O 1
ATOM 3205 N N . ALA A 1 426 ? -6.300 -13.877 -28.685 1.00 84.31 426 ALA A N 1
ATOM 3206 C CA . ALA A 1 426 ? -7.150 -14.357 -29.770 1.00 84.31 426 ALA A CA 1
ATOM 3207 C C . ALA A 1 426 ? -6.675 -15.764 -30.167 1.00 84.31 426 ALA A C 1
ATOM 3209 O O . ALA A 1 426 ? -5.575 -15.919 -30.693 1.00 84.31 426 ALA A O 1
ATOM 3210 N N . GLY A 1 427 ? -7.468 -16.795 -29.877 1.00 82.38 427 GLY A N 1
ATOM 3211 C CA . GLY A 1 427 ? -7.037 -18.182 -30.037 1.00 82.38 427 GLY A CA 1
ATOM 3212 C C . GLY A 1 427 ? -8.190 -19.161 -30.213 1.00 82.38 427 GLY A C 1
ATOM 3213 O O . GLY A 1 427 ? -9.362 -18.786 -30.180 1.00 82.38 427 GLY A O 1
ATOM 3214 N N . LYS A 1 428 ? -7.830 -20.426 -30.421 1.00 89.69 428 LYS A N 1
ATOM 3215 C CA . LYS A 1 428 ? -8.750 -21.560 -30.518 1.00 89.69 428 LYS A CA 1
ATOM 3216 C C . LYS A 1 428 ? -8.938 -22.212 -29.124 1.00 89.69 428 LYS A C 1
ATOM 3218 O O . LYS A 1 428 ? -8.251 -21.829 -28.172 1.00 89.69 428 LYS A O 1
ATOM 3223 N N . PRO A 1 429 ? -9.926 -23.112 -28.947 1.00 95.31 429 PRO A N 1
ATOM 3224 C CA . PRO A 1 429 ? -10.368 -23.551 -27.623 1.00 95.31 429 PRO A CA 1
ATOM 3225 C C . PRO A 1 429 ? -9.274 -24.083 -26.687 1.00 95.31 429 PRO A C 1
ATOM 3227 O O . PRO A 1 429 ? -9.295 -23.756 -25.505 1.00 95.31 429 PRO A O 1
ATOM 3230 N N . GLU A 1 430 ? -8.323 -24.888 -27.159 1.00 98.06 430 GLU A N 1
ATOM 3231 C CA . GLU A 1 430 ? -7.315 -25.513 -26.289 1.00 98.06 430 GLU A CA 1
ATOM 3232 C C . GLU A 1 430 ? -6.240 -24.518 -25.825 1.00 98.06 430 GLU A C 1
ATOM 3234 O O . GLU A 1 430 ? -5.849 -24.541 -24.655 1.00 98.06 430 GLU A O 1
ATOM 3239 N N . ALA A 1 431 ? -5.812 -23.585 -26.681 1.00 97.44 431 ALA A N 1
ATOM 3240 C CA . ALA A 1 431 ? -4.918 -22.502 -26.278 1.00 97.44 431 ALA A CA 1
ATOM 3241 C C . ALA A 1 431 ? -5.611 -21.543 -25.296 1.00 97.44 431 ALA A C 1
ATOM 3243 O O . ALA A 1 431 ? -5.003 -21.133 -24.306 1.00 97.44 431 ALA A O 1
ATOM 3244 N N . LEU A 1 432 ? -6.900 -21.244 -25.510 1.00 97.81 432 LEU A N 1
ATOM 3245 C CA . LEU A 1 432 ? -7.703 -20.444 -24.577 1.00 97.81 432 LEU A CA 1
ATOM 3246 C C . LEU A 1 432 ? -7.858 -21.134 -23.214 1.00 97.81 432 LEU A C 1
ATOM 3248 O O . LEU A 1 432 ? -7.717 -20.479 -22.185 1.00 97.81 432 LEU A O 1
ATOM 3252 N N . LYS A 1 433 ? -8.084 -22.454 -23.183 1.00 98.44 433 LYS A N 1
ATOM 3253 C CA . LYS A 1 433 ? -8.130 -23.244 -21.938 1.00 98.44 433 LYS A CA 1
ATOM 3254 C C . LYS A 1 433 ? -6.793 -23.205 -21.194 1.00 98.44 433 LYS A C 1
ATOM 3256 O O . LYS A 1 433 ? -6.772 -22.991 -19.983 1.00 98.44 433 LYS A O 1
ATOM 3261 N N . ALA A 1 434 ? -5.673 -23.366 -21.905 1.00 98.12 434 ALA A N 1
ATOM 3262 C CA . ALA A 1 434 ? -4.342 -23.268 -21.305 1.00 98.12 434 ALA A CA 1
ATOM 3263 C C . ALA A 1 434 ? -4.099 -21.866 -20.718 1.00 98.12 434 ALA A C 1
ATOM 3265 O O . ALA A 1 434 ? -3.683 -21.742 -19.565 1.00 98.12 434 ALA A O 1
ATOM 3266 N N . GLN A 1 435 ? -4.433 -20.812 -21.471 1.00 97.62 435 GLN A N 1
ATOM 3267 C CA . GLN A 1 435 ? -4.354 -19.429 -21.001 1.00 97.62 435 GLN A CA 1
ATOM 3268 C C . GLN A 1 435 ? -5.253 -19.191 -19.779 1.00 97.62 435 GLN A C 1
ATOM 3270 O O . GLN A 1 435 ? -4.807 -18.547 -18.836 1.00 97.62 435 GLN A O 1
ATOM 3275 N N . ALA A 1 436 ? -6.473 -19.738 -19.742 1.00 97.62 436 ALA A N 1
ATOM 3276 C CA . ALA A 1 436 ? -7.383 -19.599 -18.604 1.00 97.62 436 ALA A CA 1
ATOM 3277 C C . ALA A 1 436 ? -6.802 -20.203 -17.317 1.00 97.62 436 ALA A C 1
ATOM 3279 O O . ALA A 1 436 ? -6.800 -19.538 -16.285 1.00 97.62 436 ALA A O 1
ATOM 3280 N N . VAL A 1 437 ? -6.237 -21.415 -17.374 1.00 97.94 437 VAL A N 1
ATOM 3281 C CA . VAL A 1 437 ? -5.597 -22.058 -16.209 1.00 97.94 437 VAL A CA 1
ATOM 3282 C C . VAL A 1 437 ? -4.386 -21.260 -15.718 1.00 97.94 437 VAL A C 1
ATOM 3284 O O . VAL A 1 437 ? -4.232 -21.056 -14.510 1.00 97.94 437 VAL A O 1
ATOM 3287 N N . VAL A 1 438 ? -3.538 -20.777 -16.631 1.00 96.56 438 VAL A N 1
ATOM 3288 C CA . VAL A 1 438 ? -2.359 -19.962 -16.286 1.00 96.56 438 VAL A CA 1
ATOM 3289 C C . VAL A 1 438 ? -2.788 -18.633 -15.673 1.00 96.56 438 VAL A C 1
ATOM 3291 O O . VAL A 1 438 ? -2.345 -18.299 -14.577 1.00 96.56 438 VAL A O 1
ATOM 3294 N N . SER A 1 439 ? -3.711 -17.922 -16.323 1.00 95.81 439 SER A N 1
ATOM 3295 C CA . SER A 1 439 ? -4.245 -16.652 -15.836 1.00 95.81 439 SER A CA 1
ATOM 3296 C C . SER A 1 439 ? -4.945 -16.799 -14.485 1.00 95.81 439 SER A C 1
ATOM 3298 O O . SER A 1 439 ? -4.772 -15.933 -13.630 1.00 95.81 439 SER A O 1
ATOM 3300 N N . ARG A 1 440 ? -5.685 -17.896 -14.260 1.00 94.94 440 ARG A N 1
ATOM 3301 C CA . ARG A 1 440 ? -6.322 -18.205 -12.971 1.00 94.94 440 ARG A CA 1
ATOM 3302 C C . ARG A 1 440 ? -5.263 -18.376 -11.900 1.00 94.94 440 ARG A C 1
ATOM 3304 O O . ARG A 1 440 ? -5.294 -17.694 -10.886 1.00 94.94 440 ARG A O 1
ATOM 3311 N N . THR A 1 441 ? -4.295 -19.251 -12.153 1.00 94.25 441 THR A N 1
ATOM 3312 C CA . THR A 1 441 ? -3.214 -19.533 -11.204 1.00 94.25 441 THR A CA 1
ATOM 3313 C C . THR A 1 441 ? -2.457 -18.257 -10.843 1.00 94.25 441 THR A C 1
ATOM 3315 O O . THR A 1 441 ? -2.227 -18.009 -9.665 1.00 94.25 441 THR A O 1
ATOM 3318 N N . TYR A 1 442 ? -2.145 -17.414 -11.831 1.00 92.44 442 TYR A N 1
ATOM 3319 C CA . TYR A 1 442 ? -1.497 -16.124 -11.610 1.00 92.44 442 TYR A CA 1
ATOM 3320 C C . TYR A 1 442 ? -2.315 -15.208 -10.701 1.00 92.44 442 TYR A C 1
ATOM 3322 O O . TYR A 1 442 ? -1.784 -14.687 -9.721 1.00 92.44 442 TYR A O 1
ATOM 3330 N N . ALA A 1 443 ? -3.599 -15.016 -11.014 1.00 91.44 443 ALA A N 1
ATOM 3331 C CA . ALA A 1 443 ? -4.466 -14.121 -10.261 1.00 91.44 443 ALA A CA 1
ATOM 3332 C C . ALA A 1 443 ? -4.630 -14.593 -8.812 1.00 91.44 443 ALA A C 1
ATOM 3334 O O . ALA A 1 443 ? -4.590 -13.782 -7.894 1.00 91.44 443 ALA A O 1
ATOM 3335 N N . LEU A 1 444 ? -4.756 -15.909 -8.610 1.00 88.94 444 LEU A N 1
ATOM 3336 C CA . LEU A 1 444 ? -4.869 -16.542 -7.298 1.00 88.94 444 LEU A CA 1
ATOM 3337 C C . LEU A 1 444 ? -3.562 -16.473 -6.492 1.00 88.94 444 LEU A C 1
ATOM 3339 O O . LEU A 1 444 ? -3.597 -16.138 -5.313 1.00 88.94 444 LEU A O 1
ATOM 3343 N N . ALA A 1 445 ? -2.415 -16.759 -7.113 1.00 84.69 445 ALA A N 1
ATOM 3344 C CA . ALA A 1 445 ? -1.104 -16.692 -6.463 1.00 84.69 445 ALA A CA 1
ATOM 3345 C C . ALA A 1 445 ? -0.690 -15.244 -6.153 1.00 84.69 445 ALA A C 1
ATOM 3347 O O . ALA A 1 445 ? -0.001 -14.976 -5.174 1.00 84.69 445 ALA A O 1
ATOM 3348 N N . GLY A 1 446 ? -1.130 -14.295 -6.981 1.00 73.81 446 GLY A N 1
ATOM 3349 C CA . GLY A 1 446 ? -0.890 -12.864 -6.824 1.00 73.81 446 GLY A CA 1
ATOM 3350 C C . GLY A 1 446 ? -1.854 -12.153 -5.876 1.00 73.81 446 GLY A C 1
ATOM 3351 O O . GLY A 1 446 ? -1.789 -10.929 -5.808 1.00 73.81 446 GLY A O 1
ATOM 3352 N N . ARG A 1 447 ? -2.719 -12.876 -5.145 1.00 71.06 447 ARG A N 1
ATOM 3353 C CA . ARG A 1 447 ? -3.853 -12.330 -4.370 1.00 71.06 447 ARG A CA 1
ATOM 3354 C C . ARG A 1 447 ? -3.534 -11.292 -3.296 1.00 71.06 447 ARG A C 1
ATOM 3356 O O . ARG A 1 447 ? -4.475 -10.712 -2.783 1.00 71.06 447 ARG A O 1
ATOM 3363 N N . ASN A 1 448 ? -2.263 -11.021 -3.011 1.00 65.31 448 ASN A N 1
ATOM 3364 C CA . ASN A 1 448 ? -1.810 -9.991 -2.071 1.00 65.31 448 ASN A CA 1
ATOM 3365 C C . ASN A 1 448 ? -0.675 -9.119 -2.644 1.00 65.31 448 ASN A C 1
ATOM 3367 O O . ASN A 1 448 ? 0.010 -8.411 -1.910 1.00 65.31 448 ASN A O 1
ATOM 3371 N N . ARG A 1 449 ? -0.433 -9.141 -3.965 1.00 69.12 449 ARG A N 1
ATOM 3372 C CA . ARG A 1 449 ? 0.689 -8.392 -4.565 1.00 69.12 449 ARG A CA 1
ATOM 3373 C C . ARG A 1 449 ? 0.572 -6.885 -4.323 1.00 69.12 449 ARG A C 1
ATOM 3375 O O . ARG A 1 449 ? 1.584 -6.201 -4.175 1.00 69.12 449 ARG A O 1
ATOM 3382 N N . HIS A 1 450 ? -0.659 -6.390 -4.262 1.00 72.19 450 HIS A N 1
ATOM 3383 C CA . HIS A 1 450 ? -0.979 -4.992 -4.005 1.00 72.19 450 HIS A CA 1
ATOM 3384 C C . HIS A 1 450 ? -1.726 -4.795 -2.680 1.00 72.19 450 HIS A C 1
ATOM 3386 O O . HIS A 1 450 ? -2.409 -3.788 -2.505 1.00 72.19 450 HIS A O 1
ATOM 3392 N N . GLU A 1 451 ? -1.554 -5.712 -1.722 1.00 66.75 451 GLU A N 1
ATOM 3393 C CA . GLU A 1 451 ? -2.229 -5.673 -0.418 1.00 66.75 451 GLU A CA 1
ATOM 3394 C C . GLU A 1 451 ? -2.013 -4.332 0.301 1.00 66.75 451 GLU A C 1
ATOM 3396 O O . GLU A 1 451 ? -2.968 -3.720 0.772 1.00 66.75 451 GLU A O 1
ATOM 3401 N N . LYS A 1 452 ? -0.785 -3.791 0.247 1.00 53.28 452 LYS A N 1
ATOM 3402 C CA . LYS A 1 452 ? -0.434 -2.459 0.783 1.00 53.28 452 LYS A CA 1
ATOM 3403 C C . LYS A 1 452 ? -1.256 -1.306 0.194 1.00 53.28 452 LYS A C 1
ATOM 3405 O O . LYS A 1 452 ? -1.356 -0.256 0.814 1.00 53.28 452 LYS A O 1
ATOM 3410 N N . ALA A 1 453 ? -1.785 -1.479 -1.016 1.00 59.38 453 ALA A N 1
ATOM 3411 C CA . ALA A 1 453 ? -2.611 -0.504 -1.722 1.00 59.38 453 ALA A CA 1
ATOM 3412 C C . ALA A 1 453 ? -4.108 -0.882 -1.719 1.00 59.38 453 ALA A C 1
ATOM 3414 O O . ALA A 1 453 ? -4.920 -0.191 -2.338 1.00 59.38 453 ALA A O 1
ATOM 3415 N N . GLY A 1 454 ? -4.483 -1.961 -1.022 1.00 70.62 454 GLY A N 1
ATOM 3416 C CA . GLY A 1 454 ? -5.867 -2.360 -0.775 1.00 70.62 454 GLY A CA 1
ATOM 3417 C C . GLY A 1 454 ? -6.549 -3.149 -1.897 1.00 70.62 454 GLY A C 1
ATOM 3418 O O . GLY A 1 454 ? -7.781 -3.223 -1.890 1.00 70.62 454 GLY A O 1
ATOM 3419 N N . TYR A 1 455 ? -5.797 -3.722 -2.847 1.00 81.69 455 TYR A N 1
ATOM 3420 C CA . TYR A 1 455 ? -6.316 -4.528 -3.967 1.00 81.69 455 TYR A CA 1
ATOM 3421 C C . TYR A 1 455 ? -5.409 -5.721 -4.318 1.00 81.69 455 TYR A C 1
ATOM 3423 O O . TYR A 1 455 ? -4.292 -5.823 -3.819 1.00 81.69 455 TYR A O 1
ATOM 3431 N N . ASP A 1 456 ? -5.883 -6.625 -5.181 1.00 85.88 456 ASP A N 1
ATOM 3432 C CA . ASP A 1 456 ? -5.190 -7.889 -5.485 1.00 85.88 456 ASP A CA 1
ATOM 3433 C C . ASP A 1 456 ? -4.337 -7.782 -6.747 1.00 85.88 456 ASP A C 1
ATOM 3435 O O . ASP A 1 456 ? -3.147 -8.094 -6.751 1.00 85.88 456 ASP A O 1
ATOM 3439 N N . VAL A 1 457 ? -4.959 -7.303 -7.824 1.00 89.06 457 VAL A N 1
ATOM 3440 C CA . VAL A 1 457 ? -4.371 -7.145 -9.160 1.00 89.06 457 VAL A CA 1
ATOM 3441 C C . VAL A 1 457 ? -4.857 -5.840 -9.791 1.00 89.06 457 VAL A C 1
ATOM 3443 O O . VAL A 1 457 ? -5.876 -5.291 -9.375 1.00 89.06 457 VAL A O 1
ATOM 3446 N N . CYS A 1 458 ? -4.146 -5.329 -10.793 1.00 89.12 458 CYS A N 1
ATOM 3447 C CA . CYS A 1 458 ? -4.575 -4.160 -11.567 1.00 89.12 458 CYS A CA 1
ATOM 3448 C C . CYS A 1 458 ? -4.850 -4.495 -13.036 1.00 89.12 458 CYS A C 1
ATOM 3450 O O . CYS A 1 458 ? -4.514 -5.581 -13.506 1.00 89.12 458 CYS A O 1
ATOM 3452 N N . ASP A 1 459 ? -5.451 -3.549 -13.757 1.00 88.75 459 ASP A N 1
ATOM 3453 C CA . ASP A 1 459 ? -5.796 -3.661 -15.179 1.00 88.75 459 ASP A CA 1
ATOM 3454 C C . ASP A 1 459 ? -4.638 -3.370 -16.150 1.00 88.75 459 ASP A C 1
ATOM 3456 O O . ASP A 1 459 ? -4.815 -3.383 -17.374 1.00 88.75 459 ASP A O 1
ATOM 3460 N N . LEU A 1 460 ? -3.445 -3.100 -15.617 1.00 84.56 460 LEU A N 1
ATOM 3461 C CA . LEU A 1 460 ? -2.236 -2.863 -16.396 1.00 84.56 460 LEU A CA 1
ATOM 3462 C C . LEU A 1 460 ? -1.514 -4.176 -16.721 1.00 84.56 460 LEU A C 1
ATOM 3464 O O . LEU A 1 460 ? -1.575 -5.154 -15.981 1.00 84.56 460 LEU A O 1
ATOM 3468 N N . THR A 1 461 ? -0.706 -4.154 -17.782 1.00 76.12 461 THR A N 1
ATOM 3469 C CA . THR A 1 461 ? 0.098 -5.302 -18.249 1.00 76.12 461 THR A CA 1
ATOM 3470 C C . THR A 1 461 ? 1.146 -5.793 -17.245 1.00 76.12 461 THR A C 1
ATOM 3472 O O . THR A 1 461 ? 1.735 -6.845 -17.451 1.00 76.12 461 THR A O 1
ATOM 3475 N N . HIS A 1 462 ? 1.416 -5.031 -16.180 1.00 73.56 462 HIS A N 1
ATOM 3476 C CA . HIS A 1 462 ? 2.232 -5.491 -15.052 1.00 73.56 462 HIS A CA 1
ATOM 3477 C C . HIS A 1 462 ? 1.541 -6.621 -14.264 1.00 73.56 462 HIS A C 1
ATOM 3479 O O . HIS A 1 462 ? 2.219 -7.499 -13.735 1.00 73.56 462 HIS A O 1
ATOM 3485 N N . CYS A 1 463 ? 0.206 -6.605 -14.200 1.00 83.50 463 CYS A N 1
ATOM 3486 C CA . CYS A 1 463 ? -0.599 -7.687 -13.648 1.00 83.50 463 CYS A CA 1
ATOM 3487 C C . CYS A 1 463 ? -1.139 -8.554 -14.785 1.00 83.50 463 CYS A C 1
ATOM 3489 O O . CYS A 1 463 ? -0.483 -9.509 -15.188 1.00 83.50 463 CYS A O 1
ATOM 3491 N N . GLN A 1 464 ? -2.324 -8.225 -15.297 1.00 87.31 464 GLN A N 1
ATOM 3492 C CA . GLN A 1 464 ? -2.927 -8.845 -16.475 1.00 87.31 464 GLN A CA 1
ATOM 3493 C C . GLN A 1 464 ? -3.816 -7.793 -17.132 1.00 87.31 464 GLN A C 1
ATOM 3495 O O . GLN A 1 464 ? -4.480 -7.018 -16.438 1.00 87.31 464 GLN A O 1
ATOM 3500 N N . LEU A 1 465 ? -3.840 -7.745 -18.461 1.00 87.69 465 LEU A N 1
ATOM 3501 C CA . LEU A 1 465 ? -4.685 -6.797 -19.169 1.00 87.69 465 LEU A CA 1
ATOM 3502 C C . LEU A 1 465 ? -6.158 -7.155 -18.931 1.00 87.69 465 LEU A C 1
ATOM 3504 O O . LEU A 1 465 ? -6.662 -8.132 -19.474 1.00 87.69 465 LEU A O 1
ATOM 3508 N N . TYR A 1 466 ? -6.850 -6.353 -18.123 1.00 92.88 466 TYR A N 1
ATOM 3509 C CA . TYR A 1 466 ? -8.261 -6.549 -17.798 1.00 92.88 466 TYR A CA 1
ATOM 3510 C C . TYR A 1 466 ? -9.071 -5.326 -18.208 1.00 92.88 466 TYR A C 1
ATOM 3512 O O . TYR A 1 466 ? -9.011 -4.283 -17.565 1.00 92.88 466 TYR A O 1
ATOM 3520 N N . ARG A 1 467 ? -9.851 -5.425 -19.286 1.00 89.62 467 ARG A N 1
ATOM 3521 C CA . ARG A 1 467 ? -10.670 -4.287 -19.741 1.00 89.62 467 ARG A CA 1
ATOM 3522 C C . ARG A 1 467 ? -12.109 -4.320 -19.234 1.00 89.62 467 ARG A C 1
ATOM 3524 O O . ARG A 1 467 ? -12.769 -3.284 -19.284 1.00 89.62 467 ARG A O 1
ATOM 3531 N N . GLY A 1 468 ? -12.555 -5.443 -18.674 1.00 90.44 468 GLY A N 1
ATOM 3532 C CA . GLY A 1 468 ? -13.953 -5.699 -18.334 1.00 90.44 468 GLY A CA 1
ATOM 3533 C C . GLY A 1 468 ? -14.674 -6.448 -19.458 1.00 90.44 468 GLY A C 1
ATOM 3534 O O . GLY A 1 468 ? -14.069 -7.246 -20.172 1.00 90.44 468 GLY A O 1
ATOM 3535 N N . ARG A 1 469 ? -15.973 -6.184 -19.631 1.00 90.44 469 ARG A N 1
ATOM 3536 C CA . ARG A 1 469 ? -16.874 -6.953 -20.512 1.00 90.44 469 ARG A CA 1
ATOM 3537 C C . ARG A 1 469 ? -16.669 -6.758 -22.019 1.00 90.44 469 ARG A C 1
ATOM 3539 O O . ARG A 1 469 ? -17.328 -7.416 -22.810 1.00 90.44 469 ARG A O 1
ATOM 3546 N N . GLN A 1 470 ? -15.837 -5.814 -22.439 1.00 87.81 470 GLN A N 1
ATOM 3547 C CA . GLN A 1 470 ? -15.656 -5.450 -23.854 1.00 87.81 470 GLN A CA 1
ATOM 3548 C C . GLN A 1 470 ? -14.896 -6.519 -24.622 1.00 87.81 470 GLN A C 1
ATOM 3550 O O . GLN A 1 470 ? -15.115 -6.662 -25.818 1.00 87.81 470 GLN A O 1
ATOM 3555 N N . ASP A 1 471 ? -14.019 -7.239 -23.927 1.00 87.00 471 ASP A N 1
ATOM 3556 C CA . ASP A 1 471 ? -13.171 -8.258 -24.534 1.00 87.00 471 ASP A CA 1
ATOM 3557 C C . ASP A 1 471 ? -13.707 -9.680 -24.253 1.00 87.00 471 ASP A C 1
ATOM 3559 O O . ASP A 1 471 ? -13.095 -10.662 -24.675 1.00 87.00 471 ASP A O 1
ATOM 3563 N N . GLU A 1 472 ? -14.867 -9.803 -23.587 1.00 90.25 472 GLU A N 1
ATOM 3564 C CA . GLU A 1 472 ? -15.562 -11.081 -23.389 1.00 90.25 472 GLU A CA 1
ATOM 3565 C C . GLU A 1 472 ? -16.045 -11.644 -24.727 1.00 90.25 472 GLU A C 1
ATOM 3567 O O . GLU A 1 472 ? -16.682 -10.956 -25.528 1.00 90.25 472 GLU A O 1
ATOM 3572 N N . ARG A 1 473 ? -15.763 -12.927 -24.961 1.00 92.25 473 ARG A N 1
ATOM 3573 C CA . ARG A 1 473 ? -16.113 -13.634 -26.196 1.00 92.25 473 ARG A CA 1
ATOM 3574 C C . ARG A 1 473 ? -16.655 -15.016 -25.866 1.00 92.25 473 ARG A C 1
ATOM 3576 O O . ARG A 1 473 ? -16.182 -15.668 -24.938 1.00 92.25 473 ARG A O 1
ATOM 3583 N N . ALA A 1 474 ? -17.622 -15.492 -26.646 1.00 92.19 474 ALA A N 1
ATOM 3584 C CA . ALA A 1 474 ? -18.323 -16.744 -26.360 1.00 92.19 474 ALA A CA 1
ATOM 3585 C C . ALA A 1 474 ? -17.380 -17.963 -26.303 1.00 92.19 474 ALA A C 1
ATOM 3587 O O . ALA A 1 474 ? -17.578 -18.874 -25.501 1.00 92.19 474 ALA A O 1
ATOM 3588 N N . GLU A 1 475 ? -16.346 -17.996 -27.142 1.00 94.00 475 GLU A N 1
ATOM 3589 C CA . GLU A 1 475 ? -15.326 -19.044 -27.135 1.00 94.00 475 GLU A CA 1
ATOM 3590 C C . GLU A 1 475 ? -14.413 -18.991 -25.901 1.00 94.00 475 GLU A C 1
ATOM 3592 O O . GLU A 1 475 ? -14.006 -20.041 -25.401 1.00 94.00 475 GLU A O 1
ATOM 3597 N N . VAL A 1 476 ? -14.142 -17.791 -25.375 1.00 94.88 476 VAL A N 1
ATOM 3598 C CA . VAL A 1 476 ? -13.374 -17.593 -24.139 1.00 94.88 476 VAL A CA 1
ATOM 3599 C C . VAL A 1 476 ? -14.191 -18.059 -22.943 1.00 94.88 476 VAL A C 1
ATOM 3601 O O . VAL A 1 476 ? -13.689 -18.839 -22.140 1.00 94.88 476 VAL A O 1
ATOM 3604 N N . ASP A 1 477 ? -15.464 -17.673 -22.871 1.00 92.88 477 ASP A N 1
ATOM 3605 C CA . ASP A 1 477 ? -16.378 -18.091 -21.806 1.00 92.88 477 ASP A CA 1
ATOM 3606 C C . ASP A 1 477 ? -16.470 -19.621 -21.715 1.00 92.88 477 ASP A C 1
ATOM 3608 O O . ASP A 1 477 ? -16.365 -20.192 -20.629 1.00 92.88 477 ASP A O 1
ATOM 3612 N N . LYS A 1 478 ? -16.571 -20.304 -22.865 1.00 96.12 478 LYS A N 1
ATOM 3613 C CA . LYS A 1 478 ? -16.544 -21.774 -22.933 1.00 96.12 478 LYS A CA 1
ATOM 3614 C C . LYS A 1 478 ? -15.229 -22.360 -22.416 1.00 96.12 478 LYS A C 1
ATOM 3616 O O . LYS A 1 478 ? -15.251 -23.392 -21.752 1.00 96.12 478 LYS A O 1
ATOM 3621 N N . ALA A 1 479 ? -14.090 -21.742 -22.726 1.00 96.94 479 ALA A N 1
ATOM 3622 C CA . ALA A 1 479 ? -12.781 -22.210 -22.271 1.00 96.94 479 ALA A CA 1
ATOM 3623 C C . ALA A 1 479 ? -12.567 -21.993 -20.762 1.00 96.94 479 ALA A C 1
ATOM 3625 O O . ALA A 1 479 ? -12.027 -22.874 -20.086 1.00 96.94 479 ALA A O 1
ATOM 3626 N N . VAL A 1 480 ? -13.016 -20.851 -20.231 1.00 96.75 480 VAL A N 1
ATOM 3627 C CA . VAL A 1 480 ? -12.989 -20.544 -18.793 1.00 96.75 480 VAL A CA 1
ATOM 3628 C C . VAL A 1 480 ? -13.854 -21.547 -18.032 1.00 96.75 480 VAL A C 1
ATOM 3630 O O . VAL A 1 480 ? -13.349 -22.174 -17.103 1.00 96.75 480 VAL A O 1
ATOM 3633 N N . GLU A 1 481 ? -15.091 -21.788 -18.480 1.00 95.88 481 GLU A N 1
ATOM 3634 C CA . GLU A 1 481 ? -15.994 -22.749 -17.834 1.00 95.88 481 GLU A CA 1
ATOM 3635 C C . GLU A 1 481 ? -15.462 -24.187 -17.920 1.00 95.88 481 GLU A C 1
ATOM 3637 O O . GLU A 1 481 ? -15.417 -24.896 -16.919 1.00 95.88 481 GLU A O 1
ATOM 3642 N N . ALA A 1 482 ? -14.958 -24.610 -19.086 1.00 97.19 482 ALA A N 1
ATOM 3643 C CA . ALA A 1 482 ? -14.384 -25.947 -19.262 1.00 97.19 482 ALA A CA 1
ATOM 3644 C C . ALA A 1 482 ? -13.143 -26.207 -18.387 1.00 97.19 482 ALA A C 1
ATOM 3646 O O . ALA A 1 482 ? -12.748 -27.356 -18.207 1.00 97.19 482 ALA A O 1
ATOM 3647 N N . THR A 1 483 ? -12.511 -25.153 -17.861 1.00 97.50 483 THR A N 1
ATOM 3648 C CA . THR A 1 483 ? -11.339 -25.238 -16.977 1.00 97.50 483 THR A CA 1
ATOM 3649 C C . THR A 1 483 ? -11.609 -24.684 -15.584 1.00 97.50 483 THR A C 1
ATOM 3651 O O . THR A 1 483 ? -10.660 -24.408 -14.846 1.00 97.50 483 THR A O 1
ATOM 3654 N N . ARG A 1 484 ? -12.880 -24.500 -15.213 1.00 95.44 484 ARG A N 1
ATOM 3655 C CA . ARG A 1 484 ? -13.284 -23.903 -13.941 1.00 95.44 484 ARG A CA 1
ATOM 3656 C C . ARG A 1 484 ? -12.593 -24.579 -12.761 1.00 95.44 484 ARG A C 1
ATOM 3658 O O . ARG A 1 484 ? -12.516 -25.806 -12.686 1.00 95.44 484 ARG A O 1
ATOM 3665 N N . GLY A 1 485 ? -12.042 -23.767 -11.860 1.00 91.00 485 GLY A N 1
ATOM 3666 C CA . GLY A 1 485 ? -11.319 -24.257 -10.684 1.00 91.00 485 GLY A CA 1
ATOM 3667 C C . GLY A 1 485 ? -9.996 -24.979 -10.975 1.00 91.00 485 GLY A C 1
ATOM 3668 O O . GLY A 1 485 ? -9.334 -25.401 -10.034 1.00 91.00 485 GLY A O 1
ATOM 3669 N N . LYS A 1 486 ? -9.558 -25.120 -12.234 1.00 96.62 486 LYS A N 1
ATOM 3670 C CA . LYS A 1 486 ? -8.270 -25.750 -12.555 1.00 96.62 486 LYS A CA 1
ATOM 3671 C C . LYS A 1 486 ? -7.136 -24.728 -12.520 1.00 96.62 486 LYS A C 1
ATOM 3673 O O . LYS A 1 486 ? -7.208 -23.674 -13.160 1.00 96.62 486 LYS A O 1
ATOM 3678 N N . VAL A 1 487 ? -6.086 -25.064 -11.776 1.00 95.75 487 VAL A N 1
ATOM 3679 C CA . VAL A 1 487 ? -4.876 -24.266 -11.533 1.00 95.75 487 VAL A CA 1
ATOM 3680 C C . VAL A 1 487 ? -3.624 -25.127 -11.700 1.00 95.75 487 VAL A C 1
ATOM 3682 O O . VAL A 1 487 ? -3.697 -26.357 -11.664 1.00 95.75 487 VAL A O 1
ATOM 3685 N N . LEU A 1 488 ? -2.463 -24.490 -11.850 1.00 94.25 488 LEU A N 1
ATOM 3686 C CA . LEU A 1 488 ? -1.164 -25.149 -11.741 1.00 94.25 488 LEU A CA 1
ATOM 3687 C C . LEU A 1 488 ? -0.739 -25.183 -10.270 1.00 94.25 488 LEU A C 1
ATOM 3689 O O . LEU A 1 488 ? -0.533 -24.138 -9.649 1.00 94.25 488 LEU A O 1
ATOM 3693 N N . ARG A 1 489 ? -0.597 -26.388 -9.717 1.00 91.25 489 ARG A N 1
ATOM 3694 C CA . ARG A 1 489 ? -0.177 -26.581 -8.325 1.00 91.25 489 ARG A CA 1
ATOM 3695 C C . ARG A 1 489 ? 1.301 -26.248 -8.144 1.00 91.25 489 ARG A C 1
ATOM 3697 O O . ARG A 1 489 ? 2.137 -26.556 -9.003 1.00 91.25 489 ARG A O 1
ATOM 3704 N N . GLY A 1 490 ? 1.610 -25.619 -7.019 1.00 84.31 490 GLY A N 1
ATOM 3705 C CA . GLY A 1 490 ? 2.983 -25.410 -6.583 1.00 84.31 490 GLY A CA 1
ATOM 3706 C C . GLY A 1 490 ? 3.608 -26.695 -6.030 1.00 84.31 490 GLY A C 1
ATOM 3707 O O . GLY A 1 490 ? 2.972 -27.753 -6.012 1.00 84.31 490 GLY A O 1
ATOM 3708 N N . ARG A 1 491 ? 4.885 -26.641 -5.639 1.00 79.75 491 ARG A N 1
ATOM 3709 C CA . ARG A 1 491 ? 5.630 -27.841 -5.207 1.00 79.75 491 ARG A CA 1
ATOM 3710 C C . ARG A 1 491 ? 5.363 -28.253 -3.761 1.00 79.75 491 ARG A C 1
ATOM 3712 O O . ARG A 1 491 ? 5.645 -29.394 -3.407 1.00 79.75 491 ARG A O 1
ATOM 3719 N N . ASN A 1 492 ? 4.900 -27.338 -2.912 1.00 77.31 492 ASN A N 1
ATOM 3720 C CA . ASN A 1 492 ? 4.779 -27.566 -1.473 1.00 77.31 492 ASN A CA 1
ATOM 3721 C C . ASN A 1 492 ? 3.625 -26.751 -0.861 1.00 77.31 492 ASN A C 1
ATOM 3723 O O . ASN A 1 492 ? 3.042 -25.893 -1.513 1.00 77.31 492 ASN A O 1
ATOM 3727 N N . ALA A 1 493 ? 3.298 -27.017 0.406 1.00 72.75 493 ALA A N 1
ATOM 3728 C CA . ALA A 1 493 ? 2.184 -26.364 1.097 1.00 72.75 493 ALA A CA 1
ATOM 3729 C C . ALA A 1 493 ? 2.399 -24.861 1.373 1.00 72.75 493 ALA A C 1
ATOM 3731 O O . ALA A 1 493 ? 1.421 -24.139 1.532 1.00 72.75 493 ALA A O 1
ATOM 3732 N N . ARG A 1 494 ? 3.653 -24.382 1.428 1.00 70.88 494 ARG A N 1
ATOM 3733 C CA . ARG A 1 494 ? 3.963 -22.952 1.632 1.00 70.88 494 ARG A CA 1
ATOM 3734 C C . ARG A 1 494 ? 3.770 -22.135 0.354 1.00 70.88 494 ARG A C 1
ATOM 3736 O O . ARG A 1 494 ? 3.444 -20.958 0.425 1.00 70.88 494 ARG A O 1
ATOM 3743 N N . GLU A 1 495 ? 3.945 -22.768 -0.801 1.00 73.25 495 GLU A N 1
ATOM 3744 C CA . GLU A 1 495 ? 3.725 -22.196 -2.129 1.00 73.25 495 GLU A CA 1
ATOM 3745 C C . GLU A 1 495 ? 2.714 -23.081 -2.875 1.00 73.25 495 GLU A C 1
ATOM 3747 O O . GLU A 1 495 ? 3.093 -23.873 -3.737 1.00 73.25 495 GLU A O 1
ATOM 3752 N N . PRO A 1 496 ? 1.417 -23.010 -2.524 1.00 82.88 496 PRO A N 1
ATOM 3753 C CA . PRO A 1 496 ? 0.411 -23.942 -3.035 1.00 82.88 496 PRO A CA 1
ATOM 3754 C C . PRO A 1 496 ? 0.127 -23.826 -4.540 1.00 82.88 496 PRO A C 1
ATOM 3756 O O . PRO A 1 496 ? -0.414 -24.753 -5.151 1.00 82.88 496 PRO A O 1
ATOM 3759 N N . LEU A 1 497 ? 0.460 -22.685 -5.145 1.00 88.81 497 LEU A N 1
ATOM 3760 C CA . LEU A 1 497 ? 0.193 -22.356 -6.543 1.00 88.81 497 LEU A CA 1
ATOM 3761 C C . LEU A 1 497 ? 1.496 -22.013 -7.258 1.00 88.81 497 LEU A C 1
ATOM 3763 O O . LEU A 1 497 ? 2.352 -21.331 -6.702 1.00 88.81 497 LEU A O 1
ATOM 3767 N N . ALA A 1 498 ? 1.629 -22.467 -8.502 1.00 87.06 498 ALA A N 1
ATOM 3768 C CA . ALA A 1 498 ? 2.831 -22.226 -9.288 1.00 87.06 498 ALA A CA 1
ATOM 3769 C C . ALA A 1 498 ? 2.931 -20.759 -9.767 1.00 87.06 498 ALA A C 1
ATOM 3771 O O . ALA A 1 498 ? 1.905 -20.129 -10.046 1.00 87.06 498 ALA A O 1
ATOM 3772 N N . PRO A 1 499 ? 4.152 -20.231 -9.986 1.00 83.12 499 PRO A N 1
ATOM 3773 C CA . PRO A 1 499 ? 4.406 -18.959 -10.655 1.00 83.12 499 PRO A CA 1
ATOM 3774 C C . PRO A 1 499 ? 4.025 -19.047 -12.141 1.00 83.12 499 PRO A C 1
ATOM 3776 O O . PRO A 1 499 ? 4.850 -19.287 -13.027 1.00 83.12 499 PRO A O 1
ATOM 3779 N N . ALA A 1 500 ? 2.735 -18.892 -12.416 1.00 90.06 500 ALA A N 1
ATOM 3780 C CA . ALA A 1 500 ? 2.142 -19.102 -13.727 1.00 90.06 500 ALA A CA 1
ATOM 3781 C C . ALA A 1 500 ? 2.175 -17.816 -14.566 1.00 90.06 500 ALA A C 1
ATOM 3783 O O . ALA A 1 500 ? 1.191 -17.091 -14.668 1.00 90.06 500 ALA A O 1
ATOM 3784 N N . TYR A 1 501 ? 3.324 -17.516 -15.165 1.00 92.56 501 TYR A N 1
ATOM 3785 C CA . TYR A 1 501 ? 3.467 -16.376 -16.074 1.00 92.56 501 TYR A CA 1
ATOM 3786 C C . TYR A 1 501 ? 3.148 -16.756 -17.527 1.00 92.56 501 TYR A C 1
ATOM 3788 O O . TYR A 1 501 ? 3.202 -17.928 -17.909 1.00 92.56 501 TYR A O 1
ATOM 3796 N N . PHE A 1 502 ? 2.850 -15.759 -18.355 1.00 93.81 502 PHE A N 1
ATOM 3797 C CA . PHE A 1 502 ? 2.661 -15.928 -19.793 1.00 93.81 502 PHE A CA 1
ATOM 3798 C C . PHE A 1 502 ? 3.099 -14.677 -20.542 1.00 93.81 502 PHE A C 1
ATOM 3800 O O . PHE A 1 502 ? 3.136 -13.584 -19.991 1.00 93.81 502 PHE A O 1
ATOM 3807 N N . HIS A 1 503 ? 3.416 -14.837 -21.817 1.00 93.06 503 HIS A N 1
ATOM 3808 C CA . HIS A 1 503 ? 3.848 -13.743 -22.675 1.00 93.06 503 HIS A CA 1
ATOM 3809 C C . HIS A 1 503 ? 3.474 -14.027 -24.131 1.00 93.06 503 HIS A C 1
ATOM 3811 O O . HIS A 1 503 ? 3.150 -15.157 -24.503 1.00 93.06 503 HIS A O 1
ATOM 3817 N N . SER A 1 504 ? 3.578 -13.001 -24.975 1.00 93.31 504 SER A N 1
ATOM 3818 C CA . SER A 1 504 ? 3.167 -13.097 -26.374 1.00 93.31 504 SER A CA 1
ATOM 3819 C C . SER A 1 504 ? 4.013 -14.093 -27.166 1.00 93.31 504 SER A C 1
ATOM 3821 O O . SER A 1 504 ? 3.524 -15.140 -27.593 1.00 93.31 504 SER A O 1
ATOM 3823 N N . SER A 1 505 ? 5.307 -13.818 -27.337 1.00 95.25 505 SER A N 1
ATOM 3824 C CA . SER A 1 505 ? 6.190 -14.651 -28.159 1.00 95.25 505 SER A CA 1
ATOM 3825 C C . SER A 1 505 ? 7.538 -14.854 -27.485 1.00 95.25 505 SER A C 1
ATOM 3827 O O . SER A 1 505 ? 8.206 -13.883 -27.127 1.00 95.25 505 SER A O 1
ATOM 3829 N N . CYS A 1 506 ? 7.958 -16.107 -27.316 1.00 94.38 506 CYS A N 1
ATOM 3830 C CA . CYS A 1 506 ? 9.204 -16.429 -26.623 1.00 94.38 506 CYS A CA 1
ATOM 3831 C C . CYS A 1 506 ? 10.442 -16.244 -27.516 1.00 94.38 506 CYS A C 1
ATOM 3833 O O . CYS A 1 506 ? 11.556 -16.152 -27.007 1.00 94.38 506 CYS A O 1
ATOM 3835 N N . GLY A 1 507 ? 10.276 -16.184 -28.841 1.00 93.75 507 GLY A N 1
ATOM 3836 C CA . GLY A 1 507 ? 11.401 -16.129 -29.777 1.00 93.75 507 GLY A CA 1
ATOM 3837 C C . GLY A 1 507 ? 12.219 -17.428 -29.844 1.00 93.75 507 GLY A C 1
ATOM 3838 O O . GLY A 1 507 ? 13.385 -17.381 -30.222 1.00 93.75 507 GLY A O 1
ATOM 3839 N N . GLY A 1 508 ? 11.634 -18.571 -29.471 1.00 93.12 508 GLY A N 1
ATOM 3840 C CA . GLY A 1 508 ? 12.221 -19.913 -29.582 1.00 93.12 508 GLY A CA 1
ATOM 3841 C C . GLY A 1 508 ? 12.615 -20.586 -28.265 1.00 93.12 508 GLY A C 1
ATOM 3842 O O . GLY A 1 508 ? 12.797 -21.800 -28.251 1.00 93.12 508 GLY A O 1
ATOM 3843 N N . ALA A 1 509 ? 12.707 -19.843 -27.161 1.00 94.19 509 ALA A N 1
ATOM 3844 C CA . ALA A 1 509 ? 12.929 -20.414 -25.835 1.00 94.19 509 ALA A CA 1
ATOM 3845 C C . ALA A 1 509 ? 12.366 -19.512 -24.729 1.00 94.19 509 ALA A C 1
ATOM 3847 O O . ALA A 1 509 ? 12.392 -18.274 -24.825 1.00 94.19 509 ALA A O 1
ATOM 3848 N N . THR A 1 510 ? 11.872 -20.136 -23.665 1.00 94.56 510 THR A N 1
ATOM 3849 C CA . THR A 1 510 ? 11.408 -19.440 -22.465 1.00 94.56 510 THR A CA 1
ATOM 3850 C C . THR A 1 510 ? 12.548 -19.229 -21.467 1.00 94.56 510 THR A C 1
ATOM 3852 O O . THR A 1 510 ? 13.616 -19.830 -21.562 1.00 94.56 510 THR A O 1
ATOM 3855 N N . SER A 1 511 ? 12.325 -18.322 -20.527 1.00 92.81 511 SER A N 1
ATOM 3856 C CA . SER A 1 511 ? 13.212 -17.983 -19.417 1.00 92.81 511 SER A CA 1
ATOM 3857 C C . SER A 1 511 ? 12.608 -18.472 -18.100 1.00 92.81 511 SER A C 1
ATOM 3859 O O . SER A 1 511 ? 11.402 -18.717 -18.020 1.00 92.81 511 SER A O 1
ATOM 3861 N N . THR A 1 512 ? 13.420 -18.581 -17.047 1.00 89.75 512 THR A N 1
ATOM 3862 C CA . THR A 1 512 ? 12.919 -18.957 -15.717 1.00 89.75 512 THR A CA 1
ATOM 3863 C C . THR A 1 512 ? 12.358 -17.738 -14.979 1.00 89.75 512 THR A C 1
ATOM 3865 O O . THR A 1 512 ? 12.818 -16.608 -15.147 1.00 89.75 512 THR A O 1
ATOM 3868 N N . ALA A 1 513 ? 11.361 -17.952 -14.120 1.00 85.75 513 ALA A N 1
ATOM 3869 C CA . ALA A 1 513 ? 10.831 -16.907 -13.246 1.00 85.75 513 ALA A CA 1
ATOM 3870 C C . ALA A 1 513 ? 11.880 -16.409 -12.242 1.00 85.75 513 ALA A C 1
ATOM 3872 O O . ALA A 1 513 ? 11.893 -15.228 -11.909 1.00 85.75 513 ALA A O 1
ATOM 3873 N N . ALA A 1 514 ? 12.786 -17.282 -11.795 1.00 83.94 514 ALA A N 1
ATOM 3874 C CA . ALA A 1 514 ? 13.874 -16.909 -10.898 1.00 83.94 514 ALA A CA 1
ATOM 3875 C C . ALA A 1 514 ? 14.835 -15.906 -11.557 1.00 83.94 514 ALA A C 1
ATOM 3877 O O . ALA A 1 514 ? 15.206 -14.914 -10.935 1.00 83.94 514 ALA A O 1
ATOM 3878 N N . SER A 1 515 ? 15.201 -16.109 -12.830 1.00 83.75 515 SER A N 1
ATOM 3879 C CA . SER A 1 515 ? 16.141 -15.210 -13.511 1.00 83.75 515 SER A CA 1
ATOM 3880 C C . SER A 1 515 ? 15.530 -13.857 -13.869 1.00 83.75 515 SER A C 1
ATOM 3882 O O . SER A 1 515 ? 16.245 -12.860 -13.863 1.00 83.75 515 SER A O 1
ATOM 3884 N N . VAL A 1 516 ? 14.236 -13.823 -14.205 1.00 82.00 516 VAL A N 1
ATOM 3885 C CA . VAL A 1 516 ? 13.565 -12.606 -14.692 1.00 82.00 516 VAL A CA 1
ATOM 3886 C C . VAL A 1 516 ? 12.869 -11.829 -13.573 1.00 82.00 516 VAL A C 1
ATOM 3888 O O . VAL A 1 516 ? 12.884 -10.605 -13.597 1.00 82.00 516 VAL A O 1
ATOM 3891 N N . PHE A 1 517 ? 12.274 -12.517 -12.598 1.00 80.25 517 PHE A N 1
ATOM 3892 C CA . PHE A 1 517 ? 11.451 -11.911 -11.543 1.00 80.25 517 PHE A CA 1
ATOM 3893 C C . PHE A 1 517 ? 11.975 -12.169 -10.124 1.00 80.25 517 PHE A C 1
ATOM 3895 O O . PHE A 1 517 ? 11.325 -11.768 -9.162 1.00 80.25 517 PHE A O 1
ATOM 3902 N N . GLY A 1 518 ? 13.110 -12.862 -9.964 1.00 74.62 518 GLY A N 1
ATOM 3903 C CA . GLY A 1 518 ? 13.654 -13.193 -8.643 1.00 74.62 518 GLY A CA 1
ATOM 3904 C C . GLY A 1 518 ? 12.769 -14.144 -7.831 1.00 74.62 518 GLY A C 1
ATOM 3905 O O . GLY A 1 518 ? 12.839 -14.139 -6.605 1.00 74.62 518 GLY A O 1
ATOM 3906 N N . ALA A 1 519 ? 11.909 -14.928 -8.491 1.00 69.56 519 ALA A N 1
ATOM 3907 C CA . ALA A 1 519 ? 11.022 -15.871 -7.817 1.00 69.56 519 ALA A CA 1
ATOM 3908 C C . ALA A 1 519 ? 11.818 -16.924 -7.020 1.00 69.56 519 ALA A C 1
ATOM 3910 O O . ALA A 1 519 ? 12.769 -17.507 -7.544 1.00 69.56 519 ALA A O 1
ATOM 3911 N N . SER A 1 520 ? 11.395 -17.181 -5.776 1.00 63.41 520 SER A N 1
ATOM 3912 C CA . SER A 1 520 ? 11.946 -18.218 -4.888 1.00 63.41 520 SER A CA 1
ATOM 3913 C C . SER A 1 520 ? 11.758 -19.622 -5.455 1.00 63.41 520 SER A C 1
ATOM 3915 O O . SER A 1 520 ? 12.625 -20.484 -5.304 1.00 63.41 520 SER A O 1
ATOM 3917 N N . GLU A 1 521 ? 10.630 -19.856 -6.128 1.00 65.81 521 GLU A N 1
ATOM 3918 C CA . GLU A 1 521 ? 10.291 -21.173 -6.641 1.00 65.81 521 GLU A CA 1
ATOM 3919 C C . GLU A 1 521 ? 10.945 -21.453 -8.004 1.00 65.81 521 GLU A C 1
ATOM 3921 O O . GLU A 1 521 ? 10.832 -20.692 -8.973 1.00 65.81 521 GLU A O 1
ATOM 3926 N N . ALA A 1 522 ? 11.592 -22.615 -8.106 1.00 65.19 522 ALA A N 1
ATOM 3927 C CA . ALA A 1 522 ? 12.216 -23.070 -9.339 1.00 65.19 522 ALA A CA 1
ATOM 3928 C C . ALA A 1 522 ? 11.172 -23.301 -10.451 1.00 65.19 522 ALA A C 1
ATOM 3930 O O . ALA A 1 522 ? 10.247 -24.112 -10.319 1.00 65.19 522 ALA A O 1
ATOM 3931 N N . SER A 1 523 ? 11.368 -22.627 -11.584 1.00 77.50 523 SER A N 1
ATOM 3932 C CA . SER A 1 523 ? 10.638 -22.841 -12.840 1.00 77.50 523 SER A CA 1
ATOM 3933 C C . SER A 1 523 ? 11.612 -23.214 -13.948 1.00 77.50 523 SER A C 1
ATOM 3935 O O . SER A 1 523 ? 12.743 -22.722 -13.978 1.00 77.50 523 SER A O 1
ATOM 3937 N N . SER A 1 524 ? 11.174 -24.092 -14.843 1.00 81.81 524 SER A N 1
ATOM 3938 C CA . SER A 1 524 ? 12.003 -24.567 -15.951 1.00 81.81 524 SER A CA 1
ATOM 3939 C C . SER A 1 524 ? 11.928 -23.620 -17.149 1.00 81.81 524 SER A C 1
ATOM 3941 O O . SER A 1 524 ? 10.848 -23.183 -17.544 1.00 81.81 524 SER A O 1
ATOM 3943 N N . ALA A 1 525 ? 13.079 -23.335 -17.760 1.00 88.06 525 ALA A N 1
ATOM 3944 C CA . ALA A 1 525 ? 13.128 -22.794 -19.114 1.00 88.06 525 ALA A CA 1
ATOM 3945 C C . ALA A 1 525 ? 12.876 -23.935 -20.107 1.00 88.06 525 ALA A C 1
ATOM 3947 O O . ALA A 1 525 ? 13.370 -25.046 -19.917 1.00 88.06 525 ALA A O 1
ATOM 3948 N N . VAL A 1 526 ? 12.106 -23.658 -21.153 1.00 91.44 526 VAL A N 1
ATOM 3949 C CA . VAL A 1 526 ? 11.651 -24.640 -22.137 1.00 91.44 526 VAL A CA 1
ATOM 3950 C C . VAL A 1 526 ? 12.040 -24.157 -23.525 1.00 91.44 526 VAL A C 1
ATOM 3952 O O . VAL A 1 526 ? 11.830 -22.995 -23.882 1.00 91.44 526 VAL A O 1
ATOM 3955 N N . GLU A 1 527 ? 12.599 -25.059 -24.324 1.00 92.06 527 GLU A N 1
ATOM 3956 C CA . GLU A 1 527 ? 12.738 -24.832 -25.757 1.00 92.06 527 GLU A CA 1
ATOM 3957 C C . GLU A 1 527 ? 11.362 -24.935 -26.417 1.00 92.06 527 GLU A C 1
ATOM 3959 O O . GLU A 1 527 ? 10.689 -25.961 -26.326 1.00 92.06 527 GLU A O 1
ATOM 3964 N N . ASP A 1 528 ? 10.949 -23.878 -27.109 1.00 91.94 528 ASP A N 1
ATOM 3965 C CA . ASP A 1 528 ? 9.622 -23.761 -27.716 1.00 91.94 528 ASP A CA 1
ATOM 3966 C C . ASP A 1 528 ? 9.564 -24.540 -29.039 1.00 91.94 528 ASP A C 1
ATOM 3968 O O . ASP A 1 528 ? 9.453 -23.957 -30.117 1.00 91.94 528 ASP A O 1
ATOM 3972 N N . ARG A 1 529 ? 9.723 -25.868 -28.972 1.00 93.31 529 ARG A N 1
ATOM 3973 C CA . ARG A 1 529 ? 9.746 -26.793 -30.118 1.00 93.31 529 ARG A CA 1
ATOM 3974 C C . ARG A 1 529 ? 9.207 -28.178 -29.762 1.00 93.31 529 ARG A C 1
ATOM 3976 O O . ARG A 1 529 ? 9.213 -28.590 -28.606 1.00 93.31 529 ARG A O 1
ATOM 3983 N N . VAL A 1 530 ? 8.782 -28.926 -30.782 1.00 89.38 530 VAL A N 1
ATOM 3984 C CA . VAL A 1 530 ? 8.424 -30.348 -30.665 1.00 89.38 530 VAL A CA 1
ATOM 3985 C C . VAL A 1 530 ? 9.327 -31.155 -31.592 1.00 89.38 530 VAL A C 1
ATOM 3987 O O . VAL A 1 530 ? 9.289 -30.969 -32.809 1.00 89.38 530 VAL A O 1
ATOM 3990 N N . GLY A 1 531 ? 10.135 -32.054 -31.024 1.00 87.31 531 GLY A N 1
ATOM 3991 C CA . GLY A 1 531 ? 11.096 -32.858 -31.783 1.00 87.31 531 GLY A CA 1
ATOM 3992 C C . GLY A 1 531 ? 12.073 -31.981 -32.572 1.00 87.31 531 GLY A C 1
ATOM 3993 O O . GLY A 1 531 ? 12.711 -31.090 -32.015 1.00 87.31 531 GLY A O 1
ATOM 3994 N N . THR A 1 532 ? 12.163 -32.215 -33.881 1.00 83.06 532 THR A N 1
ATOM 3995 C CA . THR A 1 532 ? 13.033 -31.470 -34.808 1.00 83.06 532 THR A CA 1
ATOM 3996 C C . THR A 1 532 ? 12.349 -30.263 -35.458 1.00 83.06 532 THR A C 1
ATOM 3998 O O . THR A 1 532 ? 12.901 -29.673 -36.387 1.00 83.06 532 THR A O 1
ATOM 4001 N N . SER A 1 533 ? 11.151 -29.869 -35.004 1.00 86.25 533 SER A N 1
ATOM 4002 C CA . SER A 1 533 ? 10.457 -28.721 -35.589 1.00 86.25 533 SER A CA 1
ATOM 4003 C C . SER A 1 533 ? 11.195 -27.406 -35.327 1.00 86.25 533 SER A C 1
ATOM 4005 O O . SER A 1 533 ? 11.862 -27.241 -34.305 1.00 86.25 533 SER A O 1
ATOM 4007 N N . GLY A 1 534 ? 10.981 -26.421 -36.203 1.00 89.25 534 GLY A N 1
ATOM 4008 C CA . GLY A 1 534 ? 11.316 -25.029 -35.894 1.00 89.25 534 GLY A CA 1
ATOM 4009 C C . GLY A 1 534 ? 10.535 -24.490 -34.679 1.00 89.25 534 GLY A C 1
ATOM 4010 O O . GLY A 1 534 ? 9.631 -25.178 -34.180 1.00 89.25 534 GLY A O 1
ATOM 4011 N N . PRO A 1 535 ? 10.860 -23.265 -34.215 1.00 93.00 535 PRO A N 1
ATOM 4012 C CA . PRO A 1 535 ? 10.180 -22.621 -33.092 1.00 93.00 535 PRO A CA 1
ATOM 4013 C C . PRO A 1 535 ? 8.657 -22.586 -33.261 1.00 93.00 535 PRO A C 1
ATOM 4015 O O . PRO A 1 535 ? 8.163 -22.169 -34.310 1.00 93.00 535 PRO A O 1
ATOM 4018 N N . LEU A 1 536 ? 7.904 -22.970 -32.231 1.00 95.69 536 LEU A N 1
ATOM 4019 C CA . LEU A 1 536 ? 6.437 -22.996 -32.264 1.00 95.69 536 LEU A CA 1
ATOM 4020 C C . LEU A 1 536 ? 5.866 -21.584 -32.458 1.00 95.69 536 LEU A C 1
ATOM 4022 O O . LEU A 1 536 ? 4.923 -21.387 -33.217 1.00 95.69 536 LEU A O 1
ATOM 4026 N N . CYS A 1 537 ? 6.493 -20.571 -31.857 1.00 94.31 537 CYS A N 1
ATOM 4027 C CA . CYS A 1 537 ? 6.117 -19.168 -32.029 1.00 94.31 537 CYS A CA 1
ATOM 4028 C C . CYS A 1 537 ? 6.585 -18.506 -33.343 1.00 94.31 537 CYS A C 1
ATOM 4030 O O . CYS A 1 537 ? 6.506 -17.279 -33.452 1.00 94.31 537 CYS A O 1
ATOM 4032 N N . ALA A 1 538 ? 7.076 -19.260 -34.337 1.00 94.25 538 ALA A N 1
ATOM 4033 C CA . ALA A 1 538 ? 7.604 -18.704 -35.592 1.00 94.25 538 ALA A CA 1
ATOM 4034 C C . ALA A 1 538 ? 6.580 -17.870 -36.384 1.00 94.25 538 ALA A C 1
ATOM 4036 O O . ALA A 1 538 ? 6.965 -16.920 -37.059 1.00 94.25 538 ALA A O 1
ATOM 4037 N N . ALA A 1 539 ? 5.284 -18.176 -36.260 1.00 92.25 539 ALA A N 1
ATOM 4038 C CA . ALA A 1 539 ? 4.206 -17.417 -36.900 1.00 92.25 539 ALA A CA 1
ATOM 4039 C C . ALA A 1 539 ? 3.958 -16.033 -36.263 1.00 92.25 539 ALA A C 1
ATOM 4041 O O . ALA A 1 539 ? 3.178 -15.241 -36.787 1.00 92.25 539 ALA A O 1
ATOM 4042 N N . SER A 1 540 ? 4.593 -15.727 -35.127 1.00 93.69 540 SER A N 1
ATOM 4043 C CA . SER A 1 540 ? 4.445 -14.426 -34.480 1.00 93.69 540 SER A CA 1
ATOM 4044 C C . SER A 1 540 ? 5.090 -13.317 -35.321 1.00 93.69 540 SER A C 1
ATOM 4046 O O . SER A 1 540 ? 6.280 -13.418 -35.629 1.00 93.69 540 SER A O 1
ATOM 4048 N N . PRO A 1 541 ? 4.403 -12.186 -35.580 1.00 92.00 541 PRO A N 1
ATOM 4049 C CA . PRO A 1 541 ? 5.019 -11.021 -36.223 1.00 92.00 541 PRO A CA 1
ATOM 4050 C C . PRO A 1 541 ? 6.109 -10.384 -35.348 1.00 92.00 541 PRO A C 1
ATOM 4052 O O . PRO A 1 541 ? 6.882 -9.545 -35.803 1.00 92.00 541 PRO A O 1
ATOM 4055 N N . HIS A 1 542 ? 6.184 -10.784 -34.077 1.00 91.12 542 HIS A N 1
ATOM 4056 C CA . HIS A 1 542 ? 7.217 -10.369 -33.140 1.00 91.12 542 HIS A CA 1
ATOM 4057 C C . HIS A 1 542 ? 8.288 -11.442 -32.928 1.00 91.12 542 HIS A C 1
ATOM 4059 O O . HIS A 1 542 ? 9.161 -11.257 -32.083 1.00 91.12 542 HIS A O 1
ATOM 4065 N N . HIS A 1 543 ? 8.247 -12.561 -33.667 1.00 92.81 543 HIS A N 1
ATOM 4066 C CA . HIS A 1 543 ? 9.256 -13.616 -33.562 1.00 92.81 543 HIS A CA 1
ATOM 4067 C C . HIS A 1 543 ? 10.664 -13.053 -33.784 1.00 92.81 543 HIS A C 1
ATOM 4069 O O . HIS A 1 543 ? 11.579 -13.396 -33.041 1.00 92.81 543 HIS A O 1
ATOM 4075 N N . ARG A 1 544 ? 10.811 -12.123 -34.734 1.00 94.31 544 ARG A N 1
ATOM 4076 C CA . ARG A 1 544 ? 12.007 -11.300 -34.940 1.00 94.31 544 ARG A CA 1
ATOM 4077 C C . ARG A 1 544 ? 11.607 -9.838 -35.074 1.00 94.31 544 ARG A C 1
ATOM 4079 O O . ARG A 1 544 ? 10.553 -9.527 -35.620 1.00 94.31 544 ARG A O 1
ATOM 4086 N N . TRP A 1 545 ? 12.449 -8.942 -34.587 1.00 94.75 545 TRP A N 1
ATOM 4087 C CA . TRP A 1 545 ? 12.254 -7.503 -34.712 1.00 94.75 545 TRP A CA 1
ATOM 4088 C C . TRP A 1 545 ? 13.599 -6.793 -34.780 1.00 94.75 545 TRP A C 1
ATOM 4090 O O . TRP A 1 545 ? 14.619 -7.310 -34.326 1.00 94.75 545 TRP A O 1
ATOM 4100 N N . HIS A 1 546 ? 13.587 -5.595 -35.350 1.00 94.81 546 HIS A N 1
ATOM 4101 C CA . HIS A 1 546 ? 14.717 -4.685 -35.314 1.00 94.81 546 HIS A CA 1
ATOM 4102 C C . HIS A 1 546 ? 14.219 -3.253 -35.130 1.00 94.81 546 HIS A C 1
ATOM 4104 O O . HIS A 1 546 ? 13.077 -2.948 -35.478 1.00 94.81 546 HIS A O 1
ATOM 4110 N N . PHE A 1 547 ? 15.073 -2.390 -34.592 1.00 93.56 547 PHE A N 1
ATOM 4111 C CA . PHE A 1 547 ? 14.879 -0.945 -34.633 1.00 93.56 547 PHE A CA 1
ATOM 4112 C C . PHE A 1 547 ? 16.237 -0.241 -34.636 1.00 93.56 547 PHE A C 1
ATOM 4114 O O . PHE A 1 547 ? 17.239 -0.800 -34.188 1.00 93.56 547 PHE A O 1
ATOM 4121 N N . GLU A 1 548 ? 16.269 0.982 -35.149 1.00 94.75 548 GLU A N 1
ATOM 4122 C CA . GLU A 1 548 ? 17.468 1.817 -35.167 1.00 94.75 548 GLU A CA 1
ATOM 4123 C C . GLU A 1 548 ? 17.258 3.064 -34.316 1.00 94.75 548 GLU A C 1
ATOM 4125 O O . GLU A 1 548 ? 16.165 3.627 -34.283 1.00 94.75 548 GLU A O 1
ATOM 4130 N N . VAL A 1 549 ? 18.316 3.496 -33.635 1.00 95.31 549 VAL A N 1
ATOM 4131 C CA . VAL A 1 549 ? 18.329 4.715 -32.822 1.00 95.31 549 VAL A CA 1
ATOM 4132 C C . VAL A 1 549 ? 19.693 5.391 -32.928 1.00 95.31 549 VAL A C 1
ATOM 4134 O O . VAL A 1 549 ? 20.717 4.716 -33.063 1.00 95.31 549 VAL A O 1
ATOM 4137 N N . SER A 1 550 ? 19.745 6.722 -32.883 1.00 95.44 550 SER A N 1
ATOM 4138 C CA . SER A 1 550 ? 21.035 7.418 -32.819 1.00 95.44 550 SER A CA 1
ATOM 4139 C C . SER A 1 550 ? 21.716 7.207 -31.461 1.00 95.44 550 SER A C 1
ATOM 4141 O O . SER A 1 550 ? 21.059 7.020 -30.433 1.00 95.44 550 SER A O 1
ATOM 4143 N N . ARG A 1 551 ? 23.053 7.294 -31.418 1.00 94.81 551 ARG A N 1
ATOM 4144 C CA . ARG A 1 551 ? 23.798 7.228 -30.144 1.00 94.81 551 ARG A CA 1
ATOM 4145 C C . ARG A 1 551 ? 23.325 8.289 -29.144 1.00 94.81 551 ARG A C 1
ATOM 4147 O O . ARG A 1 551 ? 23.159 7.985 -27.968 1.00 94.81 551 ARG A O 1
ATOM 4154 N N . ALA A 1 552 ? 23.054 9.504 -29.621 1.00 93.38 552 ALA A N 1
ATOM 4155 C CA . ALA A 1 552 ? 22.592 10.615 -28.792 1.00 93.38 552 ALA A CA 1
ATOM 4156 C C . ALA A 1 552 ? 21.199 10.365 -28.187 1.00 93.38 552 ALA A C 1
ATOM 4158 O O . ALA A 1 552 ? 20.969 10.651 -27.013 1.00 93.38 552 ALA A O 1
ATOM 4159 N N . GLU A 1 553 ? 20.263 9.805 -28.957 1.00 94.31 553 GLU A N 1
ATOM 4160 C CA . GLU A 1 553 ? 18.932 9.453 -28.449 1.00 94.31 553 GLU A CA 1
ATOM 4161 C C . GLU A 1 553 ? 18.975 8.300 -27.454 1.00 94.31 553 GLU A C 1
ATOM 4163 O O . GLU A 1 553 ? 18.291 8.371 -26.434 1.00 94.31 553 GLU A O 1
ATOM 4168 N N . LEU A 1 554 ? 19.798 7.277 -27.707 1.00 94.94 554 LEU A N 1
ATOM 4169 C CA . LEU A 1 554 ? 19.979 6.170 -26.770 1.00 94.94 554 LEU A CA 1
ATOM 4170 C C . LEU A 1 554 ? 20.601 6.658 -25.452 1.00 94.94 554 LEU A C 1
ATOM 4172 O O . LEU A 1 554 ? 20.086 6.348 -24.382 1.00 94.94 554 LEU A O 1
ATOM 4176 N N . ALA A 1 555 ? 21.651 7.478 -25.522 1.00 94.75 555 ALA A N 1
ATOM 4177 C CA . ALA A 1 555 ? 22.286 8.112 -24.365 1.00 94.75 555 ALA A CA 1
ATOM 4178 C C . ALA A 1 555 ? 21.282 8.936 -23.539 1.00 94.75 555 ALA A C 1
ATOM 4180 O O . ALA A 1 555 ? 21.163 8.765 -22.323 1.00 94.75 555 ALA A O 1
ATOM 4181 N N . ARG A 1 556 ? 20.468 9.757 -24.215 1.00 94.31 556 ARG A N 1
ATOM 4182 C CA . ARG A 1 556 ? 19.382 10.531 -23.597 1.00 94.31 556 ARG A CA 1
ATOM 4183 C C . ARG A 1 556 ? 18.314 9.643 -22.959 1.00 94.31 556 ARG A C 1
ATOM 4185 O O . ARG A 1 556 ? 17.875 9.947 -21.854 1.00 94.31 556 ARG A O 1
ATOM 4192 N N . ALA A 1 557 ? 17.908 8.558 -23.618 1.00 91.56 557 ALA A N 1
ATOM 4193 C CA . ALA A 1 557 ? 16.937 7.614 -23.067 1.00 91.56 557 ALA A CA 1
ATOM 4194 C C . ALA A 1 557 ? 17.449 6.940 -21.785 1.00 91.56 557 ALA A C 1
ATOM 4196 O O . ALA A 1 557 ? 16.681 6.686 -20.857 1.00 91.56 557 ALA A O 1
ATOM 4197 N N . LEU A 1 558 ? 18.755 6.676 -21.721 1.00 92.56 558 LEU A N 1
ATOM 4198 C CA . LEU A 1 558 ? 19.404 6.022 -20.589 1.00 92.56 558 LEU A CA 1
ATOM 4199 C C . LEU A 1 558 ? 19.806 6.988 -19.467 1.00 92.56 558 LEU A C 1
ATOM 4201 O O . LEU A 1 558 ? 19.978 6.537 -18.330 1.00 92.56 558 LEU A O 1
ATOM 4205 N N . GLY A 1 559 ? 19.931 8.285 -19.769 1.00 92.81 559 GLY A N 1
ATOM 4206 C CA . GLY A 1 559 ? 20.468 9.298 -18.860 1.00 92.81 559 GLY A CA 1
ATOM 4207 C C . GLY A 1 559 ? 21.972 9.135 -18.625 1.00 92.81 559 GLY A C 1
ATOM 4208 O O . GLY A 1 559 ? 22.431 9.321 -17.502 1.00 92.81 559 GLY A O 1
ATOM 4209 N N . ILE A 1 560 ? 22.714 8.711 -19.652 1.00 91.88 560 ILE A N 1
ATOM 4210 C CA . ILE A 1 560 ? 24.145 8.371 -19.585 1.00 91.88 560 ILE A CA 1
ATOM 4211 C C . ILE A 1 560 ? 24.867 9.082 -20.742 1.00 91.88 560 ILE A C 1
ATOM 4213 O O . ILE A 1 560 ? 24.319 9.089 -21.845 1.00 91.88 560 ILE A O 1
ATOM 4217 N N . PRO A 1 561 ? 26.059 9.678 -20.539 1.00 90.12 561 PRO A N 1
ATOM 4218 C CA . PRO A 1 561 ? 26.861 10.252 -21.624 1.00 90.12 561 PRO A CA 1
ATOM 4219 C C . PRO A 1 561 ? 27.185 9.222 -22.716 1.00 90.12 561 PRO A C 1
ATOM 4221 O O . PRO A 1 561 ? 27.373 8.047 -22.426 1.00 90.12 561 PRO A O 1
ATOM 4224 N N . ALA A 1 562 ? 27.267 9.647 -23.980 1.00 90.19 562 ALA A N 1
ATOM 4225 C CA . ALA A 1 562 ? 27.435 8.753 -25.134 1.00 90.19 562 ALA A CA 1
ATOM 4226 C C . ALA A 1 562 ? 28.888 8.255 -25.348 1.00 90.19 562 ALA A C 1
ATOM 4228 O O . ALA A 1 562 ? 29.370 8.207 -26.487 1.00 90.19 562 ALA A O 1
ATOM 4229 N N . GLU A 1 563 ? 29.587 7.891 -24.272 1.00 91.25 563 GLU A N 1
ATOM 4230 C CA . GLU A 1 563 ? 31.015 7.548 -24.252 1.00 91.25 563 GLU A CA 1
ATOM 4231 C C . GLU A 1 563 ? 31.252 6.028 -24.326 1.00 91.25 563 GLU A C 1
ATOM 4233 O O . GLU A 1 563 ? 30.678 5.256 -23.568 1.00 91.25 563 GLU A O 1
ATOM 4238 N N . GLY A 1 564 ? 32.107 5.566 -25.245 1.00 89.62 564 GLY A N 1
ATOM 4239 C CA . GLY A 1 564 ? 32.398 4.133 -25.424 1.00 89.62 564 GLY A CA 1
ATOM 4240 C C . GLY A 1 564 ? 31.351 3.361 -26.251 1.00 89.62 564 GLY A C 1
ATOM 4241 O O . GLY A 1 564 ? 30.565 3.977 -26.977 1.00 89.62 564 GLY A O 1
ATOM 4242 N N . PRO A 1 565 ? 31.350 2.014 -26.214 1.00 92.44 565 PRO A N 1
ATOM 4243 C CA . PRO A 1 565 ? 30.389 1.193 -26.954 1.00 92.44 565 PRO A CA 1
ATOM 4244 C C . PRO A 1 565 ? 28.958 1.417 -26.459 1.00 92.44 565 PRO A C 1
ATOM 4246 O O . PRO A 1 565 ? 28.701 1.434 -25.256 1.00 92.44 565 PRO A O 1
ATOM 4249 N N . ALA A 1 566 ? 28.011 1.567 -27.376 1.00 93.69 566 ALA A N 1
ATOM 4250 C CA . ALA A 1 566 ? 26.625 1.890 -27.071 1.00 93.69 566 ALA A CA 1
ATOM 4251 C C . ALA A 1 566 ? 25.881 0.738 -26.391 1.00 93.69 566 ALA A C 1
ATOM 4253 O O . ALA A 1 566 ? 25.004 0.993 -25.564 1.00 93.69 566 ALA A O 1
ATOM 4254 N N . PHE A 1 567 ? 26.209 -0.513 -26.725 1.00 95.81 567 PHE A N 1
ATOM 4255 C CA . PHE A 1 567 ? 25.534 -1.676 -26.157 1.00 95.81 567 PHE A CA 1
ATOM 4256 C C . PHE A 1 567 ? 26.362 -2.962 -26.249 1.00 95.81 567 PHE A C 1
ATOM 4258 O O . PHE A 1 567 ? 26.791 -3.372 -27.324 1.00 95.81 567 PHE A O 1
ATOM 4265 N N . GLU A 1 568 ? 26.487 -3.651 -25.121 1.00 95.81 568 GLU A N 1
ATOM 4266 C CA . GLU A 1 568 ? 27.087 -4.976 -24.986 1.00 95.81 568 GLU A CA 1
ATOM 4267 C C . GLU A 1 568 ? 26.250 -5.800 -23.998 1.00 95.81 568 GLU A C 1
ATOM 4269 O O . GLU A 1 568 ? 25.822 -5.291 -22.962 1.00 95.81 568 GLU A O 1
ATOM 4274 N N . VAL A 1 569 ? 26.008 -7.082 -24.286 1.00 96.75 569 VAL A N 1
ATOM 4275 C CA . VAL A 1 569 ? 25.353 -7.981 -23.322 1.00 96.75 569 VAL A CA 1
ATOM 4276 C C . VAL A 1 569 ? 26.421 -8.652 -22.473 1.00 96.75 569 VAL A C 1
ATOM 4278 O O . VAL A 1 569 ? 27.208 -9.434 -22.999 1.00 96.75 569 VAL A O 1
ATOM 4281 N N . LEU A 1 570 ? 26.402 -8.395 -21.166 1.00 96.00 570 LEU A N 1
ATOM 4282 C CA . LEU A 1 570 ? 27.361 -8.970 -20.220 1.00 96.00 570 LEU A CA 1
ATOM 4283 C C . LEU A 1 570 ? 26.946 -10.367 -19.772 1.00 96.00 570 LEU A C 1
ATOM 4285 O O . LEU A 1 570 ? 27.775 -11.263 -19.644 1.00 96.00 570 LEU A O 1
ATOM 4289 N N . ARG A 1 571 ? 25.643 -10.563 -19.543 1.00 95.25 571 ARG A N 1
ATOM 4290 C CA . ARG A 1 571 ? 25.112 -11.832 -19.048 1.00 95.25 571 ARG A CA 1
ATOM 4291 C C . ARG A 1 571 ? 23.742 -12.125 -19.625 1.00 95.25 571 ARG A C 1
ATOM 4293 O O . ARG A 1 571 ? 22.892 -11.237 -19.720 1.00 95.25 571 ARG A O 1
ATOM 4300 N N . LYS A 1 572 ? 23.520 -13.391 -19.974 1.00 94.75 572 LYS A N 1
ATOM 4301 C CA . LYS A 1 572 ? 22.244 -13.903 -20.478 1.00 94.75 572 LYS A CA 1
ATOM 4302 C C . LYS A 1 572 ? 21.654 -14.945 -19.536 1.00 94.75 572 LYS A C 1
ATOM 4304 O O . LYS A 1 572 ? 22.388 -15.585 -18.787 1.00 94.75 572 LYS A O 1
ATOM 4309 N N . ASP A 1 573 ? 20.340 -15.105 -19.588 1.00 92.19 573 ASP A N 1
ATOM 4310 C CA . ASP A 1 573 ? 19.652 -16.253 -19.001 1.00 92.19 573 ASP A CA 1
ATOM 4311 C C . ASP A 1 573 ? 19.663 -17.472 -19.943 1.00 92.19 573 ASP A C 1
ATOM 4313 O O . ASP A 1 573 ? 20.186 -17.421 -21.060 1.00 92.19 573 ASP A O 1
ATOM 4317 N N . SER A 1 574 ? 19.054 -18.571 -19.494 1.00 88.38 574 SER A N 1
ATOM 4318 C CA . SER A 1 574 ? 18.907 -19.808 -20.270 1.00 88.38 574 SER A CA 1
ATOM 4319 C C . SER A 1 574 ? 18.049 -19.656 -21.534 1.00 88.38 574 SER A C 1
ATOM 4321 O O . SER A 1 574 ? 18.238 -20.408 -22.484 1.00 88.38 574 SER A O 1
ATOM 4323 N N . GLY A 1 575 ? 17.150 -18.667 -21.589 1.00 88.25 575 GLY A N 1
ATOM 4324 C CA . GLY A 1 575 ? 16.379 -18.309 -22.788 1.00 88.25 575 GLY A CA 1
ATOM 4325 C C . GLY A 1 575 ? 17.148 -17.397 -23.759 1.00 88.25 575 GLY A C 1
ATOM 4326 O O . GLY A 1 575 ? 16.652 -17.038 -24.835 1.00 88.25 575 GLY A O 1
ATOM 4327 N N . GLY A 1 576 ? 18.370 -16.999 -23.393 1.00 90.94 576 GLY A N 1
ATOM 4328 C CA . GLY A 1 576 ? 19.231 -16.101 -24.148 1.00 90.94 576 GLY A CA 1
ATOM 4329 C C . GLY A 1 576 ? 18.788 -14.635 -24.113 1.00 90.94 576 GLY A C 1
ATOM 4330 O O . GLY A 1 576 ? 19.075 -13.911 -25.074 1.00 90.94 576 GLY A O 1
ATOM 4331 N N . ARG A 1 577 ? 18.080 -14.211 -23.058 1.00 94.50 577 ARG A N 1
ATOM 4332 C CA . ARG A 1 577 ? 17.724 -12.813 -22.764 1.00 94.50 577 ARG A CA 1
ATOM 4333 C C . ARG A 1 577 ? 18.790 -12.158 -21.897 1.00 94.50 577 ARG A C 1
ATOM 4335 O O . ARG A 1 577 ? 19.347 -12.801 -21.017 1.00 94.50 577 ARG A O 1
ATOM 4342 N N . ALA A 1 578 ? 19.069 -10.882 -22.139 1.00 94.94 578 ALA A N 1
ATOM 4343 C CA . ALA A 1 578 ? 20.040 -10.108 -21.382 1.00 94.94 578 ALA A CA 1
ATOM 4344 C C . ALA A 1 578 ? 19.547 -9.860 -19.948 1.00 94.94 578 ALA A C 1
ATOM 4346 O O . ALA A 1 578 ? 18.546 -9.178 -19.739 1.00 94.94 578 ALA A O 1
ATOM 4347 N N . LEU A 1 579 ? 20.276 -10.398 -18.970 1.00 92.31 579 LEU A N 1
ATOM 4348 C CA . LEU A 1 579 ? 20.095 -10.098 -17.547 1.00 92.31 579 LEU A CA 1
ATOM 4349 C C . LEU A 1 579 ? 20.894 -8.859 -17.144 1.00 92.31 579 LEU A C 1
ATOM 4351 O O . LEU A 1 579 ? 20.477 -8.104 -16.268 1.00 92.31 579 LEU A O 1
ATOM 4355 N N . GLU A 1 580 ? 22.025 -8.642 -17.809 1.00 95.44 580 GLU A N 1
ATOM 4356 C CA . GLU A 1 580 ? 22.917 -7.517 -17.573 1.00 95.44 580 GLU A CA 1
ATOM 4357 C C . GLU A 1 580 ? 23.516 -7.045 -18.896 1.00 95.44 580 GLU A C 1
ATOM 4359 O O . GLU A 1 580 ? 23.907 -7.853 -19.749 1.00 95.44 580 GLU A O 1
ATOM 4364 N N . VAL A 1 581 ? 23.562 -5.729 -19.067 1.00 96.25 581 VAL A N 1
ATOM 4365 C CA . VAL A 1 581 ? 24.076 -5.055 -20.256 1.00 96.25 581 VAL A CA 1
ATOM 4366 C C . VAL A 1 581 ? 25.052 -3.965 -19.841 1.00 96.25 581 VAL A C 1
ATOM 4368 O O . VAL A 1 581 ? 24.959 -3.419 -18.745 1.00 96.25 581 VAL A O 1
ATOM 4371 N N . ARG A 1 582 ? 25.969 -3.612 -20.734 1.00 96.25 582 ARG A N 1
ATOM 4372 C CA . ARG A 1 582 ? 26.807 -2.423 -20.62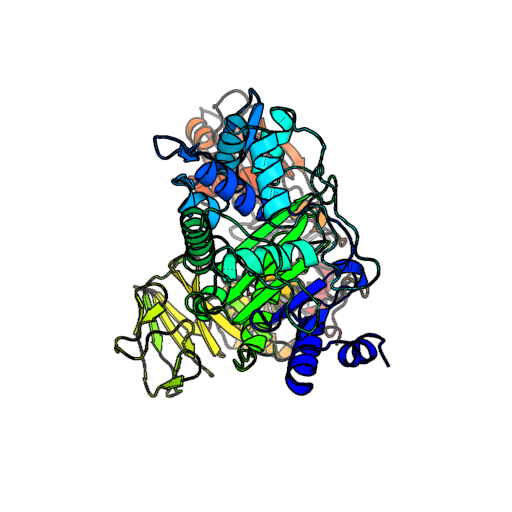2 1.00 96.25 582 ARG A CA 1
ATOM 4373 C C . ARG A 1 582 ? 26.431 -1.470 -21.740 1.00 96.25 582 ARG A C 1
ATOM 4375 O O . ARG A 1 582 ? 26.423 -1.854 -22.906 1.00 96.25 582 ARG A O 1
ATOM 4382 N N . THR A 1 583 ? 26.113 -0.235 -21.383 1.00 95.38 583 THR A N 1
ATOM 4383 C CA . THR A 1 583 ? 25.758 0.817 -22.338 1.00 95.38 583 THR A CA 1
ATOM 4384 C C . THR A 1 583 ? 26.589 2.043 -22.048 1.00 95.38 583 THR A C 1
ATOM 4386 O O . THR A 1 583 ? 26.524 2.566 -20.936 1.00 95.38 583 THR A O 1
ATOM 4389 N N . PHE A 1 584 ? 27.369 2.486 -23.028 1.00 95.12 584 PHE A N 1
ATOM 4390 C CA . PHE A 1 584 ? 28.293 3.607 -22.884 1.00 95.12 584 PHE A CA 1
ATOM 4391 C C . PHE A 1 584 ? 29.211 3.456 -21.655 1.00 95.12 584 PHE A C 1
ATOM 4393 O O . PHE A 1 584 ? 29.297 4.325 -20.794 1.00 95.12 584 PHE A O 1
ATOM 4400 N N . GLY A 1 585 ? 29.806 2.266 -21.502 1.00 92.56 585 GLY A N 1
ATOM 4401 C CA . GLY A 1 585 ? 30.685 1.927 -20.374 1.00 92.56 585 GLY A CA 1
ATOM 4402 C C . GLY A 1 585 ? 29.981 1.647 -19.037 1.00 92.56 585 GLY A C 1
ATOM 4403 O O . GLY A 1 585 ? 30.592 1.053 -18.151 1.00 92.56 585 GLY A O 1
ATOM 4404 N N . VAL A 1 586 ? 28.697 1.984 -18.890 1.00 93.62 586 VAL A N 1
ATOM 4405 C CA . VAL A 1 586 ? 27.953 1.825 -17.632 1.00 93.62 586 VAL A CA 1
ATOM 4406 C C . VAL A 1 586 ? 27.203 0.486 -17.600 1.00 93.62 586 VAL A C 1
ATOM 4408 O O . VAL A 1 586 ? 26.398 0.226 -18.502 1.00 93.62 586 VAL A O 1
ATOM 4411 N N . PRO A 1 587 ? 27.421 -0.370 -16.582 1.00 95.06 587 PRO A N 1
ATOM 4412 C CA . PRO A 1 587 ? 26.641 -1.589 -16.402 1.00 95.06 587 PRO A CA 1
ATOM 4413 C C . PRO A 1 587 ? 25.225 -1.271 -15.898 1.00 95.06 587 PRO A C 1
ATOM 4415 O O . PRO A 1 587 ? 25.029 -0.441 -15.010 1.00 95.06 587 PRO A O 1
ATOM 4418 N N . LEU A 1 588 ? 24.230 -1.956 -16.456 1.00 92.88 588 LEU A N 1
ATOM 4419 C CA . LEU A 1 588 ? 22.821 -1.884 -16.078 1.00 92.88 588 LEU A CA 1
ATOM 4420 C C . LEU A 1 588 ? 22.221 -3.292 -16.053 1.00 92.88 588 LEU A C 1
ATOM 4422 O O . LEU A 1 588 ? 22.580 -4.150 -16.862 1.00 92.88 588 LEU A O 1
ATOM 4426 N N . SER A 1 589 ? 21.225 -3.516 -15.192 1.00 92.94 589 SER A N 1
ATOM 4427 C CA . SER A 1 589 ? 20.365 -4.688 -15.361 1.00 92.94 589 SER A CA 1
ATOM 4428 C C . SER A 1 589 ? 19.589 -4.581 -16.678 1.00 92.94 589 SER A C 1
ATOM 4430 O O . SER A 1 589 ? 19.239 -3.483 -17.127 1.00 92.94 589 SER A O 1
ATOM 4432 N N . GLY A 1 590 ? 19.286 -5.724 -17.293 1.00 90.06 590 GLY A N 1
ATOM 4433 C CA . GLY A 1 590 ? 18.479 -5.775 -18.512 1.00 90.06 590 GLY A CA 1
ATOM 4434 C C . GLY A 1 590 ? 17.117 -5.102 -18.320 1.00 90.06 590 GLY A C 1
ATOM 4435 O O . GLY A 1 590 ? 16.679 -4.335 -19.172 1.00 90.06 590 GLY A O 1
ATOM 4436 N N . GLU A 1 591 ? 16.478 -5.299 -17.166 1.00 87.31 591 GLU A N 1
ATOM 4437 C CA . GLU A 1 591 ? 15.207 -4.651 -16.826 1.00 87.31 591 GLU A CA 1
ATOM 4438 C C . GLU A 1 591 ? 15.331 -3.122 -16.747 1.00 87.31 591 GLU A C 1
ATOM 4440 O O . GLU A 1 591 ? 14.519 -2.406 -17.333 1.00 87.31 591 GLU A O 1
ATOM 4445 N N . ALA A 1 592 ? 16.375 -2.601 -16.089 1.00 87.69 592 ALA A N 1
ATOM 4446 C CA . ALA A 1 592 ? 16.603 -1.160 -16.008 1.00 87.69 592 ALA A CA 1
ATOM 4447 C C . ALA A 1 592 ? 16.855 -0.553 -17.395 1.00 87.69 592 ALA A C 1
ATOM 4449 O O . ALA A 1 592 ? 16.345 0.528 -17.696 1.00 87.69 592 ALA A O 1
ATOM 4450 N N . PHE A 1 593 ? 17.602 -1.257 -18.249 1.00 93.00 593 PHE A N 1
ATOM 4451 C CA . PHE A 1 593 ? 17.787 -0.879 -19.646 1.00 93.00 593 PHE A CA 1
ATOM 4452 C C . PHE A 1 593 ? 16.447 -0.845 -20.400 1.00 93.00 593 PHE A C 1
ATOM 4454 O O . PHE A 1 593 ? 16.107 0.177 -20.998 1.00 93.00 593 PHE A O 1
ATOM 4461 N N . HIS A 1 594 ? 15.650 -1.916 -20.311 1.00 91.00 594 HIS A N 1
ATOM 4462 C CA . HIS A 1 594 ? 14.352 -2.023 -20.986 1.00 91.00 594 HIS A CA 1
ATOM 4463 C C . HIS A 1 594 ? 13.377 -0.926 -20.562 1.00 91.00 594 HIS A C 1
ATOM 4465 O O . HIS A 1 594 ? 12.791 -0.258 -21.415 1.00 91.00 594 HIS A O 1
ATOM 4471 N N . ALA A 1 595 ? 13.269 -0.674 -19.257 1.00 84.75 595 ALA A N 1
ATOM 4472 C CA . ALA A 1 595 ? 12.394 0.350 -18.703 1.00 84.75 595 ALA A CA 1
ATOM 4473 C C . ALA A 1 595 ? 12.801 1.770 -19.130 1.00 84.75 595 ALA A C 1
ATOM 4475 O O . ALA A 1 595 ? 11.939 2.584 -19.467 1.00 84.75 595 ALA A O 1
ATOM 4476 N N . ARG A 1 596 ? 14.105 2.087 -19.136 1.00 91.94 596 ARG A N 1
ATOM 4477 C CA . ARG A 1 596 ? 14.612 3.411 -19.545 1.00 91.94 596 ARG A CA 1
ATOM 4478 C C . ARG A 1 596 ? 14.385 3.665 -21.033 1.00 91.94 596 ARG A C 1
ATOM 4480 O O . ARG A 1 596 ? 13.814 4.693 -21.397 1.00 91.94 596 ARG A O 1
ATOM 4487 N N . VAL A 1 597 ? 14.744 2.696 -21.876 1.00 91.38 597 VAL A N 1
ATOM 4488 C CA . VAL A 1 597 ? 14.510 2.759 -23.325 1.00 91.38 597 VAL A CA 1
ATOM 4489 C C . VAL A 1 597 ? 13.016 2.860 -23.623 1.00 91.38 597 VAL A C 1
ATOM 4491 O O . VAL A 1 597 ? 12.595 3.763 -24.340 1.00 91.38 597 VAL A O 1
ATOM 4494 N N . GLY A 1 598 ? 12.193 1.999 -23.022 1.00 87.12 598 GLY A N 1
ATOM 4495 C CA . GLY A 1 598 ? 10.748 1.976 -23.243 1.00 87.12 598 GLY A CA 1
ATOM 4496 C C . GLY A 1 598 ? 10.029 3.248 -22.788 1.00 87.12 598 GLY A C 1
ATOM 4497 O O . GLY A 1 598 ? 9.064 3.661 -23.429 1.00 87.12 598 GLY A O 1
ATOM 4498 N N . ARG A 1 599 ? 10.510 3.914 -21.729 1.00 86.81 599 ARG A N 1
ATOM 4499 C CA . ARG A 1 599 ? 9.945 5.183 -21.240 1.00 86.81 599 ARG A CA 1
ATOM 4500 C C . ARG A 1 599 ? 10.138 6.337 -22.223 1.00 86.81 599 ARG A C 1
ATOM 4502 O O . ARG A 1 599 ? 9.244 7.169 -22.335 1.00 86.81 599 ARG A O 1
ATOM 4509 N N . VAL A 1 600 ? 11.291 6.404 -22.888 1.00 87.94 600 VAL A N 1
ATOM 4510 C CA . VAL A 1 600 ? 11.651 7.539 -23.758 1.00 87.94 600 VAL A CA 1
ATOM 4511 C C . VAL A 1 600 ? 11.362 7.246 -25.229 1.00 87.94 600 VAL A C 1
ATOM 4513 O O . VAL A 1 600 ? 10.846 8.109 -25.927 1.00 87.94 600 VAL A O 1
ATOM 4516 N N . LEU A 1 601 ? 11.652 6.029 -25.695 1.00 89.50 601 LEU A N 1
ATOM 4517 C CA . LEU A 1 601 ? 11.503 5.621 -27.098 1.00 89.50 601 LEU A CA 1
ATOM 4518 C C . LEU A 1 601 ? 10.236 4.789 -27.356 1.00 89.50 601 LEU A C 1
ATOM 4520 O O . LEU A 1 601 ? 9.913 4.482 -28.499 1.00 89.50 601 LEU A O 1
ATOM 4524 N N . GLY A 1 602 ? 9.499 4.424 -26.305 1.00 85.38 602 GLY A N 1
ATOM 4525 C CA . GLY A 1 602 ? 8.271 3.637 -26.386 1.00 85.38 602 GLY A CA 1
ATOM 4526 C C . GLY A 1 602 ? 8.513 2.128 -26.314 1.00 85.38 602 GLY A C 1
ATOM 4527 O O . GLY A 1 602 ? 9.371 1.574 -26.998 1.00 85.38 602 GLY A O 1
ATOM 4528 N N . TYR A 1 603 ? 7.692 1.426 -25.532 1.00 81.31 603 TYR A N 1
ATOM 4529 C CA . TYR A 1 603 ? 7.806 -0.023 -25.284 1.00 81.31 603 TYR A CA 1
ATOM 4530 C C . TYR A 1 603 ? 7.592 -0.926 -26.515 1.00 81.31 603 TYR A C 1
ATOM 4532 O O . TYR A 1 603 ? 7.803 -2.132 -26.434 1.00 81.31 603 TYR A O 1
ATOM 4540 N N . GLN A 1 604 ? 7.187 -0.365 -27.658 1.00 82.25 604 GLN A N 1
ATOM 4541 C CA . GLN A 1 604 ? 7.055 -1.104 -28.920 1.00 82.25 604 GLN A CA 1
ATOM 4542 C C . GLN A 1 604 ? 8.370 -1.204 -29.709 1.00 82.25 604 GLN A C 1
ATOM 4544 O O . GLN A 1 604 ? 8.454 -2.010 -30.637 1.00 82.25 604 GLN A O 1
ATOM 4549 N N . THR A 1 605 ? 9.388 -0.414 -29.346 1.00 88.12 605 THR A N 1
ATOM 4550 C CA . THR A 1 605 ? 10.710 -0.431 -29.994 1.00 88.12 605 THR A CA 1
ATOM 4551 C C . THR A 1 605 ? 11.520 -1.640 -29.529 1.00 88.12 605 THR A C 1
ATOM 4553 O O . THR A 1 605 ? 11.810 -2.546 -30.310 1.00 88.12 605 THR A O 1
ATOM 4556 N N . LEU A 1 606 ? 11.795 -1.709 -28.227 1.00 90.38 606 LEU A N 1
ATOM 4557 C CA . LEU A 1 606 ? 12.487 -2.813 -27.577 1.00 90.38 606 LEU A CA 1
ATOM 4558 C C . LEU A 1 606 ? 11.464 -3.827 -27.042 1.00 90.38 606 LEU A C 1
ATOM 4560 O O . LEU A 1 606 ? 11.010 -3.750 -25.901 1.00 90.38 606 LEU A O 1
ATOM 4564 N N . LYS A 1 607 ? 11.078 -4.785 -27.888 1.00 92.25 607 LYS A N 1
ATOM 4565 C CA . LYS A 1 607 ? 9.982 -5.732 -27.603 1.00 92.25 607 LYS A CA 1
ATOM 4566 C C . LYS A 1 607 ? 10.351 -6.830 -26.595 1.00 92.25 607 LYS A C 1
ATOM 4568 O O . LYS A 1 607 ? 9.463 -7.419 -25.976 1.00 92.25 607 LYS A O 1
ATOM 4573 N N . SER A 1 608 ? 11.638 -7.132 -26.432 1.00 93.50 608 SER A N 1
ATOM 4574 C CA . SER A 1 608 ? 12.136 -8.130 -25.479 1.00 93.50 608 SER A CA 1
ATOM 4575 C C . SER A 1 608 ? 13.604 -7.877 -25.115 1.00 93.50 608 SER A C 1
ATOM 4577 O O . SER A 1 608 ? 14.296 -7.094 -25.765 1.00 93.50 608 SER A O 1
ATOM 4579 N N . LEU A 1 609 ? 14.091 -8.595 -24.099 1.00 94.06 609 LEU A N 1
ATOM 4580 C CA . LEU A 1 609 ? 15.510 -8.633 -23.729 1.00 94.06 609 LEU A CA 1
ATOM 4581 C C . LEU A 1 609 ? 16.305 -9.729 -24.449 1.00 94.06 609 LEU A C 1
ATOM 4583 O O . LEU A 1 609 ? 17.503 -9.864 -24.221 1.00 94.06 609 LEU A O 1
ATOM 4587 N N . ALA A 1 610 ? 15.688 -10.494 -25.354 1.00 94.19 610 ALA A N 1
ATOM 4588 C CA . ALA A 1 610 ? 16.425 -11.365 -26.268 1.00 94.19 610 ALA A CA 1
ATOM 4589 C C . ALA A 1 610 ? 16.963 -10.512 -27.422 1.00 94.19 610 ALA A C 1
ATOM 4591 O O . ALA A 1 610 ? 16.430 -10.549 -28.531 1.00 94.19 610 ALA A O 1
ATOM 4592 N N . VAL A 1 611 ? 17.982 -9.706 -27.120 1.00 95.38 611 VAL A N 1
ATOM 4593 C CA . VAL A 1 611 ? 18.450 -8.605 -27.962 1.00 95.38 611 VAL A CA 1
ATOM 4594 C C . VAL A 1 611 ? 19.965 -8.635 -28.166 1.00 95.38 611 VAL A C 1
ATOM 4596 O O . VAL A 1 611 ? 20.731 -9.074 -27.307 1.00 95.38 611 VAL A O 1
ATOM 4599 N N . SER A 1 612 ? 20.382 -8.144 -29.324 1.00 94.81 612 SER A N 1
ATOM 4600 C CA . SER A 1 612 ? 21.751 -7.788 -29.686 1.00 94.81 612 SER A CA 1
ATOM 4601 C C . SER A 1 612 ? 21.747 -6.445 -30.410 1.00 94.81 612 SER A C 1
ATOM 4603 O O . SER A 1 612 ? 20.710 -6.032 -30.928 1.00 94.81 612 SER A O 1
ATOM 4605 N N . ALA A 1 613 ? 22.892 -5.775 -30.469 1.00 95.31 613 ALA A N 1
ATOM 4606 C CA . ALA A 1 613 ? 23.031 -4.534 -31.213 1.00 95.31 613 ALA A CA 1
ATOM 4607 C C . ALA A 1 613 ? 24.269 -4.560 -32.104 1.00 95.31 613 ALA A C 1
ATOM 4609 O O . ALA A 1 613 ? 25.244 -5.251 -31.807 1.00 95.31 613 ALA A O 1
ATOM 4610 N N . ARG A 1 614 ? 24.220 -3.791 -33.190 1.00 93.88 614 ARG A N 1
ATOM 4611 C CA . ARG A 1 614 ? 25.366 -3.486 -34.047 1.00 93.88 614 ARG A CA 1
ATOM 4612 C C . ARG A 1 614 ? 25.435 -1.985 -34.260 1.00 93.88 614 ARG A C 1
ATOM 4614 O O . ARG A 1 614 ? 24.404 -1.333 -34.426 1.00 93.88 614 ARG A O 1
ATOM 4621 N N . GLU A 1 615 ? 26.644 -1.450 -34.275 1.00 90.50 615 GLU A N 1
ATOM 4622 C CA . GLU A 1 615 ? 26.876 -0.035 -34.541 1.00 90.50 615 GLU A CA 1
ATOM 4623 C C . GLU A 1 615 ? 27.379 0.170 -35.963 1.00 90.50 615 GLU A C 1
ATOM 4625 O O . GLU A 1 615 ? 28.310 -0.501 -36.404 1.00 90.50 615 GLU A O 1
ATOM 4630 N N . ALA A 1 616 ? 26.758 1.109 -36.674 1.00 84.31 616 ALA A N 1
ATOM 4631 C CA . ALA A 1 616 ? 27.193 1.538 -37.995 1.00 84.31 616 ALA A CA 1
ATOM 4632 C C . ALA A 1 616 ? 26.724 2.976 -38.257 1.00 84.31 616 ALA A C 1
ATOM 4634 O O . ALA A 1 616 ? 25.585 3.330 -37.952 1.00 84.31 616 ALA A O 1
ATOM 4635 N N . GLY A 1 617 ? 27.600 3.819 -38.816 1.00 79.19 617 GLY A N 1
ATOM 4636 C CA . GLY A 1 617 ? 27.235 5.166 -39.281 1.00 79.19 617 GLY A CA 1
ATOM 4637 C C . GLY A 1 617 ? 26.623 6.084 -38.211 1.00 79.19 617 GLY A C 1
ATOM 4638 O O . GLY A 1 617 ? 25.689 6.823 -38.508 1.00 79.19 617 GLY A O 1
ATOM 4639 N N . GLY A 1 618 ? 27.084 6.006 -36.955 1.00 82.50 618 GLY A N 1
ATOM 4640 C CA . GLY A 1 618 ? 26.573 6.829 -35.842 1.00 82.50 618 GLY A CA 1
ATOM 4641 C C . GLY A 1 618 ? 25.213 6.390 -35.272 1.00 82.50 618 GLY A C 1
ATOM 4642 O O . GLY A 1 618 ? 24.690 7.031 -34.353 1.00 82.50 618 GLY A O 1
ATOM 4643 N N . LYS A 1 619 ? 24.655 5.286 -35.778 1.00 92.69 619 LYS A N 1
ATOM 4644 C CA . LYS A 1 619 ? 23.425 4.659 -35.288 1.00 92.69 619 LYS A CA 1
ATOM 4645 C C . LYS A 1 619 ? 23.714 3.321 -34.618 1.00 92.69 619 LYS A C 1
ATOM 4647 O O . LYS A 1 619 ? 24.703 2.647 -34.909 1.00 92.69 619 LYS A O 1
ATOM 4652 N N . VAL A 1 620 ? 22.798 2.935 -33.741 1.00 95.38 620 VAL A N 1
ATOM 4653 C CA . VAL A 1 620 ? 22.755 1.633 -33.083 1.00 95.38 620 VAL A CA 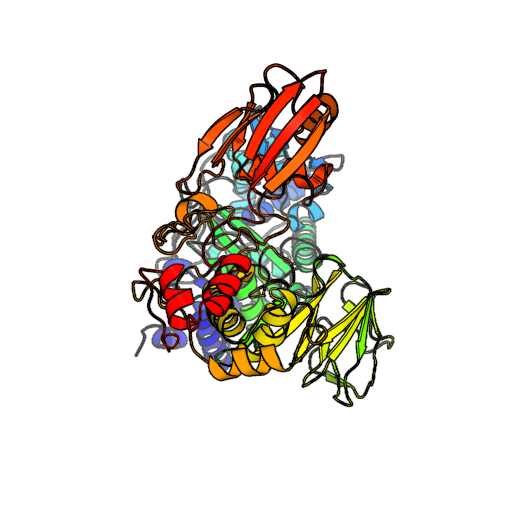1
ATOM 4654 C C . VAL A 1 620 ? 21.551 0.882 -33.637 1.00 95.38 620 VAL A C 1
ATOM 4656 O O . VAL A 1 620 ? 20.410 1.313 -33.456 1.00 95.38 620 VAL A O 1
ATOM 4659 N N . ARG A 1 621 ? 21.800 -0.231 -34.328 1.00 95.88 621 ARG A N 1
ATOM 4660 C CA . ARG A 1 621 ? 20.761 -1.136 -34.818 1.00 95.88 621 ARG A CA 1
ATOM 4661 C C . ARG A 1 621 ? 20.583 -2.268 -33.825 1.00 95.88 621 ARG A C 1
ATOM 4663 O O . ARG A 1 621 ? 21.469 -3.108 -33.678 1.00 95.88 621 ARG A O 1
ATOM 4670 N N . PHE A 1 622 ? 19.434 -2.296 -33.165 1.00 95.88 622 PHE A N 1
ATOM 4671 C CA . PHE A 1 622 ? 19.032 -3.393 -32.299 1.00 95.88 622 PHE A CA 1
ATOM 4672 C C . PHE A 1 622 ? 18.305 -4.458 -33.112 1.00 95.88 622 PHE A C 1
ATOM 4674 O O . PHE A 1 622 ? 17.418 -4.150 -33.905 1.00 95.88 622 PHE A O 1
ATOM 4681 N N . GLU A 1 623 ? 18.656 -5.714 -32.871 1.00 95.75 623 GLU A N 1
ATOM 4682 C CA . GLU A 1 623 ? 17.990 -6.897 -33.407 1.00 95.75 623 GLU A CA 1
ATOM 4683 C C . GLU A 1 623 ? 17.616 -7.806 -32.246 1.00 95.75 623 GLU A C 1
ATOM 4685 O O . GLU A 1 623 ? 18.441 -8.091 -31.373 1.00 95.75 623 GLU A O 1
ATOM 4690 N N . GLY A 1 624 ? 16.382 -8.291 -32.236 1.00 95.00 624 GLY A N 1
ATOM 4691 C CA . GLY A 1 624 ? 15.933 -9.192 -31.194 1.00 95.00 624 GLY A CA 1
ATOM 4692 C C . GLY A 1 624 ? 14.820 -10.123 -31.628 1.00 95.00 624 GLY A C 1
ATOM 4693 O O . GLY A 1 624 ? 14.396 -10.147 -32.787 1.00 95.00 624 GLY A O 1
ATOM 4694 N N . ARG A 1 625 ? 14.386 -10.950 -30.679 1.00 95.06 625 ARG A N 1
ATOM 4695 C CA . ARG A 1 625 ? 13.389 -12.000 -30.902 1.00 95.06 625 ARG A CA 1
ATOM 4696 C C . ARG A 1 625 ? 12.340 -12.046 -29.802 1.00 95.06 625 ARG A C 1
ATOM 4698 O O . ARG A 1 625 ? 12.629 -11.771 -28.640 1.00 95.06 625 ARG A O 1
ATOM 4705 N N . GLY A 1 626 ? 11.121 -12.415 -30.167 1.00 94.81 626 GLY A N 1
ATOM 4706 C CA . GLY A 1 626 ? 9.985 -12.492 -29.252 1.00 94.81 626 GLY A CA 1
ATOM 4707 C C . GLY A 1 626 ? 9.454 -11.136 -28.763 1.00 94.81 626 GLY A C 1
ATOM 4708 O O . GLY A 1 626 ? 10.003 -10.073 -29.054 1.00 94.81 626 GLY A O 1
ATOM 4709 N N . LEU A 1 627 ? 8.371 -11.195 -27.990 1.00 93.25 627 LEU A N 1
ATOM 4710 C CA . LEU A 1 627 ? 7.680 -10.064 -27.370 1.00 93.25 627 LEU A CA 1
ATOM 4711 C C . LEU A 1 627 ? 7.261 -10.442 -25.947 1.00 93.25 627 LEU A C 1
ATOM 4713 O O . LEU A 1 627 ? 6.558 -11.437 -25.744 1.00 93.25 627 LEU A O 1
ATOM 4717 N N . GLY A 1 628 ? 7.669 -9.614 -24.986 1.00 89.88 628 GLY A N 1
ATOM 4718 C CA . GLY A 1 628 ? 7.412 -9.800 -23.561 1.00 89.88 628 GLY A CA 1
ATOM 4719 C C . GLY A 1 628 ? 8.576 -10.446 -22.807 1.00 89.88 628 GLY A C 1
ATOM 4720 O O . GLY A 1 628 ? 9.674 -10.646 -23.334 1.00 89.88 628 GLY A O 1
ATOM 4721 N N . HIS A 1 629 ? 8.324 -10.762 -21.538 1.00 88.75 629 HIS A N 1
ATOM 4722 C CA . HIS A 1 629 ? 9.350 -11.189 -20.584 1.00 88.75 629 HIS A CA 1
ATOM 4723 C C . HIS A 1 629 ? 9.861 -12.621 -20.819 1.00 88.75 629 HIS A C 1
ATOM 4725 O O . HIS A 1 629 ? 10.939 -12.969 -20.350 1.00 88.75 629 HIS A O 1
ATOM 4731 N N . GLY A 1 630 ? 9.126 -13.452 -21.568 1.00 91.88 630 GLY A N 1
ATOM 4732 C CA . GLY A 1 630 ? 9.604 -14.773 -21.980 1.00 91.88 630 GLY A CA 1
ATOM 4733 C C . GLY A 1 630 ? 9.455 -15.898 -20.966 1.00 91.88 630 GLY A C 1
ATOM 4734 O O . GLY A 1 630 ? 10.005 -16.964 -21.193 1.00 91.88 630 GLY A O 1
ATOM 4735 N N . VAL A 1 631 ? 8.752 -15.688 -19.857 1.00 92.12 631 VAL A N 1
ATOM 4736 C CA . VAL A 1 631 ? 8.591 -16.685 -18.784 1.00 92.12 631 VAL A CA 1
ATOM 4737 C C . VAL A 1 631 ? 7.258 -17.412 -18.959 1.00 92.12 631 VAL A C 1
ATOM 4739 O O . VAL A 1 631 ? 6.256 -16.781 -19.303 1.00 92.12 631 VAL A O 1
ATOM 4742 N N . GLY A 1 632 ? 7.250 -18.722 -18.714 1.00 94.38 632 GLY A N 1
ATOM 4743 C CA . GLY A 1 632 ? 6.041 -19.550 -18.724 1.00 94.38 632 GLY A CA 1
ATOM 4744 C C . GLY A 1 632 ? 5.421 -19.729 -20.113 1.00 94.38 632 GLY A C 1
ATOM 4745 O O . GLY A 1 632 ? 6.132 -19.963 -21.091 1.00 94.38 632 GLY A O 1
ATOM 4746 N N . LEU A 1 633 ? 4.091 -19.642 -20.199 1.00 96.44 633 LEU A N 1
ATOM 4747 C CA . LEU A 1 633 ? 3.327 -19.954 -21.410 1.00 96.44 633 LEU A CA 1
ATOM 4748 C C . LEU A 1 633 ? 3.638 -18.964 -22.548 1.00 96.44 633 LEU A C 1
ATOM 4750 O O . LEU A 1 633 ? 3.436 -17.757 -22.395 1.00 96.44 633 LEU A O 1
ATOM 4754 N N . CYS A 1 634 ? 4.066 -19.468 -23.709 1.00 96.25 634 CYS A N 1
ATOM 4755 C CA . CYS A 1 634 ? 4.131 -18.676 -24.939 1.00 96.25 634 CYS A CA 1
ATOM 4756 C C . CYS A 1 634 ? 2.788 -18.741 -25.679 1.00 96.25 634 CYS A C 1
ATOM 4758 O O . CYS A 1 634 ? 2.384 -19.810 -26.128 1.00 96.25 634 CYS A O 1
ATOM 4760 N N . GLN A 1 635 ? 2.112 -17.606 -25.856 1.00 95.88 635 GLN A N 1
ATOM 4761 C CA . GLN A 1 635 ? 0.781 -17.542 -26.480 1.00 95.88 635 GLN A CA 1
ATOM 4762 C C . GLN A 1 635 ? 0.763 -18.032 -27.937 1.00 95.88 635 GLN A C 1
ATOM 4764 O O . GLN A 1 635 ? -0.086 -18.842 -28.325 1.00 95.88 635 GLN A O 1
ATOM 4769 N N . TYR A 1 636 ? 1.729 -17.586 -28.747 1.00 95.94 636 TYR A N 1
ATOM 4770 C CA . TYR A 1 636 ? 1.855 -18.054 -30.133 1.00 95.94 636 TYR A CA 1
ATOM 4771 C C . TYR A 1 636 ? 2.237 -19.535 -30.204 1.00 95.94 636 TYR A C 1
ATOM 4773 O O . TYR A 1 636 ? 1.703 -20.264 -31.038 1.00 95.94 636 TYR A O 1
ATOM 4781 N N . GLY A 1 637 ? 3.122 -19.997 -29.318 1.00 96.25 637 GLY A N 1
ATOM 4782 C CA . GLY A 1 637 ? 3.516 -21.402 -29.291 1.00 96.25 637 GLY A CA 1
ATOM 4783 C C . GLY A 1 637 ? 2.388 -22.328 -28.811 1.00 96.25 637 GLY A C 1
ATOM 4784 O O . GLY A 1 637 ? 2.166 -23.378 -29.409 1.00 96.25 637 GLY A O 1
ATOM 4785 N N . ALA A 1 638 ? 1.576 -21.901 -27.837 1.00 97.06 638 ALA A N 1
ATOM 4786 C CA . ALA A 1 638 ? 0.362 -22.605 -27.416 1.00 97.06 638 ALA A CA 1
ATOM 4787 C C . ALA A 1 638 ? -0.656 -22.742 -28.562 1.00 97.06 638 ALA A C 1
ATOM 4789 O O . ALA A 1 638 ? -1.221 -23.816 -28.766 1.00 97.06 638 ALA A O 1
ATOM 4790 N N . THR A 1 639 ? -0.838 -21.679 -29.351 1.00 96.25 639 THR A N 1
ATOM 4791 C CA . THR A 1 639 ? -1.712 -21.692 -30.536 1.00 96.25 639 THR A CA 1
ATOM 4792 C C . THR A 1 639 ? -1.209 -22.673 -31.602 1.00 96.25 639 THR A C 1
ATOM 4794 O O . THR A 1 639 ? -1.998 -23.396 -32.212 1.00 96.25 639 THR A O 1
ATOM 4797 N N . GLU A 1 640 ? 0.107 -22.743 -31.813 1.00 96.19 640 GLU A N 1
ATOM 4798 C CA . GLU A 1 640 ? 0.715 -23.703 -32.739 1.00 96.19 640 GLU A CA 1
ATOM 4799 C C . GLU A 1 640 ? 0.596 -25.151 -32.239 1.00 96.19 640 GLU A C 1
ATOM 4801 O O . GLU A 1 640 ? 0.293 -26.048 -33.027 1.00 96.19 640 GLU A O 1
ATOM 4806 N N . LEU A 1 641 ? 0.778 -25.403 -30.939 1.00 96.62 641 LEU A N 1
ATOM 4807 C CA . LEU A 1 641 ? 0.569 -26.732 -30.354 1.00 96.62 641 LEU A CA 1
ATOM 4808 C C . LEU A 1 641 ? -0.878 -27.200 -30.525 1.00 96.62 641 LEU A C 1
ATOM 4810 O O . LEU A 1 641 ? -1.112 -28.340 -30.928 1.00 96.62 641 LEU A O 1
ATOM 4814 N N . GLU A 1 642 ? -1.853 -26.321 -30.301 1.00 96.75 642 GLU A N 1
ATOM 4815 C CA . GLU A 1 642 ? -3.254 -26.630 -30.587 1.00 96.75 642 GLU A CA 1
ATOM 4816 C C . GLU A 1 642 ? -3.477 -26.940 -32.073 1.00 96.75 642 GLU A C 1
ATOM 4818 O O . GLU A 1 642 ? -4.161 -27.910 -32.404 1.00 96.75 642 GLU A O 1
ATOM 4823 N N . ARG A 1 643 ? -2.866 -26.176 -32.990 1.00 95.06 643 ARG A N 1
ATOM 4824 C CA . ARG A 1 643 ? -2.943 -26.456 -34.436 1.00 95.06 643 ARG A CA 1
ATOM 4825 C C . ARG A 1 643 ? -2.403 -27.848 -34.782 1.00 95.06 643 ARG A C 1
ATOM 4827 O O . ARG A 1 643 ? -2.887 -28.467 -35.725 1.00 95.06 643 ARG A O 1
ATOM 4834 N N . ARG A 1 644 ? -1.437 -28.349 -34.007 1.00 95.25 644 ARG A N 1
ATOM 4835 C CA . ARG A 1 644 ? -0.886 -29.711 -34.106 1.00 95.25 644 ARG A CA 1
ATOM 4836 C C . ARG A 1 644 ? -1.712 -30.771 -33.362 1.00 95.25 644 ARG A C 1
ATOM 4838 O O . ARG A 1 644 ? -1.287 -31.918 -33.293 1.00 95.25 644 ARG A O 1
ATOM 4845 N N . GLY A 1 645 ? -2.870 -30.413 -32.808 1.00 96.38 645 GLY A N 1
ATOM 4846 C CA . GLY A 1 645 ? -3.804 -31.335 -32.155 1.00 96.38 645 GLY A CA 1
ATOM 4847 C C . GLY A 1 645 ? -3.577 -31.542 -30.655 1.00 96.38 645 GLY A C 1
ATOM 4848 O O . GLY A 1 645 ? -4.215 -32.412 -30.061 1.00 96.38 645 GLY A O 1
ATOM 4849 N N . TYR A 1 646 ? -2.696 -30.766 -30.018 1.00 97.56 646 TYR A N 1
ATOM 4850 C CA . TYR A 1 646 ? -2.436 -30.897 -28.585 1.00 97.56 646 TYR A CA 1
ATOM 4851 C C . TYR A 1 646 ? -3.599 -30.322 -27.769 1.00 97.56 646 TYR A C 1
ATOM 4853 O O . TYR A 1 646 ? -4.067 -29.213 -28.019 1.00 97.56 646 TYR A O 1
ATOM 4861 N N . LYS A 1 647 ? -4.034 -31.077 -26.756 1.00 98.06 647 LYS A N 1
ATOM 4862 C CA . LYS A 1 647 ? -4.994 -30.616 -25.743 1.00 98.06 647 LYS A CA 1
ATOM 4863 C C . LYS A 1 647 ? -4.328 -29.702 -24.719 1.00 98.06 647 LYS A C 1
ATOM 4865 O O . LYS A 1 647 ? -3.109 -29.777 -24.526 1.00 98.06 647 LYS A O 1
ATOM 4870 N N . TYR A 1 648 ? -5.117 -28.863 -24.051 1.00 98.12 648 TYR A N 1
ATOM 4871 C CA . TYR A 1 648 ? -4.608 -27.836 -23.141 1.00 98.12 648 TYR A CA 1
ATOM 4872 C C . TYR A 1 648 ? -3.718 -28.402 -22.025 1.00 98.12 648 TYR A C 1
ATOM 4874 O O . TYR A 1 648 ? -2.733 -27.771 -21.654 1.00 98.12 648 TYR A O 1
ATOM 4882 N N . GLU A 1 649 ? -3.974 -29.617 -21.540 1.00 98.00 649 GLU A N 1
ATOM 4883 C CA . GLU A 1 649 ? -3.148 -30.267 -20.522 1.00 98.00 649 GLU A CA 1
ATOM 4884 C C . GLU A 1 649 ? -1.746 -30.572 -21.044 1.00 98.00 649 GLU A C 1
ATOM 4886 O O . GLU A 1 649 ? -0.759 -30.404 -20.329 1.00 98.00 649 GLU A O 1
ATOM 4891 N N . LYS A 1 650 ? -1.635 -30.990 -22.310 1.00 97.62 650 LYS A N 1
ATOM 4892 C CA . LYS A 1 650 ? -0.342 -31.234 -22.960 1.00 97.62 650 LYS A CA 1
ATOM 4893 C C . LYS A 1 650 ? 0.368 -29.927 -23.303 1.00 97.62 650 LYS A C 1
ATOM 4895 O O . LYS A 1 650 ? 1.588 -29.876 -23.179 1.00 97.62 650 LYS A O 1
ATOM 4900 N N . ILE A 1 651 ? -0.374 -28.877 -23.661 1.00 97.75 651 ILE A N 1
ATOM 4901 C CA . ILE A 1 651 ? 0.174 -27.522 -23.837 1.00 97.75 651 ILE A CA 1
ATOM 4902 C C . ILE A 1 651 ? 0.769 -27.024 -22.512 1.00 97.75 651 ILE A C 1
ATOM 4904 O O . ILE A 1 651 ? 1.922 -26.605 -22.465 1.00 97.75 651 ILE A O 1
ATOM 4908 N N . LEU A 1 652 ? 0.021 -27.129 -21.411 1.00 97.38 652 LEU A N 1
ATOM 4909 C CA . LEU A 1 652 ? 0.498 -26.740 -20.084 1.00 97.38 652 LEU A CA 1
ATOM 4910 C C . LEU A 1 652 ? 1.682 -27.595 -19.635 1.00 97.38 652 LEU A C 1
ATOM 4912 O O . LEU A 1 652 ? 2.652 -27.052 -19.122 1.00 97.38 652 LEU A O 1
ATOM 4916 N N . LYS A 1 653 ? 1.656 -28.909 -19.886 1.00 95.75 653 LYS A N 1
ATOM 4917 C CA . LYS A 1 653 ? 2.784 -29.799 -19.582 1.00 95.75 653 LYS A CA 1
ATOM 4918 C C . LYS A 1 653 ? 4.043 -29.450 -20.379 1.00 95.75 653 LYS A C 1
ATOM 4920 O O . LYS A 1 653 ? 5.136 -29.685 -19.881 1.00 95.75 653 LYS A O 1
ATOM 4925 N N . HIS A 1 654 ? 3.909 -28.901 -21.587 1.00 95.62 654 HIS A N 1
ATOM 4926 C CA . HIS A 1 654 ? 5.053 -28.428 -22.364 1.00 95.62 654 HIS A CA 1
ATOM 4927 C C . HIS A 1 654 ? 5.714 -27.213 -21.696 1.00 95.62 654 HIS A C 1
ATOM 4929 O O . HIS A 1 654 ? 6.914 -27.246 -21.455 1.00 95.62 654 HIS A O 1
ATOM 4935 N N . TYR A 1 655 ? 4.943 -26.179 -21.341 1.00 95.69 655 TYR A N 1
ATOM 4936 C CA . TYR A 1 655 ? 5.494 -24.938 -20.769 1.00 95.69 655 TYR A CA 1
ATOM 4937 C C . TYR A 1 655 ? 5.765 -24.987 -19.259 1.00 95.69 655 TYR A C 1
ATOM 4939 O O . TYR A 1 655 ? 6.536 -24.178 -18.751 1.00 95.69 655 TYR A O 1
ATOM 4947 N N . PHE A 1 656 ? 5.145 -25.927 -18.548 1.00 94.44 656 PHE A N 1
ATOM 4948 C CA . PHE A 1 656 ? 5.284 -26.128 -17.107 1.00 94.44 656 PHE A CA 1
ATOM 4949 C C . PHE A 1 656 ? 5.542 -27.618 -16.803 1.00 94.44 656 PHE A C 1
ATOM 4951 O O . PHE A 1 656 ? 4.704 -28.285 -16.183 1.00 94.44 656 PHE A O 1
ATOM 4958 N N . PRO A 1 657 ? 6.677 -28.186 -17.258 1.00 91.50 657 PRO A N 1
ATOM 4959 C CA . PRO A 1 657 ? 6.922 -29.629 -17.225 1.00 91.50 657 PRO A CA 1
ATOM 4960 C C . PRO A 1 657 ? 6.962 -30.207 -15.810 1.00 91.50 657 PRO A C 1
ATOM 4962 O O . PRO A 1 657 ? 6.584 -31.361 -15.604 1.00 91.50 657 PRO A O 1
ATOM 4965 N N . GLU A 1 658 ? 7.345 -29.411 -14.819 1.00 88.50 658 GLU A N 1
ATOM 4966 C CA . GLU A 1 658 ? 7.388 -29.803 -13.411 1.00 88.50 658 GLU A CA 1
ATOM 4967 C C . GLU A 1 658 ? 6.056 -29.623 -12.660 1.00 88.50 658 GLU A C 1
ATOM 4969 O O . GLU A 1 658 ? 5.990 -29.894 -11.462 1.00 88.50 658 GLU A O 1
ATOM 4974 N N . ARG A 1 659 ? 4.998 -29.137 -13.323 1.00 90.38 659 ARG A N 1
ATOM 4975 C CA . ARG A 1 659 ? 3.726 -28.781 -12.675 1.00 90.38 659 ARG A CA 1
ATOM 4976 C C . ARG A 1 659 ? 2.620 -29.774 -12.995 1.00 90.38 659 ARG A C 1
ATOM 4978 O O . ARG A 1 659 ? 2.651 -30.487 -14.001 1.00 90.38 659 ARG A O 1
ATOM 4985 N N . THR A 1 660 ? 1.626 -29.809 -12.113 1.00 91.62 660 THR A N 1
ATOM 4986 C CA . THR A 1 660 ? 0.402 -30.594 -12.288 1.00 91.62 660 THR A CA 1
ATOM 4987 C C . THR A 1 660 ? -0.811 -29.679 -12.267 1.00 91.62 660 THR A C 1
ATOM 4989 O O . THR A 1 660 ? -0.819 -28.644 -11.597 1.00 91.62 660 THR A O 1
ATOM 4992 N N . ILE A 1 661 ? -1.829 -30.059 -13.034 1.00 95.19 661 ILE A N 1
ATOM 4993 C CA . ILE A 1 661 ? -3.121 -29.383 -13.032 1.00 95.19 661 ILE A CA 1
ATOM 4994 C C . ILE A 1 661 ? -3.948 -29.992 -11.906 1.00 95.19 661 ILE A C 1
ATOM 4996 O O . ILE A 1 661 ? -4.044 -31.213 -11.792 1.00 95.19 661 ILE A O 1
ATOM 5000 N N . GLY A 1 662 ? -4.561 -29.150 -11.092 1.00 92.19 662 GLY A N 1
ATOM 5001 C CA . GLY A 1 662 ? -5.470 -29.593 -10.049 1.00 92.19 662 GLY A CA 1
ATOM 5002 C C . GLY A 1 662 ? -6.381 -28.469 -9.602 1.00 92.19 662 GLY A C 1
ATOM 5003 O O . GLY A 1 662 ? -6.426 -27.414 -10.227 1.00 92.19 662 GLY A O 1
ATOM 5004 N N . GLU A 1 663 ? -7.111 -28.707 -8.525 1.00 85.94 663 GLU A N 1
ATOM 5005 C CA . GLU A 1 663 ? -7.854 -27.651 -7.840 1.00 85.94 663 GLU A CA 1
ATOM 5006 C C . GLU A 1 663 ? -6.939 -26.876 -6.891 1.00 85.94 663 GLU A C 1
ATOM 5008 O O . GLU A 1 663 ? -5.953 -27.463 -6.405 1.00 85.94 663 GLU A O 1
ATOM 5013 N N . PRO A 1 664 ? -7.226 -25.576 -6.663 1.00 74.44 664 PRO A N 1
ATOM 5014 C CA . PRO A 1 664 ? -6.539 -24.803 -5.644 1.00 74.44 664 PRO A CA 1
ATOM 5015 C C . PRO A 1 664 ? -6.723 -25.493 -4.286 1.00 74.44 664 PRO A C 1
ATOM 5017 O O . PRO A 1 664 ? -7.749 -26.142 -4.070 1.00 74.44 664 PRO A O 1
ATOM 5020 N N . PRO A 1 665 ? -5.734 -25.401 -3.386 1.00 66.31 665 PRO A N 1
ATOM 5021 C CA . PRO A 1 665 ? -5.938 -25.855 -2.021 1.00 66.31 665 PRO A CA 1
ATOM 5022 C C . PRO A 1 665 ? -7.086 -25.069 -1.369 1.00 66.31 665 PRO A C 1
ATOM 5024 O O . PRO A 1 665 ? -7.359 -23.946 -1.808 1.00 66.31 665 PRO A O 1
ATOM 5027 N N . PRO A 1 666 ? -7.760 -25.684 -0.383 1.00 55.25 666 PRO A N 1
ATOM 5028 C CA . PRO A 1 666 ? -8.875 -25.073 0.333 1.00 55.25 666 PRO A CA 1
ATOM 5029 C C . PRO A 1 666 ? -8.516 -23.733 0.978 1.00 55.25 666 PRO A C 1
ATOM 5031 O O . PRO A 1 666 ? -7.338 -23.556 1.373 1.00 55.25 666 PRO A O 1
#

Radius of gyration: 28.88 Å; chains: 1; bounding box: 64×65×81 Å

pLDDT: mean 85.85, std 13.66, range [31.23, 98.56]